Protein AF-A0A0H3G1L2-F1 (afdb_monomer)

Radius of gyration: 34.57 Å; Cα contacts (8 Å, |Δi|>4): 756; chains: 1; bounding box: 59×93×111 Å

Mean predicted aligned error: 12.22 Å

pLDDT: mean 86.16, std 17.95, range [20.73, 98.44]

Nearest PDB structures (foldseek):
  4bwr-assembly1_A  TM=5.268E-01  e=1.904E-18  Escherichia coli CFT073
  6ur7-assembly1_B  TM=8.529E-01  e=8.824E-11  Oxalobacter formigenes
  6onw-assembly1_B  TM=5.140E-01  e=4.353E-14  Oxalobacter formigenes OXCC13
  6ok0-assembly3_C  TM=9.222E-01  e=3.489E-04  Oxalobacter formigenes OXCC13
  7ula-assembly1_B  TM=5.107E-01  e=1.183E-05  Pseudomonas putida

Sequence (477 aa):
MKAAGSWMMKLSMILSAPLVITPLWAEANPPAVMTAPQAFTQAIHNLKSQNKDDQARGFMKMQQAVSGGNPKAEYNLGALYHEGLGTAQDFLQARYWIEKSAEQGYPAAEALLGNIYHFGRKGIPEDLEKAFYWTEKAARLGDPFAEYNMARFYNPQNGNERVDPDTAFYWMEKSANQGFHPAESALGRFYRDGQGTGKDPQKAAFWYNRAAEGGNIQGQIDLAMAYYHGDATEKDSKKAFYWCEKAANQGSEEAEEQLAEMYHQGEGTQKDDDKAAEYYQKAWAKHHFDNPATVMGDLYFEGQKIDRNYPKALAWYQKAAAQNDSRAENAIGNIYYSGLAVPQDFKQALVWYRKATADFYHTQAYDAEMKLGDMYSKGQVVPQDFKQAFSWYERSARHHYKPAEIKLSTLYEKGIGVEKNKEQAVYWHRKAFDKAFAEIDDRLDDHAQGMAMLYQAAEDAKKDAASPKAKEDAVSN

Solvent-accessible surface area (backbone atoms only — not comparable to full-atom values): 23726 Å² total; per-residue (Å²): 131,88,81,87,87,83,90,85,87,87,89,83,91,89,90,90,86,88,81,94,73,86,77,91,78,80,75,83,70,71,82,73,81,74,48,30,72,58,23,37,53,50,12,64,55,28,53,70,46,90,47,64,69,39,15,29,54,9,38,57,21,25,62,49,12,36,76,63,74,38,42,71,36,22,28,50,43,8,49,28,19,58,72,27,51,39,50,74,63,34,56,67,59,12,50,53,28,19,47,59,7,28,76,74,67,38,46,73,21,17,26,49,48,9,51,47,20,59,70,30,52,88,95,39,72,65,36,62,66,60,11,47,54,28,14,50,56,11,31,76,74,63,36,44,68,13,18,34,50,48,13,50,49,14,28,66,92,68,73,45,92,58,59,34,42,50,64,13,32,53,27,19,51,56,10,23,72,77,66,38,30,73,24,17,23,51,41,11,49,29,22,57,72,34,45,48,46,70,66,33,31,63,58,12,42,53,26,10,47,55,4,29,73,68,64,28,51,65,7,15,42,56,38,10,49,23,18,57,72,33,75,34,41,75,66,33,38,48,60,11,42,55,28,17,50,53,18,29,74,73,66,38,48,72,26,20,44,53,44,12,47,28,21,42,72,26,47,52,52,68,64,34,46,68,59,15,47,53,26,44,48,60,37,51,54,76,84,42,94,66,61,66,37,34,54,50,10,49,46,22,55,70,31,81,80,32,76,64,32,40,57,61,12,49,59,24,13,51,61,22,37,75,72,66,36,30,59,20,22,27,49,52,12,51,31,23,58,69,34,68,58,47,79,64,31,60,66,61,13,54,53,28,21,49,58,18,59,63,55,91,81,49,87,71,22,39,64,26,30,37,50,51,14,50,29,21,59,67,35,54,91,43,73,66,32,38,48,62,11,47,54,26,21,53,56,10,31,76,66,70,35,43,77,23,22,50,46,50,13,54,25,20,62,68,36,52,52,44,75,65,32,66,66,59,14,50,49,28,43,33,56,52,70,33,66,73,55,29,64,51,51,52,56,49,49,53,52,51,49,54,51,48,52,55,50,49,53,57,51,49,53,49,50,55,65,66,32,72,63,50,54,51,65,66,69,75,114

Secondary structure (DSSP, 8-state):
----------------------------PPPP---HHHHHHHHHHHTTSS-HHHHHHHHHHHHHHGGG--HHHHHHHHHHHHHTSSS---HHHHHHHHHHHHHTT-HHHHHHHHHHHHH-BTTB---HHHHHHHHHHHHHTT-HHHHHHHHHHH-GGG--S---HHHHHHHHHHHHHTT-HHHHHHHHHHHHHTSSS---HHHHHHHHHHHHHTT-HHHHHHHHHHHHHTSSS---HHHHHHHHHHHHHTT-HHHHHHHHHHHHHTSSS---HHHHHHHHHHHHTTT----HHHHHHHHHHH-SSS---HHHHHHHHHHHHTTT-HHHHHHHHHHHHHTSSS---HHHHHHHHHHHTSSTT-TTTHHHHHHHHHHHHHTSSSPP-HHHHHHHHHHHHTTT-HHHHHHHHHHHHHTSSS---HHHHHHHHHHHH-HHHHHHHHHHHHHHHHHHHHHHHHHHHHHHHHSHHHHHHTT--

Structure (mmCIF, N/CA/C/O backbone):
data_AF-A0A0H3G1L2-F1
#
_entry.id   AF-A0A0H3G1L2-F1
#
loop_
_atom_site.group_PDB
_atom_site.id
_atom_site.type_symbol
_atom_site.label_atom_id
_atom_site.label_alt_id
_atom_site.label_comp_id
_atom_site.label_asym_id
_atom_site.label_entity_id
_atom_site.label_seq_id
_atom_site.pdbx_PDB_ins_code
_atom_site.Cartn_x
_atom_site.Cartn_y
_atom_site.Cartn_z
_atom_site.occupancy
_atom_site.B_iso_or_equiv
_atom_site.auth_seq_id
_atom_site.auth_comp_id
_atom_site.auth_asym_id
_atom_site.auth_atom_id
_atom_site.pdbx_PDB_model_num
ATOM 1 N N . MET A 1 1 ? -15.758 -57.836 -13.168 1.00 28.31 1 MET A N 1
ATOM 2 C CA . MET A 1 1 ? -14.462 -58.513 -13.458 1.00 28.31 1 MET A CA 1
ATOM 3 C C . MET A 1 1 ? -14.081 -58.297 -14.926 1.00 28.31 1 MET A C 1
ATOM 5 O O . MET A 1 1 ? -14.941 -57.864 -15.674 1.00 28.31 1 MET A O 1
ATOM 9 N N . LYS A 1 2 ? -12.816 -58.589 -15.287 1.00 28.17 2 LYS A N 1
ATOM 10 C CA . LYS A 1 2 ? -12.202 -58.760 -16.635 1.00 28.17 2 LYS A CA 1
ATOM 11 C C . LYS A 1 2 ? -13.168 -58.672 -17.847 1.00 28.17 2 LYS A C 1
ATOM 13 O O . LYS A 1 2 ? -14.117 -59.441 -17.886 1.00 28.17 2 LYS A O 1
ATOM 18 N N . ALA A 1 3 ? -13.034 -57.754 -18.814 1.00 25.66 3 ALA A N 1
ATOM 19 C CA . ALA A 1 3 ? -11.895 -57.395 -19.692 1.00 25.66 3 ALA A CA 1
ATOM 20 C C . ALA A 1 3 ? -11.740 -58.275 -20.957 1.00 25.66 3 ALA A C 1
ATOM 22 O O . ALA A 1 3 ? -11.995 -59.471 -20.911 1.00 25.66 3 ALA A O 1
ATOM 23 N N . ALA A 1 4 ? -11.228 -57.648 -22.029 1.00 23.95 4 ALA A N 1
ATOM 24 C CA . ALA A 1 4 ? -10.820 -58.201 -23.333 1.00 23.95 4 ALA A CA 1
ATOM 25 C C . ALA A 1 4 ? -11.914 -58.828 -24.233 1.00 23.95 4 ALA A C 1
ATOM 27 O O . ALA A 1 4 ? -12.467 -59.882 -23.942 1.00 23.95 4 ALA A O 1
ATOM 28 N N . GLY A 1 5 ? -12.137 -58.222 -25.407 1.00 30.16 5 GLY A N 1
ATOM 29 C CA . GLY A 1 5 ? -12.775 -58.880 -26.557 1.00 30.16 5 GLY A CA 1
ATOM 30 C C . GLY A 1 5 ? -11.730 -59.448 -27.526 1.00 30.16 5 GLY A C 1
ATOM 31 O O . GLY A 1 5 ? -10.594 -58.970 -27.540 1.00 30.16 5 GLY A O 1
ATOM 32 N N . SER A 1 6 ? -12.090 -60.448 -28.346 1.00 26.06 6 SER A N 1
ATOM 33 C CA . SER A 1 6 ? -11.177 -60.996 -29.365 1.00 26.06 6 SER A CA 1
ATOM 34 C C . SER A 1 6 ? -11.863 -61.743 -30.531 1.00 26.06 6 SER A C 1
ATOM 36 O O . SER A 1 6 ? -12.435 -62.805 -30.326 1.00 26.06 6 SER A O 1
ATOM 38 N N . TRP A 1 7 ? -11.683 -61.209 -31.751 1.00 20.73 7 TRP A N 1
ATOM 39 C CA . TRP A 1 7 ? -11.384 -61.917 -33.022 1.00 20.73 7 TRP A CA 1
ATOM 40 C C . TRP A 1 7 ? -12.409 -62.818 -33.786 1.00 20.73 7 TRP A C 1
ATOM 42 O O . TRP A 1 7 ? -13.211 -63.551 -33.231 1.00 20.73 7 TRP A O 1
ATOM 52 N N . MET A 1 8 ? -12.207 -62.815 -35.122 1.00 20.88 8 MET A N 1
ATOM 53 C CA . MET A 1 8 ? -12.513 -63.821 -36.180 1.00 20.88 8 MET A CA 1
ATOM 54 C C . MET A 1 8 ? -13.905 -63.998 -36.860 1.00 20.88 8 MET A C 1
ATOM 56 O O . MET A 1 8 ? -14.669 -64.897 -36.545 1.00 20.88 8 MET A O 1
ATOM 60 N N . MET A 1 9 ? -14.119 -63.223 -37.941 1.00 25.69 9 MET A N 1
ATOM 61 C CA . MET A 1 9 ? -14.116 -63.610 -39.388 1.00 25.69 9 MET A CA 1
ATOM 62 C C . MET A 1 9 ? -14.878 -64.840 -39.989 1.00 25.69 9 MET A C 1
ATOM 64 O O . MET A 1 9 ? -14.689 -65.969 -39.553 1.00 25.69 9 MET A O 1
ATOM 68 N N . LYS A 1 10 ? -15.435 -64.605 -41.209 1.00 26.50 10 LYS A N 1
ATOM 69 C CA . LYS A 1 10 ? -15.824 -65.534 -42.330 1.00 26.50 10 LYS A CA 1
ATOM 70 C C . LYS A 1 10 ? -17.168 -66.289 -42.206 1.00 26.50 10 LYS A C 1
ATOM 72 O O . LYS A 1 10 ? -17.631 -66.517 -41.101 1.00 26.50 10 LYS A O 1
ATOM 77 N N . LEU A 1 11 ? -17.842 -66.730 -43.291 1.00 23.03 11 LEU A N 1
ATOM 78 C CA . LEU A 1 11 ? -17.628 -66.659 -44.773 1.00 23.03 11 LEU A CA 1
ATOM 79 C C . LEU A 1 11 ? -18.705 -65.711 -45.423 1.00 23.03 11 LEU A C 1
ATOM 81 O O . LEU A 1 11 ? -19.291 -64.949 -44.664 1.00 23.03 11 LEU A O 1
ATOM 85 N N . SER A 1 12 ? -19.054 -65.578 -46.726 1.00 25.55 12 SER A N 1
ATOM 86 C CA . SER A 1 12 ? -18.711 -66.151 -48.070 1.00 25.55 12 SER A CA 1
ATOM 87 C C . SER A 1 12 ? -18.856 -65.025 -49.155 1.00 25.55 12 SER A C 1
ATOM 89 O O . SER A 1 12 ? -19.311 -63.949 -48.787 1.00 25.55 12 SER A O 1
ATOM 91 N N . MET A 1 13 ? -18.493 -65.050 -50.460 1.00 24.05 13 MET A N 1
ATOM 92 C CA . MET A 1 13 ? -18.168 -66.058 -51.512 1.00 24.05 13 MET A CA 1
ATOM 93 C C . MET A 1 13 ? -19.385 -66.735 -52.216 1.00 24.05 13 MET A C 1
ATOM 95 O O . MET A 1 13 ? -20.288 -67.155 -51.507 1.00 24.05 13 MET A O 1
ATOM 99 N N . ILE A 1 14 ? -19.506 -66.888 -53.565 1.00 26.73 14 ILE A N 1
ATOM 100 C CA . ILE A 1 14 ? -18.617 -66.614 -54.743 1.00 26.73 14 ILE A CA 1
ATOM 101 C C . ILE A 1 14 ? -19.431 -66.266 -56.045 1.00 26.73 14 ILE A C 1
ATOM 103 O O . ILE A 1 14 ? -20.522 -66.802 -56.211 1.00 26.73 14 ILE A O 1
ATOM 107 N N . LEU A 1 15 ? -18.821 -65.501 -56.986 1.00 23.00 15 LEU A N 1
ATOM 108 C CA . LEU A 1 15 ? -18.803 -65.590 -58.491 1.00 23.00 15 LEU A CA 1
ATOM 109 C C . LEU A 1 15 ? -19.300 -64.336 -59.267 1.00 23.00 15 LEU A C 1
ATOM 111 O O . LEU A 1 15 ? -20.276 -63.729 -58.852 1.00 23.00 15 LEU A O 1
ATOM 115 N N . SER A 1 16 ? -18.786 -63.938 -60.453 1.00 27.48 16 SER A N 1
ATOM 116 C CA . SER A 1 16 ? -17.408 -63.921 -61.028 1.00 27.48 16 SER A CA 1
ATOM 117 C C . SER A 1 16 ? -17.380 -63.263 -62.436 1.00 27.48 16 SER A C 1
ATOM 119 O O . SER A 1 16 ? -17.923 -63.856 -63.365 1.00 27.48 16 SER A O 1
ATOM 121 N N . ALA A 1 17 ? -16.698 -62.122 -62.636 1.00 25.27 17 ALA A N 1
ATOM 122 C CA . ALA A 1 17 ? -16.185 -61.629 -63.940 1.00 25.27 17 ALA A CA 1
ATOM 123 C C . ALA A 1 17 ? -15.299 -60.364 -63.747 1.00 25.27 17 ALA A C 1
ATOM 125 O O . ALA A 1 17 ? -15.517 -59.654 -62.764 1.00 25.27 17 ALA A O 1
ATOM 126 N N . PRO A 1 18 ? -14.321 -60.053 -64.631 1.00 45.16 18 PRO A N 1
ATOM 127 C CA . PRO A 1 18 ? -13.384 -58.938 -64.431 1.00 45.16 18 PRO A CA 1
ATOM 128 C C . PRO A 1 18 ? -13.573 -57.748 -65.393 1.00 45.16 18 PRO A C 1
ATOM 130 O O . PRO A 1 18 ? -13.905 -57.932 -66.561 1.00 45.16 18 PRO A O 1
ATOM 133 N N . LEU A 1 19 ? -13.214 -56.540 -64.941 1.00 28.16 19 LEU A N 1
ATOM 134 C CA . LEU A 1 19 ? -12.687 -55.460 -65.791 1.00 28.16 19 LEU A CA 1
ATOM 135 C C . LEU A 1 19 ? -11.943 -54.419 -64.936 1.00 28.16 19 LEU A C 1
ATOM 137 O O . LEU A 1 19 ? -12.274 -54.211 -63.770 1.00 28.16 19 LEU A O 1
ATOM 141 N N . VAL A 1 20 ? -10.907 -53.796 -65.502 1.00 40.19 20 VAL A N 1
ATOM 142 C CA . VAL A 1 20 ? -10.073 -52.805 -64.803 1.00 40.19 20 VAL A CA 1
ATOM 143 C C . VAL A 1 20 ? -10.777 -51.452 -64.787 1.00 40.19 20 VAL A C 1
ATOM 145 O O . VAL A 1 20 ? -11.085 -50.905 -65.843 1.00 40.19 20 VAL A O 1
ATOM 148 N N . ILE A 1 21 ? -10.956 -50.881 -63.596 1.00 33.56 21 ILE A N 1
ATOM 149 C CA . ILE A 1 21 ? -11.300 -49.469 -63.409 1.00 33.56 21 ILE A CA 1
ATOM 150 C C . ILE A 1 21 ? -10.264 -48.868 -62.461 1.00 33.56 21 ILE A C 1
ATOM 152 O O . ILE A 1 21 ? -10.154 -49.274 -61.305 1.00 33.56 21 ILE A O 1
ATOM 156 N N . THR A 1 22 ? -9.492 -47.903 -62.955 1.00 30.27 22 THR A N 1
ATOM 157 C CA . THR A 1 22 ? -8.599 -47.079 -62.134 1.00 30.27 22 THR A CA 1
ATOM 158 C C . THR A 1 22 ? -9.438 -46.187 -61.215 1.00 30.27 22 THR A C 1
ATOM 160 O O . THR A 1 22 ? -10.223 -45.387 -61.732 1.00 30.27 22 THR A O 1
ATOM 163 N N . PRO A 1 23 ? -9.308 -46.271 -59.880 1.00 30.92 23 PRO A N 1
ATOM 164 C CA . PRO A 1 23 ? -10.051 -45.387 -58.996 1.00 30.92 23 PRO A CA 1
ATOM 165 C C . PRO A 1 23 ? -9.473 -43.965 -59.061 1.00 30.92 23 PRO A C 1
ATOM 167 O O . PRO A 1 23 ? -8.259 -43.777 -58.993 1.00 30.92 23 PRO A O 1
ATOM 170 N N . LEU A 1 24 ? -10.346 -42.961 -59.168 1.00 36.31 24 LEU A N 1
ATOM 171 C CA . LEU A 1 24 ? -9.967 -41.547 -59.108 1.00 36.31 24 LEU A CA 1
ATOM 172 C C . LEU A 1 24 ? -9.450 -41.201 -57.699 1.00 36.31 24 LEU A C 1
ATOM 174 O O . LEU A 1 24 ? -10.239 -41.020 -56.776 1.00 36.31 24 LEU A O 1
ATOM 178 N N . TRP A 1 25 ? -8.131 -41.072 -57.552 1.00 34.25 25 TRP A N 1
ATOM 179 C CA . TRP A 1 25 ? -7.470 -40.519 -56.360 1.00 34.25 25 TRP A CA 1
ATOM 180 C C . TRP A 1 25 ? -6.574 -39.339 -56.753 1.00 34.25 25 TRP A C 1
ATOM 182 O O . TRP A 1 25 ? -5.371 -39.327 -56.506 1.00 34.25 25 TRP A O 1
ATOM 192 N N . ALA A 1 26 ? -7.178 -38.345 -57.407 1.00 33.16 26 ALA A N 1
ATOM 193 C CA . ALA A 1 26 ? -6.525 -37.075 -57.691 1.00 33.16 26 ALA A CA 1
ATOM 194 C C . ALA A 1 26 ? -6.585 -36.165 -56.452 1.00 33.16 26 ALA A C 1
ATOM 196 O O . ALA A 1 26 ? -7.629 -35.608 -56.126 1.00 33.16 26 ALA A O 1
ATOM 197 N N . GLU A 1 27 ? -5.442 -36.036 -55.779 1.00 39.47 27 GLU A N 1
ATOM 198 C CA . GLU A 1 27 ? -5.007 -34.805 -55.103 1.00 39.47 27 GLU A CA 1
ATOM 199 C C . GLU A 1 27 ? -6.001 -34.143 -54.129 1.00 39.47 27 GLU A C 1
ATOM 201 O O . GLU A 1 27 ? -6.263 -32.940 -54.178 1.00 39.47 27 GLU A O 1
ATOM 206 N N . ALA A 1 28 ? -6.430 -34.900 -53.114 1.00 35.66 28 ALA A N 1
ATOM 207 C CA . ALA A 1 28 ? -6.753 -34.304 -51.817 1.00 35.66 28 ALA A CA 1
ATOM 208 C C . ALA A 1 28 ? -5.457 -33.769 -51.172 1.00 35.66 28 ALA A C 1
ATOM 210 O O . ALA A 1 28 ? -4.855 -34.415 -50.314 1.00 35.66 28 ALA A O 1
ATOM 211 N N . ASN A 1 29 ? -4.994 -32.610 -51.650 1.00 34.91 29 ASN A N 1
ATOM 212 C CA . ASN A 1 29 ? -3.790 -31.931 -51.176 1.00 34.91 29 ASN A CA 1
ATOM 213 C C . ASN A 1 29 ? -3.906 -31.711 -49.651 1.00 34.91 29 ASN A C 1
ATOM 215 O O . ASN A 1 29 ? -4.867 -31.059 -49.223 1.00 34.91 29 ASN A O 1
ATOM 219 N N . PRO A 1 30 ? -3.014 -32.276 -48.810 1.00 39.47 30 PRO A N 1
ATOM 220 C CA . PRO A 1 30 ? -3.143 -32.157 -47.362 1.00 39.47 30 PRO A CA 1
ATOM 221 C C . PRO A 1 30 ? -3.115 -30.676 -46.954 1.00 39.47 30 PRO A C 1
ATOM 223 O O . PRO A 1 30 ? -2.365 -29.900 -47.553 1.00 39.47 30 PRO A O 1
ATOM 226 N N . PRO A 1 31 ? -3.910 -30.257 -45.948 1.00 44.78 31 PRO A N 1
ATOM 227 C CA . PRO A 1 31 ? -3.981 -28.857 -45.542 1.00 44.78 31 PRO A CA 1
ATOM 228 C C . PRO A 1 31 ? -2.575 -28.361 -45.204 1.00 44.78 31 PRO A C 1
ATOM 230 O O . PRO A 1 31 ? -1.923 -28.911 -44.315 1.00 44.78 31 PRO A O 1
ATOM 233 N N . ALA A 1 32 ? -2.104 -27.372 -45.971 1.00 48.94 32 ALA A N 1
ATOM 234 C CA . ALA A 1 32 ? -0.687 -27.043 -46.072 1.00 48.94 32 ALA A CA 1
ATOM 235 C C . ALA A 1 32 ? -0.043 -26.875 -44.689 1.00 48.94 32 ALA A C 1
ATOM 237 O O . ALA A 1 32 ? -0.494 -26.056 -43.881 1.00 48.94 32 ALA A O 1
ATOM 238 N N . VAL A 1 33 ? 1.007 -27.664 -44.425 1.00 66.12 33 VAL A N 1
ATOM 239 C CA . VAL A 1 33 ? 1.702 -27.673 -43.133 1.00 66.12 33 VAL A CA 1
ATOM 240 C C . VAL A 1 33 ? 2.219 -26.268 -42.854 1.00 66.12 33 VAL A C 1
ATOM 242 O O . VAL A 1 33 ? 3.094 -25.754 -43.549 1.00 66.12 33 VAL A O 1
ATOM 245 N N . MET A 1 34 ? 1.617 -25.633 -41.852 1.00 73.81 34 MET A N 1
ATOM 246 C CA . MET A 1 34 ? 1.820 -24.222 -41.573 1.00 73.81 34 MET A CA 1
ATOM 247 C C . MET A 1 34 ? 3.265 -23.966 -41.157 1.00 73.81 34 MET A C 1
ATOM 249 O O . MET A 1 34 ? 3.738 -24.517 -40.164 1.00 73.81 34 MET A O 1
ATOM 253 N N . THR A 1 35 ? 3.962 -23.118 -41.908 1.00 84.69 35 THR A N 1
ATOM 254 C CA . THR A 1 35 ? 5.368 -22.807 -41.627 1.00 84.69 35 THR A CA 1
ATOM 255 C C . THR A 1 35 ? 5.495 -22.027 -40.315 1.00 84.69 35 THR A C 1
ATOM 257 O O . THR A 1 35 ? 4.585 -21.286 -39.935 1.00 84.69 35 THR A O 1
ATOM 260 N N . ALA A 1 36 ? 6.633 -22.146 -39.625 1.00 82.69 36 ALA A N 1
ATOM 261 C CA . ALA A 1 36 ? 6.859 -21.457 -38.351 1.00 82.69 36 ALA A CA 1
ATOM 262 C C . ALA A 1 36 ? 6.574 -19.929 -38.394 1.00 82.69 36 ALA A C 1
ATOM 264 O O . ALA A 1 36 ? 5.921 -19.438 -37.470 1.00 82.69 36 ALA A O 1
ATOM 265 N N . PRO A 1 37 ? 6.922 -19.168 -39.459 1.00 85.31 37 PRO A N 1
ATOM 266 C CA . PRO A 1 37 ? 6.531 -17.756 -39.583 1.00 85.31 37 PRO A CA 1
ATOM 267 C C . PRO A 1 37 ? 5.016 -17.521 -39.727 1.00 85.31 37 PRO A C 1
ATOM 269 O O . PRO A 1 37 ? 4.479 -16.553 -39.180 1.00 85.31 37 PRO A O 1
ATOM 272 N N . GLN A 1 38 ? 4.301 -18.402 -40.436 1.00 85.81 38 GLN A N 1
ATOM 273 C CA . GLN A 1 38 ? 2.836 -18.338 -40.548 1.00 85.81 38 GLN A CA 1
ATOM 274 C C . GLN A 1 38 ? 2.170 -18.653 -39.202 1.00 85.81 38 GLN A C 1
ATOM 276 O O . GLN A 1 38 ? 1.255 -17.940 -38.788 1.00 85.81 38 GLN A O 1
ATOM 281 N N . ALA A 1 39 ? 2.671 -19.668 -38.490 1.00 85.44 39 ALA A N 1
ATOM 282 C CA . ALA A 1 39 ? 2.214 -20.023 -37.151 1.00 85.44 39 ALA A CA 1
ATOM 283 C C . ALA A 1 39 ? 2.450 -18.875 -36.154 1.00 85.44 39 ALA A C 1
ATOM 285 O O . ALA A 1 39 ? 1.521 -18.494 -35.447 1.00 85.44 39 ALA A O 1
ATOM 286 N N . PHE A 1 40 ? 3.630 -18.242 -36.171 1.00 86.75 40 PHE A N 1
ATOM 287 C CA . PHE A 1 40 ? 3.934 -17.064 -35.349 1.00 86.75 40 PHE A CA 1
ATOM 288 C C . PHE A 1 40 ? 2.965 -15.904 -35.620 1.00 86.75 40 PHE A C 1
ATOM 290 O O . PHE A 1 40 ? 2.424 -15.305 -34.691 1.00 86.75 40 PHE A O 1
ATOM 297 N N . THR A 1 41 ? 2.696 -15.613 -36.896 1.00 88.44 41 THR A N 1
ATOM 298 C CA . THR A 1 41 ? 1.787 -14.527 -37.295 1.00 88.44 41 THR A CA 1
ATOM 299 C C . THR A 1 41 ? 0.356 -14.786 -36.813 1.00 88.44 41 THR A C 1
ATOM 301 O O . THR A 1 41 ? -0.277 -13.888 -36.257 1.00 88.44 41 THR A O 1
ATOM 304 N N . GLN A 1 42 ? -0.143 -16.021 -36.952 1.00 88.81 42 GLN A N 1
ATOM 305 C CA . GLN A 1 42 ? -1.455 -16.406 -36.418 1.00 88.81 42 GLN A CA 1
ATOM 306 C C . GLN A 1 42 ? -1.495 -16.405 -34.887 1.00 88.81 42 GLN A C 1
ATOM 308 O O . GLN A 1 42 ? -2.500 -15.993 -34.315 1.00 88.81 42 GLN A O 1
ATOM 313 N N . ALA A 1 43 ? -0.412 -16.803 -34.215 1.00 88.81 43 ALA A N 1
ATOM 314 C CA . ALA A 1 43 ? -0.323 -16.742 -32.761 1.00 88.81 43 ALA A CA 1
ATOM 315 C C . ALA A 1 43 ? -0.516 -15.302 -32.262 1.00 88.81 43 ALA A C 1
ATOM 317 O O . ALA A 1 43 ? -1.419 -15.040 -31.472 1.00 88.81 43 ALA A O 1
ATOM 318 N N . ILE A 1 44 ? 0.260 -14.353 -32.798 1.00 88.88 44 ILE A N 1
ATOM 319 C CA . ILE A 1 44 ? 0.179 -12.927 -32.441 1.00 88.88 44 ILE A CA 1
ATOM 320 C C . ILE A 1 44 ? -1.169 -12.293 -32.823 1.00 88.88 44 ILE A C 1
ATOM 322 O O . ILE A 1 44 ? -1.598 -11.346 -32.166 1.00 88.88 44 ILE A O 1
ATOM 326 N N . HIS A 1 45 ? -1.856 -12.790 -33.856 1.00 89.38 45 HIS A N 1
ATOM 327 C CA . HIS A 1 45 ? -3.221 -12.358 -34.165 1.00 89.38 45 HIS A CA 1
ATOM 328 C C . HIS A 1 45 ? -4.215 -12.841 -33.098 1.00 89.38 45 HIS A C 1
ATOM 330 O O . HIS A 1 45 ? -4.903 -12.026 -32.487 1.00 89.38 45 HIS A O 1
ATOM 336 N N . ASN A 1 46 ? -4.241 -14.148 -32.826 1.00 87.94 46 ASN A N 1
ATOM 337 C CA . ASN A 1 46 ? -5.205 -14.766 -31.916 1.00 87.94 46 ASN A CA 1
ATOM 338 C C . ASN A 1 46 ? -5.026 -14.290 -30.459 1.00 87.94 46 ASN A C 1
ATOM 340 O O . ASN A 1 46 ? -6.007 -14.041 -29.764 1.00 87.94 46 ASN A O 1
ATOM 344 N N . LEU A 1 47 ? -3.779 -14.094 -30.011 1.00 87.69 47 LEU A N 1
ATOM 345 C CA . LEU A 1 47 ? -3.443 -13.635 -28.654 1.00 87.69 47 LEU A CA 1
ATOM 346 C C . LEU A 1 47 ? -3.902 -12.199 -28.341 1.00 87.69 47 LEU A C 1
ATOM 348 O O . LEU A 1 47 ? -3.923 -11.818 -27.175 1.00 87.69 47 LEU A O 1
ATOM 352 N N . LYS A 1 48 ? -4.287 -11.401 -29.349 1.00 88.75 48 LYS A N 1
ATOM 353 C CA . LYS A 1 48 ? -4.895 -10.070 -29.146 1.00 88.75 48 LYS A CA 1
ATOM 354 C C . LYS A 1 48 ? -6.388 -10.130 -28.811 1.00 88.75 48 LYS A C 1
ATOM 356 O O . LYS A 1 48 ? -6.963 -9.108 -28.444 1.00 88.75 48 LYS A O 1
ATOM 361 N N . SER A 1 49 ? -7.024 -11.289 -28.966 1.00 87.50 49 SER A N 1
ATOM 362 C CA . SER A 1 49 ? -8.420 -11.487 -28.584 1.00 87.50 49 SER A CA 1
ATOM 363 C C . SER A 1 49 ? -8.560 -11.550 -27.062 1.00 87.50 49 SER A C 1
ATOM 365 O O . SER A 1 49 ? -7.717 -12.119 -26.368 1.00 87.50 49 SER A O 1
ATOM 367 N N . GLN A 1 50 ? -9.661 -11.014 -26.535 1.00 85.94 50 GLN A N 1
ATOM 368 C CA . GLN A 1 50 ? -10.056 -11.210 -25.133 1.00 85.94 50 GLN A CA 1
ATOM 369 C C . GLN A 1 50 ? -10.726 -12.579 -24.900 1.00 85.94 50 GLN A C 1
ATOM 371 O O . GLN A 1 50 ? -10.977 -12.959 -23.757 1.00 85.94 50 GLN A O 1
ATOM 376 N N . ASN A 1 51 ? -11.014 -13.338 -25.964 1.00 92.56 51 ASN A N 1
ATOM 377 C CA . ASN A 1 51 ? -11.583 -14.677 -25.866 1.00 92.56 51 ASN A CA 1
ATOM 378 C C . ASN A 1 51 ? -10.503 -15.709 -25.488 1.00 92.56 51 ASN A C 1
ATOM 380 O O . ASN A 1 51 ? -9.498 -15.858 -26.186 1.00 92.56 51 ASN A O 1
ATOM 384 N N . LYS A 1 52 ? -10.747 -16.477 -24.420 1.00 90.31 52 LYS A N 1
ATOM 385 C CA . LYS A 1 52 ? -9.840 -17.534 -23.946 1.00 90.31 52 LYS A CA 1
ATOM 386 C C . LYS A 1 52 ? -9.610 -18.642 -24.981 1.00 90.31 52 LYS A C 1
ATOM 388 O O . LYS A 1 52 ? -8.502 -19.167 -25.050 1.00 90.31 52 LYS A O 1
ATOM 393 N N . ASP A 1 53 ? -10.593 -18.945 -25.831 1.00 91.44 53 ASP A N 1
ATOM 394 C CA . ASP A 1 53 ? -10.439 -19.940 -26.903 1.00 91.44 53 ASP A CA 1
ATOM 395 C C . ASP A 1 53 ? -9.482 -19.458 -28.000 1.00 91.44 53 ASP A C 1
ATOM 397 O O . ASP A 1 53 ? -8.707 -20.243 -28.548 1.00 91.44 53 ASP A O 1
ATOM 401 N N . ASP A 1 54 ? -9.506 -18.160 -28.318 1.00 91.00 54 ASP A N 1
ATOM 402 C CA . ASP A 1 54 ? -8.543 -17.559 -29.243 1.00 91.00 54 ASP A CA 1
ATOM 403 C C . ASP A 1 54 ? -7.151 -17.512 -28.618 1.00 91.00 54 ASP A C 1
ATOM 405 O O . ASP A 1 54 ? -6.180 -17.877 -29.275 1.00 91.00 54 ASP A O 1
ATOM 409 N N . GLN A 1 55 ? -7.041 -17.153 -27.338 1.00 90.69 55 GLN A N 1
ATOM 410 C CA . GLN A 1 55 ? -5.765 -17.176 -26.620 1.00 90.69 55 GLN A CA 1
ATOM 411 C C . GLN A 1 55 ? -5.169 -18.593 -26.589 1.00 90.69 55 GLN A C 1
ATOM 413 O O . GLN A 1 55 ? -3.991 -18.759 -26.899 1.00 90.69 55 GLN A O 1
ATOM 418 N N . ALA A 1 56 ? -5.979 -19.627 -26.335 1.00 92.56 56 ALA A N 1
ATOM 419 C CA . ALA A 1 56 ? -5.556 -21.028 -26.400 1.00 92.56 56 ALA A CA 1
ATOM 420 C C . ALA A 1 56 ? -5.147 -21.457 -27.823 1.00 92.56 56 ALA A C 1
ATOM 422 O O . ALA A 1 56 ? -4.090 -22.065 -28.009 1.00 92.56 56 ALA A O 1
ATOM 423 N N . ARG A 1 57 ? -5.914 -21.076 -28.860 1.00 93.25 57 ARG A N 1
ATOM 424 C CA . ARG A 1 57 ? -5.508 -21.253 -30.271 1.00 93.25 57 ARG A CA 1
ATOM 425 C C . ARG A 1 57 ? -4.187 -20.536 -30.574 1.00 93.25 57 ARG A C 1
ATOM 427 O O . ARG A 1 57 ? -3.364 -21.054 -31.325 1.00 93.25 57 ARG A O 1
ATOM 434 N N . GLY A 1 58 ? -3.981 -19.348 -30.011 1.00 92.50 58 GLY A N 1
ATOM 435 C CA . GLY A 1 58 ? -2.770 -18.544 -30.148 1.00 92.50 58 GLY A CA 1
ATOM 436 C C . GLY A 1 58 ? -1.554 -19.188 -29.487 1.00 92.50 58 GLY A C 1
ATOM 437 O O . GLY A 1 58 ? -0.500 -19.286 -30.112 1.00 92.50 58 GLY A O 1
ATOM 438 N N . PHE A 1 59 ? -1.721 -19.723 -28.279 1.00 93.56 59 PHE A N 1
ATOM 439 C CA . PHE A 1 59 ? -0.708 -20.498 -27.567 1.00 93.56 59 PHE A CA 1
ATOM 440 C C . PHE A 1 59 ? -0.284 -21.753 -28.351 1.00 93.56 59 PHE A C 1
ATOM 442 O O . PHE A 1 59 ? 0.905 -21.926 -28.622 1.00 93.56 59 PHE A O 1
ATOM 449 N N . MET A 1 60 ? -1.235 -22.560 -28.844 1.00 92.38 60 MET A N 1
ATOM 450 C CA . MET A 1 60 ? -0.931 -23.712 -29.716 1.00 92.38 60 MET A CA 1
ATOM 451 C C . MET A 1 60 ? -0.182 -23.295 -30.994 1.00 92.38 60 MET A C 1
ATOM 453 O O . MET A 1 60 ? 0.706 -24.005 -31.469 1.00 92.38 60 MET A O 1
ATOM 457 N N . LYS A 1 61 ? -0.507 -22.125 -31.560 1.00 92.75 61 LYS A N 1
ATOM 458 C CA . LYS A 1 61 ? 0.206 -21.569 -32.720 1.00 92.75 61 LYS A CA 1
ATOM 459 C C . LYS A 1 61 ? 1.615 -21.080 -32.369 1.00 92.75 61 LYS A C 1
ATOM 461 O O . LYS A 1 61 ? 2.514 -21.234 -33.192 1.00 92.75 61 LYS A O 1
ATOM 466 N N . MET A 1 62 ? 1.850 -20.586 -31.153 1.00 94.00 62 MET A N 1
ATOM 467 C CA . MET A 1 62 ? 3.195 -20.249 -30.675 1.00 94.00 62 MET A CA 1
ATOM 468 C C . MET A 1 62 ? 4.044 -21.511 -30.436 1.00 94.00 62 MET A C 1
ATOM 470 O O . MET A 1 62 ? 5.201 -21.552 -30.846 1.00 94.00 62 MET A O 1
ATOM 474 N N . GLN A 1 63 ? 3.453 -22.585 -29.897 1.00 92.56 63 GLN A N 1
ATOM 475 C CA . GLN A 1 63 ? 4.101 -23.904 -29.811 1.00 92.56 63 GLN A CA 1
ATOM 476 C C . GLN A 1 63 ? 4.467 -24.475 -31.196 1.00 92.56 63 GLN A C 1
ATOM 478 O O . GLN A 1 63 ? 5.498 -25.125 -31.347 1.00 92.56 63 GLN A O 1
ATOM 483 N N . GLN A 1 64 ? 3.674 -24.194 -32.237 1.00 89.69 64 GLN A N 1
ATOM 484 C CA . GLN A 1 64 ? 4.044 -24.520 -33.622 1.00 89.69 64 GLN A CA 1
ATOM 485 C C . GLN A 1 64 ? 5.167 -23.608 -34.154 1.00 89.69 64 GLN A C 1
ATOM 487 O O . GLN A 1 64 ? 6.045 -24.081 -34.875 1.00 89.69 64 GLN A O 1
ATOM 492 N N . ALA A 1 65 ? 5.196 -22.328 -33.774 1.00 89.44 65 ALA A N 1
ATOM 493 C CA . ALA A 1 65 ? 6.209 -21.365 -34.214 1.00 89.44 65 ALA A CA 1
ATOM 494 C C . ALA A 1 65 ? 7.629 -21.658 -33.689 1.00 89.44 65 ALA A C 1
ATOM 496 O O . ALA A 1 65 ? 8.598 -21.453 -34.421 1.00 89.44 65 ALA A O 1
ATOM 497 N N . VAL A 1 66 ? 7.774 -22.171 -32.461 1.00 90.75 66 VAL A N 1
ATOM 498 C CA . VAL A 1 66 ? 9.099 -22.504 -31.891 1.00 90.75 66 VAL A CA 1
ATOM 499 C C . VAL A 1 66 ? 9.787 -23.691 -32.574 1.00 90.75 66 VAL A C 1
ATOM 501 O O . VAL A 1 66 ? 11.003 -23.821 -32.479 1.00 90.75 66 VAL A O 1
ATOM 504 N N . SER A 1 67 ? 9.054 -24.514 -33.336 1.00 80.56 67 SER A N 1
ATOM 505 C CA . SER A 1 67 ? 9.634 -25.646 -34.086 1.00 80.56 67 SER A CA 1
ATOM 506 C C . SER A 1 67 ? 10.714 -25.241 -35.101 1.00 80.56 67 SER A C 1
ATOM 508 O O . SER A 1 67 ? 11.539 -26.069 -35.477 1.00 80.56 67 SER A O 1
ATOM 510 N N . GLY A 1 68 ? 10.733 -23.971 -35.524 1.00 72.62 68 GLY A N 1
ATOM 511 C CA . GLY A 1 68 ? 11.745 -23.410 -36.418 1.00 72.62 68 GLY A CA 1
ATOM 512 C C . GLY A 1 68 ? 12.985 -22.827 -35.729 1.00 72.62 68 GLY A C 1
ATOM 513 O O . GLY A 1 68 ? 13.759 -22.173 -36.420 1.00 72.62 68 GLY A O 1
ATOM 514 N N . GLY A 1 69 ? 13.154 -22.982 -34.407 1.00 83.06 69 GLY A N 1
ATOM 515 C CA . GLY A 1 69 ? 14.299 -22.421 -33.671 1.00 83.06 69 GLY A CA 1
ATOM 516 C C . GLY A 1 69 ? 14.378 -20.893 -33.762 1.00 83.06 69 GLY A C 1
ATOM 517 O O . GLY A 1 69 ? 15.439 -20.331 -34.002 1.00 83.06 69 GLY A O 1
ATOM 518 N N . ASN A 1 70 ? 13.230 -20.215 -33.679 1.00 89.12 70 ASN A N 1
ATOM 519 C CA . ASN A 1 70 ? 13.166 -18.757 -33.732 1.00 89.12 70 ASN A CA 1
ATOM 520 C C . ASN A 1 70 ? 13.160 -18.203 -32.296 1.00 89.12 70 ASN A C 1
ATOM 522 O O . ASN A 1 70 ? 12.135 -18.342 -31.619 1.00 89.12 70 ASN A O 1
ATOM 526 N N . PRO A 1 71 ? 14.218 -17.512 -31.836 1.00 92.19 71 PRO A N 1
ATOM 527 C CA . PRO A 1 71 ? 14.323 -17.110 -30.438 1.00 92.19 71 PRO A CA 1
ATOM 528 C C . PRO A 1 71 ? 13.246 -16.093 -30.036 1.00 92.19 71 PRO A C 1
ATOM 530 O O . PRO A 1 71 ? 12.831 -16.068 -28.880 1.00 92.19 71 PRO A O 1
ATOM 533 N N . LYS A 1 72 ? 12.695 -15.309 -30.975 1.00 91.81 72 LYS A N 1
ATOM 534 C CA . LYS A 1 72 ? 11.552 -14.420 -30.697 1.00 91.81 72 LYS A CA 1
ATOM 535 C C . LYS A 1 72 ? 10.242 -15.192 -30.491 1.00 91.81 72 LYS A C 1
ATOM 537 O O . LYS A 1 72 ? 9.383 -14.738 -29.737 1.00 91.81 72 LYS A O 1
ATOM 542 N N . ALA A 1 73 ? 10.080 -16.351 -31.132 1.00 92.88 73 ALA A N 1
ATOM 543 C CA . ALA A 1 73 ? 8.964 -17.254 -30.852 1.00 92.88 73 ALA A CA 1
ATOM 544 C C . ALA A 1 73 ? 9.137 -17.947 -29.492 1.00 92.88 73 ALA A C 1
ATOM 546 O O . ALA A 1 73 ? 8.163 -18.082 -28.759 1.00 92.88 73 ALA A O 1
ATOM 547 N N . GLU A 1 74 ? 10.365 -18.331 -29.134 1.00 96.38 74 GLU A N 1
ATOM 548 C CA . GLU A 1 74 ? 10.669 -18.996 -27.860 1.00 96.38 74 GLU A CA 1
ATOM 549 C C . GLU A 1 74 ? 10.512 -18.042 -26.669 1.00 96.38 74 GLU A C 1
ATOM 551 O O . GLU A 1 74 ? 9.794 -18.367 -25.727 1.00 96.38 74 GLU A O 1
ATOM 556 N N . TYR A 1 75 ? 11.043 -16.818 -26.763 1.00 94.62 75 TYR A N 1
ATOM 557 C CA . TYR A 1 75 ? 10.786 -15.742 -25.797 1.00 94.62 75 TYR A CA 1
ATOM 558 C C . TYR A 1 75 ? 9.282 -15.518 -25.586 1.00 94.62 75 TYR A C 1
ATOM 560 O O . TYR A 1 75 ? 8.800 -15.529 -24.453 1.00 94.62 75 TYR A O 1
ATOM 568 N N . ASN A 1 76 ? 8.524 -15.373 -26.680 1.00 93.88 76 ASN A N 1
ATOM 569 C CA . ASN A 1 76 ? 7.081 -15.173 -26.596 1.00 93.88 76 ASN A CA 1
ATOM 570 C C . ASN A 1 76 ? 6.368 -16.385 -25.975 1.00 93.88 76 ASN A C 1
ATOM 572 O O . ASN A 1 76 ? 5.473 -16.192 -25.161 1.00 93.88 76 ASN A O 1
ATOM 576 N N . LEU A 1 77 ? 6.750 -17.622 -26.316 1.00 95.38 77 LEU A N 1
ATOM 577 C CA . LEU A 1 77 ? 6.171 -18.823 -25.707 1.00 95.38 77 LEU A CA 1
ATOM 578 C C . LEU A 1 77 ? 6.454 -18.878 -24.200 1.00 95.38 77 LEU A C 1
ATOM 580 O O . LEU A 1 77 ? 5.554 -19.188 -23.421 1.00 95.38 77 LEU A O 1
ATOM 584 N N . GLY A 1 78 ? 7.670 -18.520 -23.784 1.00 95.25 78 GLY A N 1
ATOM 585 C CA . GLY A 1 78 ? 8.031 -18.417 -22.375 1.00 95.25 78 GLY A CA 1
ATOM 586 C C . GLY A 1 78 ? 7.212 -17.359 -21.629 1.00 95.25 78 GLY A C 1
ATOM 587 O O . GLY A 1 78 ? 6.720 -17.632 -20.537 1.00 95.25 78 GLY A O 1
ATOM 588 N N . ALA A 1 79 ? 6.961 -16.203 -22.250 1.00 92.31 79 ALA A N 1
ATOM 589 C CA . ALA A 1 79 ? 6.058 -15.188 -21.705 1.00 92.31 79 ALA A CA 1
ATOM 590 C C . ALA A 1 79 ? 4.606 -15.698 -21.569 1.00 92.31 79 ALA A C 1
ATOM 592 O O . ALA A 1 79 ? 3.975 -15.457 -20.544 1.00 92.31 79 ALA A O 1
ATOM 593 N N . LEU A 1 80 ? 4.082 -16.475 -22.528 1.00 94.19 80 LEU A N 1
ATOM 594 C CA . LEU A 1 80 ? 2.742 -17.079 -22.402 1.00 94.19 80 LEU A CA 1
ATOM 595 C C . LEU A 1 80 ? 2.641 -18.045 -21.212 1.00 94.19 80 LEU A C 1
ATOM 597 O O . LEU A 1 80 ? 1.619 -18.059 -20.526 1.00 94.19 80 LEU A O 1
ATOM 601 N N . TYR A 1 81 ? 3.698 -18.815 -20.939 1.00 95.31 81 TYR A N 1
ATOM 602 C CA . TYR A 1 81 ? 3.786 -19.660 -19.745 1.00 95.31 81 TYR A CA 1
ATOM 603 C C . TYR A 1 81 ? 3.956 -18.853 -18.444 1.00 95.31 81 TYR A C 1
ATOM 605 O O . TYR A 1 81 ? 3.453 -19.287 -17.409 1.00 95.31 81 TYR A O 1
ATOM 613 N N . HIS A 1 82 ? 4.614 -17.687 -18.476 1.00 90.88 82 HIS A N 1
ATOM 614 C CA . HIS A 1 82 ? 4.728 -16.792 -17.314 1.00 90.88 82 HIS A CA 1
ATOM 615 C C . HIS A 1 82 ? 3.376 -16.156 -16.951 1.00 90.88 82 HIS A C 1
ATOM 617 O O . HIS A 1 82 ? 2.993 -16.156 -15.784 1.00 90.88 82 HIS A O 1
ATOM 623 N N . GLU A 1 83 ? 2.616 -15.687 -17.944 1.00 89.50 83 GLU A N 1
ATOM 624 C CA . GLU A 1 83 ? 1.310 -15.040 -17.731 1.00 89.50 83 GLU A CA 1
ATOM 625 C C . GLU A 1 83 ? 0.139 -16.029 -17.577 1.00 89.50 83 GLU A C 1
ATOM 627 O O . GLU A 1 83 ? -0.933 -15.651 -17.113 1.00 89.50 83 GLU A O 1
ATOM 632 N N . GLY A 1 84 ? 0.295 -17.290 -18.001 1.00 91.56 84 GLY A N 1
ATOM 633 C CA . GLY A 1 84 ? -0.841 -18.212 -18.148 1.00 91.56 84 GLY A CA 1
ATOM 634 C C . GLY A 1 84 ? -1.794 -17.800 -19.282 1.00 91.56 84 GLY A C 1
ATOM 635 O O . GLY A 1 84 ? -3.005 -18.018 -19.214 1.00 91.56 84 GLY A O 1
ATOM 636 N N . LEU A 1 85 ? -1.273 -17.165 -20.337 1.00 90.88 85 LEU A N 1
ATOM 637 C CA . LEU A 1 85 ? -2.090 -16.642 -21.433 1.00 90.88 85 LEU A CA 1
ATOM 638 C C . LEU A 1 85 ? -2.348 -17.736 -22.481 1.00 90.88 85 LEU A C 1
ATOM 640 O O . LEU A 1 85 ? -1.475 -18.087 -23.274 1.00 90.88 85 LEU A O 1
ATOM 644 N N . GLY A 1 86 ? -3.564 -18.290 -22.472 1.00 89.19 86 GLY A N 1
ATOM 645 C CA . GLY A 1 86 ? -3.952 -19.424 -23.325 1.00 89.19 86 GLY A CA 1
ATOM 646 C C . GLY A 1 86 ? -3.459 -20.795 -22.835 1.00 89.19 86 GLY A C 1
ATOM 647 O O . GLY A 1 86 ? -3.612 -21.786 -23.545 1.00 89.19 86 GLY A O 1
ATOM 648 N N . THR A 1 87 ? -2.882 -20.858 -21.633 1.00 93.50 87 THR A N 1
ATOM 649 C CA . THR A 1 87 ? -2.328 -22.060 -20.986 1.00 93.50 87 THR A CA 1
ATOM 650 C C . THR A 1 87 ? -2.440 -21.928 -19.460 1.00 93.50 87 THR A C 1
ATOM 652 O O . THR A 1 87 ? -2.771 -20.860 -18.956 1.00 93.50 87 THR A O 1
ATOM 655 N N . ALA A 1 88 ? -2.150 -22.981 -18.696 1.00 93.69 88 ALA A N 1
ATOM 656 C CA . ALA A 1 88 ? -1.866 -22.812 -17.270 1.00 93.69 88 ALA A CA 1
ATOM 657 C C . ALA A 1 88 ? -0.509 -22.104 -17.082 1.00 93.69 88 ALA A C 1
ATOM 659 O O . ALA A 1 88 ? 0.419 -22.333 -17.861 1.00 93.69 88 ALA A O 1
ATOM 660 N N . GLN A 1 89 ? -0.390 -21.266 -16.047 1.00 93.69 89 GLN A N 1
ATOM 661 C CA . GLN A 1 89 ? 0.881 -20.641 -15.668 1.00 93.69 89 GLN A CA 1
ATOM 662 C C . GLN A 1 89 ? 1.893 -21.711 -15.227 1.00 93.69 89 GLN A C 1
ATOM 664 O O . GLN A 1 89 ? 1.593 -22.539 -14.365 1.00 93.69 89 GLN A O 1
ATOM 669 N N . ASP A 1 90 ? 3.099 -21.664 -15.788 1.00 94.94 90 ASP A N 1
ATOM 670 C CA . ASP A 1 90 ? 4.201 -22.575 -15.474 1.00 94.94 90 ASP A CA 1
ATOM 671 C C . ASP A 1 90 ? 5.539 -21.825 -15.569 1.00 94.94 90 ASP A C 1
ATOM 673 O O . ASP A 1 90 ? 6.083 -21.597 -16.651 1.00 94.94 90 ASP A O 1
ATOM 677 N N . PHE A 1 91 ? 6.093 -21.446 -14.415 1.00 92.81 91 PHE A N 1
ATOM 678 C CA . PHE A 1 91 ? 7.369 -20.731 -14.355 1.00 92.81 91 PHE A CA 1
ATOM 679 C C . PHE A 1 91 ? 8.555 -21.563 -14.872 1.00 92.81 91 PHE A C 1
ATOM 681 O O . PHE A 1 91 ? 9.504 -20.988 -15.404 1.00 92.81 91 PHE A O 1
ATOM 688 N N . LEU A 1 92 ? 8.517 -22.897 -14.767 1.00 95.62 92 LEU A N 1
ATOM 689 C CA . LEU A 1 92 ? 9.603 -23.767 -15.228 1.00 95.62 92 LEU A CA 1
ATOM 690 C C . LEU A 1 92 ? 9.634 -23.848 -16.757 1.00 95.62 92 LEU A C 1
ATOM 692 O O . LEU A 1 92 ? 10.712 -23.740 -17.347 1.00 95.62 92 LEU A O 1
ATOM 696 N N . GLN A 1 93 ? 8.466 -23.964 -17.397 1.00 95.50 93 GLN A N 1
ATOM 697 C CA . GLN A 1 93 ? 8.339 -23.845 -18.853 1.00 95.50 93 GLN A CA 1
ATOM 698 C C . GLN A 1 93 ? 8.669 -22.428 -19.330 1.00 95.50 93 GLN A C 1
ATOM 700 O O . GLN A 1 93 ? 9.394 -22.283 -20.314 1.00 95.50 93 GLN A O 1
ATOM 705 N N . ALA A 1 94 ? 8.218 -21.391 -18.614 1.00 95.69 94 ALA A N 1
ATOM 706 C CA . ALA A 1 94 ? 8.568 -20.005 -18.922 1.00 95.69 94 ALA A CA 1
ATOM 707 C C . ALA A 1 94 ? 10.090 -19.815 -18.978 1.00 95.69 94 ALA A C 1
ATOM 709 O O . ALA A 1 94 ? 10.635 -19.432 -20.014 1.00 95.69 94 ALA A O 1
ATOM 710 N N . ARG A 1 95 ? 10.785 -20.187 -17.893 1.00 96.31 95 ARG A N 1
ATOM 711 C CA . ARG A 1 95 ? 12.248 -20.142 -17.786 1.00 96.31 95 ARG A CA 1
ATOM 712 C C . ARG A 1 95 ? 12.925 -20.962 -18.884 1.00 96.31 95 ARG A C 1
ATOM 714 O O . ARG A 1 95 ? 13.855 -20.458 -19.490 1.00 96.31 95 ARG A O 1
ATOM 721 N N . TYR A 1 96 ? 12.460 -22.178 -19.180 1.00 95.81 96 TYR A N 1
ATOM 722 C CA . TYR A 1 96 ? 13.042 -23.037 -20.224 1.00 95.81 96 TYR A CA 1
ATOM 723 C C . TYR A 1 96 ? 13.008 -22.403 -21.627 1.00 95.81 96 TYR A C 1
ATOM 725 O O . TYR A 1 96 ? 14.011 -22.429 -22.341 1.00 95.81 96 TYR A O 1
ATOM 733 N N . TRP A 1 97 ? 11.880 -21.809 -22.025 1.00 96.69 97 TRP A N 1
ATOM 734 C CA . TRP A 1 97 ? 11.753 -21.182 -23.346 1.00 96.69 97 TRP A CA 1
ATOM 735 C C . TRP A 1 97 ? 12.445 -19.812 -23.431 1.00 96.69 97 TRP A C 1
ATOM 737 O O . TRP A 1 97 ? 12.993 -19.468 -24.479 1.00 96.69 97 TRP A O 1
ATOM 747 N N . ILE A 1 98 ? 12.499 -19.064 -22.325 1.00 96.50 98 ILE A N 1
ATOM 748 C CA . ILE A 1 98 ? 13.298 -17.833 -22.222 1.00 96.50 98 ILE A CA 1
ATOM 749 C C . ILE A 1 98 ? 14.801 -18.165 -22.269 1.00 96.50 98 ILE A C 1
ATOM 751 O O . ILE A 1 98 ? 15.541 -17.504 -22.988 1.00 96.50 98 ILE A O 1
ATOM 755 N N . GLU A 1 99 ? 15.250 -19.220 -21.585 1.00 96.25 99 GLU A N 1
ATOM 756 C CA . GLU A 1 99 ? 16.651 -19.665 -21.552 1.00 96.25 99 GLU A CA 1
ATOM 757 C C . GLU A 1 99 ? 17.164 -20.065 -22.937 1.00 96.25 99 GLU A C 1
ATOM 759 O O . GLU A 1 99 ? 18.173 -19.522 -23.376 1.00 96.25 99 GLU A O 1
ATOM 764 N N . LYS A 1 100 ? 16.404 -20.858 -23.703 1.00 96.06 100 LYS A N 1
ATOM 765 C CA . LYS A 1 100 ? 16.720 -21.141 -25.117 1.00 96.06 100 LYS A CA 1
ATOM 766 C C . LYS A 1 100 ? 16.876 -19.888 -25.980 1.00 96.06 100 LYS A C 1
ATOM 768 O O . LYS A 1 100 ? 17.769 -19.815 -26.826 1.00 96.06 100 LYS A O 1
ATOM 773 N N . SER A 1 101 ? 16.002 -18.904 -25.784 1.00 95.81 101 SER A N 1
ATOM 774 C CA . SER A 1 101 ? 16.038 -17.638 -26.521 1.00 95.81 101 SER A CA 1
ATOM 775 C C . SER A 1 101 ? 17.252 -16.777 -26.130 1.00 95.81 101 SER A C 1
ATOM 777 O O . SER A 1 101 ? 17.896 -16.166 -26.987 1.00 95.81 101 SER A O 1
ATOM 779 N N . ALA A 1 102 ? 17.619 -16.791 -24.846 1.00 94.88 102 ALA A N 1
ATOM 780 C CA . ALA A 1 102 ? 18.781 -16.101 -24.293 1.00 94.88 102 ALA A CA 1
ATOM 781 C C . ALA A 1 102 ? 20.116 -16.755 -24.714 1.00 94.88 102 ALA A C 1
ATOM 783 O O . ALA A 1 102 ? 21.079 -16.060 -25.049 1.00 94.88 102 ALA A O 1
ATOM 784 N N . GLU A 1 103 ? 20.180 -18.089 -24.785 1.00 94.56 103 GLU A N 1
ATOM 785 C CA . GLU A 1 103 ? 21.319 -18.837 -25.341 1.00 94.56 103 GLU A CA 1
ATOM 786 C C . GLU A 1 103 ? 21.620 -18.421 -26.793 1.00 94.56 103 GLU A C 1
ATOM 788 O O . GLU A 1 103 ? 22.784 -18.280 -27.168 1.00 94.56 103 GLU A O 1
ATOM 793 N N . GLN A 1 104 ? 20.578 -18.125 -27.578 1.00 93.12 104 GLN A N 1
ATOM 794 C CA . GLN A 1 104 ? 20.668 -17.640 -28.962 1.00 93.12 104 GLN A CA 1
ATOM 795 C C . GLN A 1 104 ? 20.952 -16.132 -29.105 1.00 93.12 104 GLN A C 1
ATOM 797 O O . GLN A 1 104 ? 21.029 -15.639 -30.231 1.00 93.12 104 GLN A O 1
ATOM 802 N N . GLY A 1 105 ? 21.129 -15.386 -28.009 1.00 90.44 105 GLY A N 1
ATOM 803 C CA . GLY A 1 105 ? 21.516 -13.971 -28.070 1.00 90.44 105 GLY A CA 1
ATOM 804 C C . GLY A 1 105 ? 20.366 -12.978 -28.257 1.00 90.44 105 GLY A C 1
ATOM 805 O O . GLY A 1 105 ? 20.593 -11.888 -28.779 1.00 90.44 105 GLY A O 1
ATOM 806 N N . TYR A 1 106 ? 19.124 -13.334 -27.903 1.00 90.69 106 TYR A N 1
ATOM 807 C CA . TYR A 1 106 ? 17.979 -12.421 -28.008 1.00 90.69 106 TYR A CA 1
ATOM 808 C C . TYR A 1 106 ? 17.884 -11.510 -26.760 1.00 90.69 106 TYR A C 1
ATOM 810 O O . TYR A 1 106 ? 17.528 -12.010 -25.689 1.00 90.69 106 TYR A O 1
ATOM 818 N N . PRO A 1 107 ? 18.145 -10.185 -26.854 1.00 86.56 107 PRO A N 1
ATOM 819 C CA . PRO A 1 107 ? 18.423 -9.356 -25.670 1.00 86.56 107 PRO A CA 1
ATOM 820 C C . PRO A 1 107 ? 17.286 -9.305 -24.645 1.00 86.56 107 PRO A C 1
ATOM 822 O O . PRO A 1 107 ? 17.528 -9.398 -23.446 1.00 86.56 107 PRO A O 1
ATOM 825 N N . ALA A 1 108 ? 16.031 -9.251 -25.103 1.00 87.00 108 ALA A N 1
ATOM 826 C CA . ALA A 1 108 ? 14.873 -9.232 -24.209 1.00 87.00 108 ALA A CA 1
ATOM 827 C C . ALA A 1 108 ? 14.680 -10.557 -23.441 1.00 87.00 108 ALA A C 1
ATOM 829 O O . ALA A 1 108 ? 14.122 -10.549 -22.346 1.00 87.00 108 ALA A O 1
ATOM 830 N N . ALA A 1 109 ? 15.156 -11.690 -23.975 1.00 93.19 109 ALA A N 1
ATOM 831 C CA . ALA A 1 109 ? 15.170 -12.952 -23.237 1.00 93.19 109 ALA A CA 1
ATOM 832 C C . ALA A 1 109 ? 16.309 -12.996 -22.218 1.00 93.19 109 ALA A C 1
ATOM 834 O O . ALA A 1 109 ? 16.084 -13.423 -21.092 1.00 93.19 109 ALA A O 1
ATOM 835 N N . GLU A 1 110 ? 17.498 -12.512 -22.578 1.00 94.19 110 GLU A N 1
ATOM 836 C CA . GLU A 1 110 ? 18.630 -12.387 -21.653 1.00 94.19 110 GLU A CA 1
ATOM 837 C C . GLU A 1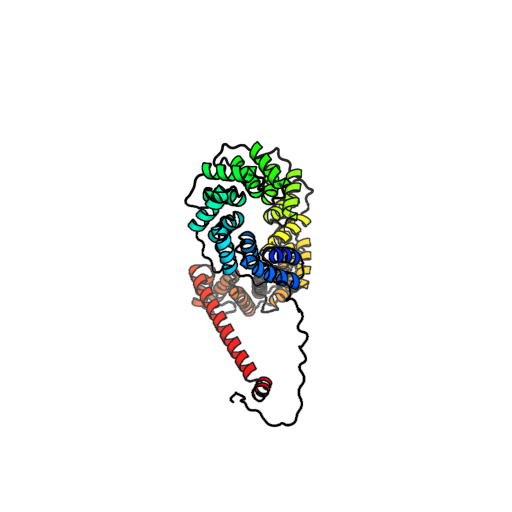 110 ? 18.280 -11.476 -20.462 1.00 94.19 110 GLU A C 1
ATOM 839 O O . GLU A 1 110 ? 18.411 -11.883 -19.307 1.00 94.19 110 GLU A O 1
ATOM 844 N N . ALA A 1 111 ? 17.724 -10.290 -20.724 1.00 90.81 111 ALA A N 1
ATOM 845 C CA . ALA A 1 111 ? 17.308 -9.342 -19.692 1.00 90.81 111 ALA A CA 1
ATOM 846 C C . ALA A 1 111 ? 16.194 -9.902 -18.783 1.00 90.81 111 ALA A C 1
ATOM 848 O O . ALA A 1 111 ? 16.237 -9.743 -17.560 1.00 90.81 111 ALA A O 1
ATOM 849 N N . LEU A 1 112 ? 15.206 -10.600 -19.360 1.00 91.06 112 LEU A N 1
ATOM 850 C CA . LEU A 1 112 ? 14.131 -11.243 -18.599 1.00 91.06 112 LEU A CA 1
ATOM 851 C C . LEU A 1 112 ? 14.637 -12.444 -17.783 1.00 91.06 112 LEU A C 1
ATOM 853 O O . LEU A 1 112 ? 14.193 -12.645 -16.655 1.00 91.06 112 LEU A O 1
ATOM 857 N N . LEU A 1 113 ? 15.592 -13.216 -18.304 1.00 94.00 113 LEU A N 1
ATOM 858 C CA . LEU A 1 113 ? 16.208 -14.332 -17.585 1.00 94.00 113 LEU A CA 1
ATOM 859 C C . LEU A 1 113 ? 17.046 -13.849 -16.398 1.00 94.00 113 LEU A C 1
ATOM 861 O O . LEU A 1 113 ? 16.967 -14.435 -15.318 1.00 94.00 113 LEU A O 1
ATOM 865 N N . GLY A 1 114 ? 17.771 -12.739 -16.574 1.00 92.75 114 GLY A N 1
ATOM 866 C CA . GLY A 1 114 ? 18.437 -12.030 -15.484 1.00 92.75 114 GLY A CA 1
ATOM 867 C C . GLY A 1 114 ? 17.456 -11.653 -14.369 1.00 92.75 114 GLY A C 1
ATOM 868 O O . GLY A 1 114 ? 17.697 -11.939 -13.198 1.00 92.75 114 GLY A O 1
ATOM 869 N N . ASN A 1 115 ? 16.290 -11.110 -14.736 1.00 90.00 115 ASN A N 1
ATOM 870 C CA . ASN A 1 115 ? 15.228 -10.755 -13.791 1.00 90.00 115 ASN A CA 1
ATOM 871 C C . ASN A 1 115 ? 14.604 -11.975 -13.076 1.00 90.00 115 ASN A C 1
ATOM 873 O O . ASN A 1 115 ? 14.370 -11.926 -11.868 1.00 90.00 115 ASN A O 1
ATOM 877 N N . ILE A 1 116 ? 14.384 -13.084 -13.794 1.00 91.81 116 ILE A N 1
ATOM 878 C CA . ILE A 1 116 ? 13.857 -14.342 -13.231 1.00 91.81 116 ILE A CA 1
ATOM 879 C C . ILE A 1 116 ? 14.803 -14.910 -12.166 1.00 91.81 116 ILE A C 1
ATOM 881 O O . ILE A 1 116 ? 14.337 -15.312 -11.099 1.00 91.81 116 ILE A O 1
ATOM 885 N N . TYR A 1 117 ? 16.114 -14.915 -12.423 1.00 93.44 117 TYR A N 1
ATOM 886 C CA . TYR A 1 117 ? 17.106 -15.368 -11.443 1.00 93.44 117 TYR A CA 1
ATOM 887 C C . TYR A 1 117 ? 17.332 -14.358 -10.299 1.00 93.44 117 TYR A C 1
ATOM 889 O O . TYR A 1 117 ? 17.648 -14.784 -9.193 1.00 93.44 117 TYR A O 1
ATOM 897 N N . HIS A 1 118 ? 17.125 -13.051 -10.517 1.00 90.00 118 HIS A N 1
ATOM 898 C CA . HIS A 1 118 ? 17.289 -12.014 -9.481 1.00 90.00 118 HIS A CA 1
ATOM 899 C C . HIS A 1 118 ? 16.248 -12.094 -8.357 1.00 90.00 118 HIS A C 1
ATOM 901 O O . HIS A 1 118 ? 16.572 -11.781 -7.219 1.00 90.00 118 HIS A O 1
ATOM 907 N N . PHE A 1 119 ? 15.005 -12.473 -8.671 1.00 87.50 119 PHE A N 1
ATOM 908 C CA . PHE A 1 119 ? 13.910 -12.525 -7.692 1.00 87.50 119 PHE A CA 1
ATOM 909 C C . PHE A 1 119 ? 13.481 -13.947 -7.300 1.00 87.50 119 PHE A C 1
ATOM 911 O O . PHE A 1 119 ? 12.703 -14.114 -6.361 1.00 87.50 119 PHE A O 1
ATOM 918 N N . GLY A 1 120 ? 13.882 -14.962 -8.072 1.00 89.19 120 GLY A N 1
ATOM 919 C CA . GLY A 1 120 ? 13.318 -16.308 -7.983 1.00 89.19 120 GLY A CA 1
ATOM 920 C C . GLY A 1 120 ? 11.816 -16.372 -8.316 1.00 89.19 120 GLY A C 1
ATOM 921 O O . GLY A 1 120 ? 11.116 -15.366 -8.474 1.00 89.19 120 GLY A O 1
ATOM 922 N N . ARG A 1 121 ? 11.285 -17.591 -8.442 1.00 87.75 121 ARG A N 1
ATOM 923 C CA . ARG A 1 121 ? 9.847 -17.897 -8.603 1.00 87.75 121 ARG A CA 1
ATOM 924 C C . ARG A 1 121 ? 9.540 -19.267 -7.992 1.00 87.75 121 ARG A C 1
ATOM 926 O O . ARG A 1 121 ? 10.435 -20.008 -7.594 1.00 87.75 121 ARG A O 1
ATOM 933 N N . LYS A 1 122 ? 8.266 -19.666 -7.946 1.00 86.00 122 LYS A N 1
ATOM 934 C CA . LYS A 1 122 ? 7.872 -21.013 -7.497 1.00 86.00 122 LYS A CA 1
ATOM 935 C C . LYS A 1 122 ? 8.550 -22.090 -8.365 1.00 86.00 122 LYS A C 1
ATOM 937 O O . LYS A 1 122 ? 8.197 -22.255 -9.528 1.00 86.00 122 LYS A O 1
ATOM 942 N N . GLY A 1 123 ? 9.508 -22.815 -7.782 1.00 89.00 123 GLY A N 1
ATOM 943 C CA . GLY A 1 123 ? 10.327 -23.830 -8.463 1.00 89.00 123 GLY A CA 1
ATOM 944 C C . GLY A 1 123 ? 11.655 -23.325 -9.049 1.00 89.00 123 GLY A C 1
ATOM 945 O O . GLY A 1 123 ? 12.421 -24.134 -9.563 1.00 89.00 123 GLY A O 1
ATOM 946 N N . ILE A 1 124 ? 11.952 -22.026 -8.957 1.00 92.81 124 ILE A N 1
ATOM 947 C CA . ILE A 1 124 ? 13.190 -21.404 -9.447 1.00 92.81 124 ILE A CA 1
ATOM 948 C C . ILE A 1 124 ? 13.818 -20.637 -8.275 1.00 92.81 124 ILE A C 1
ATOM 950 O O . ILE A 1 124 ? 13.282 -19.591 -7.906 1.00 92.81 124 ILE A O 1
ATOM 954 N N . PRO A 1 125 ? 14.906 -21.133 -7.659 1.00 93.00 125 PRO A N 1
ATOM 955 C CA . PRO A 1 125 ? 15.588 -20.387 -6.610 1.00 93.00 125 PRO A CA 1
ATOM 956 C C . PRO A 1 125 ? 16.198 -19.095 -7.168 1.00 93.00 125 PRO A C 1
ATOM 958 O O . PRO A 1 125 ? 16.477 -18.989 -8.364 1.00 93.00 125 PRO A O 1
ATOM 961 N N . GLU A 1 126 ? 16.415 -18.132 -6.278 1.00 92.44 126 GLU A N 1
ATOM 962 C CA . GLU A 1 126 ? 17.254 -16.969 -6.552 1.00 92.44 126 GLU A CA 1
ATOM 963 C C . GLU A 1 126 ? 18.688 -17.414 -6.885 1.00 92.44 126 GLU A C 1
ATOM 965 O O . GLU A 1 126 ? 19.213 -18.363 -6.296 1.00 92.44 126 GLU A O 1
ATOM 970 N N . ASP A 1 127 ? 19.311 -16.745 -7.852 1.00 92.75 127 ASP A N 1
ATOM 971 C CA . ASP A 1 127 ? 20.681 -17.004 -8.290 1.00 92.75 127 ASP A CA 1
ATOM 972 C C . ASP A 1 127 ? 21.297 -15.693 -8.796 1.00 92.75 127 ASP A C 1
ATOM 974 O O . ASP A 1 127 ? 21.239 -15.369 -9.985 1.00 92.75 127 ASP A O 1
ATOM 978 N N . LEU A 1 128 ? 21.844 -14.896 -7.873 1.00 89.25 128 LEU A N 1
ATOM 979 C CA . LEU A 1 128 ? 22.342 -13.550 -8.177 1.00 89.25 128 LEU A CA 1
ATOM 980 C C . LEU A 1 128 ? 23.513 -13.540 -9.175 1.00 89.25 128 LEU A C 1
ATOM 982 O O . LEU A 1 128 ? 23.663 -12.569 -9.914 1.00 89.25 128 LEU A O 1
ATOM 986 N N . GLU A 1 129 ? 24.294 -14.621 -9.271 1.00 91.19 129 GLU A N 1
ATOM 987 C CA . GLU A 1 129 ? 25.385 -14.735 -10.248 1.00 91.19 129 GLU A CA 1
ATOM 988 C C . GLU A 1 129 ? 24.862 -15.019 -11.662 1.00 91.19 129 GLU A C 1
ATOM 990 O O . GLU A 1 129 ? 25.283 -14.353 -12.612 1.00 91.19 129 GLU A O 1
ATOM 995 N N . LYS A 1 130 ? 23.883 -15.925 -11.832 1.00 93.12 130 LYS A N 1
ATOM 996 C CA . LYS A 1 130 ? 23.177 -16.061 -13.122 1.00 93.12 130 LYS A CA 1
ATOM 997 C C . LYS A 1 130 ? 22.411 -14.789 -13.471 1.00 93.12 130 LYS A C 1
ATOM 999 O O . LYS A 1 130 ? 22.386 -14.399 -14.638 1.00 93.12 130 LYS A O 1
ATOM 1004 N N . ALA A 1 131 ? 21.800 -14.144 -12.480 1.00 93.50 131 ALA A N 1
ATOM 1005 C CA . ALA A 1 131 ? 21.081 -12.895 -12.668 1.00 93.50 131 ALA A CA 1
ATOM 1006 C C . ALA A 1 131 ? 22.009 -11.797 -13.207 1.00 93.50 131 ALA A C 1
ATOM 1008 O O . ALA A 1 131 ? 21.691 -11.175 -14.223 1.00 93.50 131 ALA A O 1
ATOM 1009 N N . PHE A 1 132 ? 23.180 -11.618 -12.586 1.00 93.25 132 PHE A N 1
ATOM 1010 C CA . PHE A 1 132 ? 24.219 -10.698 -13.046 1.00 93.25 132 PHE A CA 1
ATOM 1011 C C . PHE A 1 132 ? 24.704 -11.067 -14.453 1.00 93.25 132 PHE A C 1
ATOM 1013 O O . PHE A 1 132 ? 24.671 -10.216 -15.335 1.00 93.25 132 PHE A O 1
ATOM 1020 N N . TYR A 1 133 ? 25.075 -12.330 -14.699 1.00 94.62 133 TYR A N 1
ATOM 1021 C CA . TYR A 1 133 ? 25.580 -12.801 -15.997 1.00 94.62 133 TYR A CA 1
ATOM 1022 C C . TYR A 1 133 ? 24.629 -12.484 -17.164 1.00 94.62 133 TYR A C 1
ATOM 1024 O O . TYR A 1 133 ? 25.041 -11.902 -18.170 1.00 94.62 133 TYR A O 1
ATOM 1032 N N . TRP A 1 134 ? 23.347 -12.837 -17.031 1.00 95.56 134 TRP A N 1
ATOM 1033 C CA . TRP A 1 134 ? 22.364 -12.619 -18.095 1.00 95.56 134 TRP A CA 1
ATOM 1034 C C . TRP A 1 134 ? 22.000 -11.138 -18.266 1.00 95.56 134 TRP A C 1
ATOM 1036 O O . TRP A 1 134 ? 21.829 -10.678 -19.396 1.00 95.56 134 TRP A O 1
ATOM 1046 N N . THR A 1 135 ? 21.962 -10.372 -17.171 1.00 94.88 135 THR A N 1
ATOM 1047 C CA . THR A 1 135 ? 21.741 -8.917 -17.223 1.00 94.88 135 THR A CA 1
ATOM 1048 C C . THR A 1 135 ? 22.929 -8.198 -17.873 1.00 94.88 135 THR A C 1
ATOM 1050 O O . THR A 1 135 ? 22.731 -7.327 -18.718 1.00 94.88 135 THR A O 1
ATOM 1053 N N . GLU A 1 136 ? 24.167 -8.592 -17.560 1.00 94.88 136 GLU A N 1
ATOM 1054 C CA . GLU A 1 136 ? 25.378 -8.007 -18.143 1.00 94.88 136 GLU A CA 1
ATOM 1055 C C . GLU A 1 136 ? 25.441 -8.261 -19.653 1.00 94.88 136 GLU A C 1
ATOM 1057 O O . GLU A 1 136 ? 25.739 -7.346 -20.426 1.00 94.88 136 GLU A O 1
ATOM 1062 N N . LYS A 1 137 ? 25.116 -9.486 -20.087 1.00 94.69 137 LYS A N 1
ATOM 1063 C CA . LYS A 1 137 ? 25.079 -9.874 -21.504 1.00 94.69 137 LYS A CA 1
ATOM 1064 C C . LYS A 1 137 ? 24.118 -8.974 -22.298 1.00 94.69 137 LYS A C 1
ATOM 1066 O O . LYS A 1 137 ? 24.542 -8.348 -23.271 1.00 94.69 137 LYS A O 1
ATOM 1071 N N . ALA A 1 138 ? 22.894 -8.789 -21.802 1.00 94.25 138 ALA A N 1
ATOM 1072 C CA . ALA A 1 138 ? 21.893 -7.919 -22.418 1.00 94.25 138 ALA A CA 1
ATOM 1073 C C . ALA A 1 138 ? 22.273 -6.421 -22.381 1.00 94.25 138 ALA A C 1
ATOM 1075 O O . ALA A 1 138 ? 22.123 -5.713 -23.379 1.00 94.25 138 ALA A O 1
ATOM 1076 N N . ALA A 1 139 ? 22.827 -5.928 -21.267 1.00 94.44 139 ALA A N 1
ATOM 1077 C CA . ALA A 1 139 ? 23.239 -4.527 -21.121 1.00 94.44 139 ALA A CA 1
ATOM 1078 C C . ALA A 1 139 ? 24.445 -4.166 -22.012 1.00 94.44 139 ALA A C 1
ATOM 1080 O O . ALA A 1 139 ? 24.562 -3.040 -22.509 1.00 94.44 139 ALA A O 1
ATOM 1081 N N . ARG A 1 140 ? 25.332 -5.134 -22.284 1.00 92.31 140 ARG A N 1
ATOM 1082 C CA . ARG A 1 140 ? 26.411 -5.008 -23.279 1.00 92.31 140 ARG A CA 1
ATOM 1083 C C . ARG A 1 140 ? 25.883 -4.945 -24.717 1.00 92.31 140 ARG A C 1
ATOM 1085 O O . ARG A 1 140 ? 26.523 -4.301 -25.545 1.00 92.31 140 ARG A O 1
ATOM 1092 N N . LEU A 1 141 ? 24.722 -5.542 -25.000 1.00 90.19 141 LEU A N 1
ATOM 1093 C CA . LEU A 1 141 ? 24.005 -5.412 -26.278 1.00 90.19 141 LEU A CA 1
ATOM 1094 C C . LEU A 1 141 ? 23.152 -4.132 -26.378 1.00 90.19 141 LEU A C 1
ATOM 1096 O O . LEU A 1 141 ? 22.617 -3.846 -27.447 1.00 90.19 141 LEU A O 1
ATOM 1100 N N . GLY A 1 142 ? 23.065 -3.341 -25.304 1.00 91.00 142 GLY A N 1
ATOM 1101 C CA . GLY A 1 142 ? 22.351 -2.065 -25.279 1.00 91.00 142 GLY A CA 1
ATOM 1102 C C . GLY A 1 142 ? 20.877 -2.152 -24.880 1.00 91.00 142 GLY A C 1
ATOM 1103 O O . GLY A 1 142 ? 20.149 -1.192 -25.113 1.00 91.00 142 GLY A O 1
ATOM 1104 N N . ASP A 1 143 ? 20.407 -3.266 -24.307 1.00 92.62 143 ASP A N 1
ATOM 1105 C CA . ASP A 1 143 ? 19.029 -3.348 -23.807 1.00 92.62 143 ASP A CA 1
ATOM 1106 C C . ASP A 1 143 ? 18.842 -2.425 -22.582 1.00 92.62 143 ASP A C 1
ATOM 1108 O O . ASP A 1 143 ? 19.499 -2.634 -21.557 1.00 92.62 143 ASP A O 1
ATOM 1112 N N . PRO A 1 144 ? 17.962 -1.406 -22.633 1.00 94.31 144 PRO A N 1
ATOM 1113 C CA . PRO A 1 144 ? 17.896 -0.399 -21.578 1.00 94.31 144 PRO A CA 1
ATOM 1114 C C . PRO A 1 144 ? 17.289 -0.928 -20.271 1.00 94.31 144 PRO A C 1
ATOM 1116 O O . PRO A 1 144 ? 17.593 -0.392 -19.204 1.00 94.31 144 PRO A O 1
ATOM 1119 N N . PHE A 1 145 ? 16.471 -1.987 -20.307 1.00 91.81 145 PHE A N 1
ATOM 1120 C CA . PHE A 1 145 ? 15.963 -2.629 -19.091 1.00 91.81 145 PHE A CA 1
ATOM 1121 C C . PHE A 1 145 ? 17.069 -3.440 -18.404 1.00 91.81 145 PHE A C 1
ATOM 1123 O O . PHE A 1 145 ? 17.182 -3.422 -17.176 1.00 91.81 145 PHE A O 1
ATOM 1130 N N . ALA A 1 146 ? 17.935 -4.094 -19.178 1.00 94.44 146 ALA A N 1
ATOM 1131 C CA . ALA A 1 146 ? 19.144 -4.709 -18.652 1.00 94.44 146 ALA A CA 1
ATOM 1132 C C . ALA A 1 146 ? 20.115 -3.668 -18.076 1.00 94.44 146 ALA A C 1
ATOM 1134 O O . ALA A 1 146 ? 20.598 -3.852 -16.966 1.00 94.44 146 ALA A O 1
ATOM 1135 N N . GLU A 1 147 ? 20.348 -2.545 -18.761 1.00 96.44 147 GLU A N 1
ATOM 1136 C CA . GLU A 1 147 ? 21.188 -1.444 -18.256 1.00 96.44 147 GLU A CA 1
ATOM 1137 C C . GLU A 1 147 ? 20.664 -0.881 -16.923 1.00 96.44 147 GLU A C 1
ATOM 1139 O O . GLU A 1 147 ? 21.426 -0.742 -15.966 1.00 96.44 147 GLU A O 1
ATOM 1144 N N . TYR A 1 148 ? 19.351 -0.662 -16.807 1.00 95.12 148 TYR A N 1
ATOM 1145 C CA . TYR A 1 148 ? 18.704 -0.279 -15.547 1.00 95.12 148 TYR A CA 1
ATOM 1146 C C . TYR A 1 148 ? 18.939 -1.309 -14.427 1.00 95.12 148 TYR A C 1
ATOM 1148 O O . TYR A 1 148 ? 19.224 -0.947 -13.283 1.00 95.12 148 TYR A O 1
ATOM 1156 N N . ASN A 1 149 ? 18.859 -2.605 -14.739 1.00 92.31 149 ASN A N 1
ATOM 1157 C CA . ASN A 1 149 ? 19.118 -3.657 -13.758 1.00 92.31 149 ASN A CA 1
ATOM 1158 C C . ASN A 1 149 ? 20.617 -3.799 -13.421 1.00 92.31 149 ASN A C 1
ATOM 1160 O O . ASN A 1 149 ? 20.933 -4.043 -12.258 1.00 92.31 149 ASN A O 1
ATOM 1164 N N . MET A 1 150 ? 21.544 -3.547 -14.357 1.00 94.25 150 MET A N 1
ATOM 1165 C CA . MET A 1 150 ? 22.980 -3.431 -14.051 1.00 94.25 150 MET A CA 1
ATOM 1166 C C . MET A 1 150 ? 23.235 -2.305 -13.053 1.00 94.25 150 MET A C 1
ATOM 1168 O O . MET A 1 150 ? 23.907 -2.524 -12.048 1.00 94.25 150 MET A O 1
ATOM 1172 N N . ALA A 1 151 ? 22.634 -1.130 -13.257 1.00 94.19 151 ALA A N 1
ATOM 1173 C CA . ALA A 1 151 ? 22.735 -0.029 -12.303 1.00 94.19 151 ALA A CA 1
ATOM 1174 C C . ALA A 1 151 ?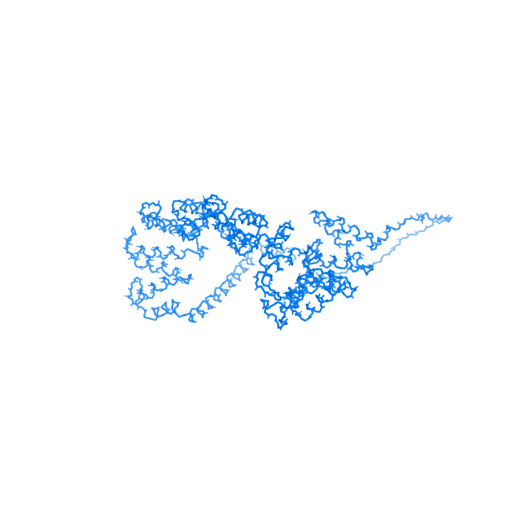 22.237 -0.418 -10.897 1.00 94.19 151 ALA A C 1
ATOM 1176 O O . ALA A 1 151 ? 22.817 -0.009 -9.890 1.00 94.19 151 ALA A O 1
ATOM 1177 N N . ARG A 1 152 ? 21.196 -1.261 -10.811 1.00 90.69 152 ARG A N 1
ATOM 1178 C CA . ARG A 1 152 ? 20.699 -1.807 -9.537 1.00 90.69 152 ARG A CA 1
ATOM 1179 C C . ARG A 1 152 ? 21.651 -2.823 -8.895 1.00 90.69 152 ARG A C 1
ATOM 1181 O O . ARG A 1 152 ? 21.739 -2.821 -7.669 1.00 90.69 152 ARG A O 1
ATOM 1188 N N . PHE A 1 153 ? 22.396 -3.628 -9.658 1.00 90.81 153 PHE A N 1
ATOM 1189 C CA . PHE A 1 153 ? 23.426 -4.513 -9.088 1.00 90.81 153 PHE A CA 1
ATOM 1190 C C . PHE A 1 153 ? 24.514 -3.734 -8.338 1.00 90.81 153 PHE A C 1
ATOM 1192 O O . PHE A 1 153 ? 24.921 -4.167 -7.262 1.00 90.81 153 PHE A O 1
ATOM 1199 N N . TYR A 1 154 ? 24.925 -2.576 -8.864 1.00 90.38 154 TYR A N 1
ATOM 1200 C CA . TYR A 1 154 ? 25.995 -1.759 -8.282 1.00 90.38 154 TYR A CA 1
ATOM 1201 C C . TYR A 1 154 ? 25.533 -0.730 -7.227 1.00 90.38 154 TYR A C 1
ATOM 1203 O O . TYR A 1 154 ? 26.363 -0.170 -6.510 1.00 90.38 154 TYR A O 1
ATOM 1211 N N . ASN A 1 155 ? 24.227 -0.458 -7.098 1.00 81.31 155 ASN A N 1
ATOM 1212 C CA . ASN A 1 155 ? 23.729 0.561 -6.165 1.00 81.31 155 ASN A CA 1
ATOM 1213 C C . ASN A 1 155 ? 23.762 0.075 -4.687 1.00 81.31 155 ASN A C 1
ATOM 1215 O O . ASN A 1 155 ? 23.178 -0.972 -4.385 1.00 81.31 155 ASN A O 1
ATOM 1219 N N . PRO A 1 156 ? 24.353 0.849 -3.746 1.00 70.50 156 PRO A N 1
ATOM 1220 C CA . PRO A 1 156 ? 24.468 0.478 -2.326 1.00 70.50 156 PRO A CA 1
ATOM 1221 C C . PRO A 1 156 ? 23.134 0.229 -1.606 1.00 70.50 156 PRO A C 1
ATOM 1223 O O . PRO A 1 156 ? 23.089 -0.551 -0.658 1.00 70.50 156 PRO A O 1
ATOM 1226 N N . GLN A 1 157 ? 22.044 0.873 -2.031 1.00 71.31 157 GLN A N 1
ATOM 1227 C CA . GLN A 1 157 ? 20.732 0.777 -1.379 1.00 71.31 157 GLN A CA 1
ATOM 1228 C C . GLN A 1 157 ? 20.072 -0.601 -1.555 1.00 71.31 157 GLN A C 1
ATOM 1230 O O . GLN A 1 157 ? 19.160 -0.932 -0.804 1.00 71.31 157 GLN A O 1
ATOM 1235 N N . ASN A 1 158 ? 20.535 -1.417 -2.511 1.00 69.19 158 ASN A N 1
ATOM 1236 C CA . ASN A 1 158 ? 19.973 -2.745 -2.788 1.00 69.19 158 ASN A CA 1
ATOM 1237 C C . ASN A 1 158 ? 20.618 -3.883 -1.968 1.00 69.19 158 ASN A C 1
ATOM 1239 O O . ASN A 1 158 ? 20.231 -5.033 -2.143 1.00 69.19 158 ASN A O 1
ATOM 1243 N N . GLY A 1 159 ? 21.604 -3.600 -1.105 1.00 62.28 159 GLY A N 1
ATOM 1244 C CA . GLY A 1 159 ? 22.231 -4.607 -0.230 1.00 62.28 159 GLY A CA 1
ATOM 1245 C C . GLY A 1 159 ? 23.165 -5.616 -0.920 1.00 62.28 159 GLY A C 1
ATOM 1246 O O . GLY A 1 159 ? 23.631 -6.548 -0.271 1.00 62.28 159 GLY A O 1
ATOM 1247 N N . ASN A 1 160 ? 23.455 -5.436 -2.212 1.00 67.44 160 ASN A N 1
ATOM 1248 C CA . ASN A 1 160 ? 24.355 -6.301 -2.981 1.00 67.44 160 ASN A CA 1
ATOM 1249 C C . ASN A 1 160 ? 25.826 -6.117 -2.568 1.00 67.44 160 ASN A C 1
ATOM 1251 O O . ASN A 1 160 ? 26.253 -5.006 -2.265 1.00 67.44 160 ASN A O 1
ATOM 1255 N N . GLU A 1 161 ? 26.645 -7.167 -2.683 1.00 69.56 161 GLU A N 1
ATOM 1256 C CA . GLU A 1 161 ? 28.095 -7.094 -2.404 1.00 69.56 161 GLU A CA 1
ATOM 1257 C C . GLU A 1 161 ? 28.875 -6.211 -3.401 1.00 69.56 161 GLU A C 1
ATOM 1259 O O . GLU A 1 161 ? 29.963 -5.724 -3.100 1.00 69.56 161 GLU A O 1
ATOM 1264 N N . ARG A 1 162 ? 28.326 -5.991 -4.602 1.00 80.69 162 ARG A N 1
ATOM 1265 C CA . ARG A 1 162 ? 28.999 -5.343 -5.743 1.00 80.69 162 ARG A CA 1
ATOM 1266 C C . ARG A 1 162 ? 28.872 -3.812 -5.730 1.00 80.69 162 ARG A C 1
ATOM 1268 O O . ARG A 1 162 ? 28.628 -3.222 -6.772 1.00 80.69 162 ARG A O 1
ATOM 1275 N N . VAL A 1 163 ? 28.991 -3.163 -4.573 1.00 85.75 163 VAL A N 1
ATOM 1276 C CA . VAL A 1 163 ? 28.742 -1.713 -4.435 1.00 85.75 163 VAL A CA 1
ATOM 1277 C C . VAL A 1 163 ? 29.761 -0.865 -5.210 1.00 85.75 163 VAL A C 1
ATOM 1279 O O . VAL A 1 163 ? 30.938 -0.831 -4.861 1.00 85.75 163 VAL A O 1
ATOM 1282 N N . ASP A 1 164 ? 29.283 -0.113 -6.204 1.00 92.31 164 ASP A N 1
ATOM 1283 C CA . ASP A 1 164 ? 30.040 0.904 -6.947 1.00 92.31 164 ASP A CA 1
ATOM 1284 C C . ASP A 1 164 ? 29.078 2.013 -7.431 1.00 92.31 164 ASP A C 1
ATOM 1286 O O . ASP A 1 164 ? 28.371 1.830 -8.427 1.00 92.31 164 ASP A O 1
ATOM 1290 N N . PRO A 1 165 ? 29.011 3.169 -6.742 1.00 90.81 165 PRO A N 1
ATOM 1291 C CA . PRO A 1 165 ? 28.123 4.261 -7.130 1.00 90.81 165 PRO A CA 1
ATOM 1292 C C . PRO A 1 165 ? 28.408 4.842 -8.521 1.00 90.81 165 PRO A C 1
ATOM 1294 O O . PRO A 1 165 ? 27.458 5.225 -9.201 1.00 90.81 165 PRO A O 1
ATOM 1297 N N . ASP A 1 166 ? 29.670 4.886 -8.959 1.00 94.06 166 ASP A N 1
ATOM 1298 C CA . ASP A 1 166 ? 30.065 5.483 -10.242 1.00 94.06 166 ASP A CA 1
ATOM 1299 C C . ASP A 1 166 ? 29.654 4.563 -11.404 1.00 94.06 166 ASP A C 1
ATOM 1301 O O . ASP A 1 166 ? 29.039 5.007 -12.378 1.00 94.06 166 ASP A O 1
ATOM 1305 N N . THR A 1 167 ? 29.889 3.251 -11.269 1.00 95.19 167 THR A N 1
ATOM 1306 C CA . THR A 1 167 ? 29.390 2.253 -12.233 1.00 95.19 167 THR A CA 1
ATOM 1307 C C . THR A 1 167 ? 27.859 2.162 -12.207 1.00 95.19 167 THR A C 1
ATOM 1309 O O . THR A 1 167 ? 27.235 2.021 -13.263 1.00 95.19 167 THR A O 1
ATOM 1312 N N . ALA A 1 168 ? 27.222 2.299 -11.037 1.00 94.94 168 ALA A N 1
ATOM 1313 C CA . ALA A 1 168 ? 25.765 2.377 -10.938 1.00 94.94 168 ALA A CA 1
ATOM 1314 C C . ALA A 1 168 ? 25.210 3.601 -11.689 1.00 94.94 168 ALA A C 1
ATOM 1316 O O . ALA A 1 168 ? 24.250 3.467 -12.450 1.00 94.94 168 ALA A O 1
ATOM 1317 N N . PHE A 1 169 ? 25.832 4.774 -11.523 1.00 96.38 169 PHE A N 1
ATOM 1318 C CA . PHE A 1 169 ? 25.448 5.999 -12.223 1.00 96.38 169 PHE A CA 1
ATOM 1319 C C . PHE A 1 169 ? 25.619 5.847 -13.739 1.00 96.38 169 PHE A C 1
ATOM 1321 O O . PHE A 1 169 ? 24.683 6.136 -14.482 1.00 96.38 169 PHE A O 1
ATOM 1328 N N . TYR A 1 170 ? 26.758 5.316 -14.198 1.00 96.81 170 TYR A N 1
ATOM 1329 C CA . TYR A 1 170 ? 27.036 5.081 -15.619 1.00 96.81 170 TYR A CA 1
ATOM 1330 C C . TYR A 1 170 ? 25.940 4.253 -16.309 1.00 96.81 170 TYR A C 1
ATOM 1332 O O . TYR A 1 170 ? 25.408 4.659 -17.345 1.00 96.81 170 TYR A O 1
ATOM 1340 N N . TRP A 1 171 ? 25.565 3.104 -15.734 1.00 97.25 171 TRP A N 1
ATOM 1341 C CA . TRP A 1 171 ? 24.526 2.250 -16.318 1.00 97.25 171 TRP A CA 1
ATOM 1342 C C . TRP A 1 171 ? 23.129 2.884 -16.240 1.00 97.25 171 TRP A C 1
ATOM 1344 O O . TRP A 1 171 ? 22.331 2.716 -17.165 1.00 97.25 171 TRP A O 1
ATOM 1354 N N . MET A 1 172 ? 22.846 3.657 -15.183 1.00 97.12 172 MET A N 1
ATOM 1355 C CA . MET A 1 172 ? 21.578 4.376 -15.036 1.00 97.12 172 MET A CA 1
ATOM 1356 C C . MET A 1 172 ? 21.445 5.497 -16.074 1.00 97.12 172 MET A C 1
ATOM 1358 O O . MET A 1 172 ? 20.413 5.607 -16.736 1.00 97.12 172 MET A O 1
ATOM 1362 N N . GLU A 1 173 ? 22.502 6.291 -16.267 1.00 98.00 173 GLU A N 1
ATOM 1363 C CA . GLU A 1 173 ? 22.553 7.360 -17.265 1.00 98.00 173 GLU A CA 1
ATOM 1364 C C . GLU A 1 173 ? 22.465 6.808 -18.691 1.00 98.00 173 GLU A C 1
ATOM 1366 O O . GLU A 1 173 ? 21.743 7.368 -19.520 1.00 98.00 173 GLU A O 1
ATOM 1371 N N . LYS A 1 174 ? 23.113 5.671 -18.974 1.00 98.00 174 LYS A N 1
ATOM 1372 C CA . LYS A 1 174 ? 22.998 4.984 -20.268 1.00 98.00 174 LYS A CA 1
ATOM 1373 C C . LYS A 1 174 ? 21.542 4.590 -20.566 1.00 98.00 174 LYS A C 1
ATOM 1375 O O . LYS A 1 174 ? 21.009 5.006 -21.593 1.00 98.00 174 LYS A O 1
ATOM 1380 N N . SER A 1 175 ? 20.879 3.910 -19.626 1.00 97.75 175 SER A N 1
ATOM 1381 C CA . SER A 1 175 ? 19.479 3.471 -19.751 1.00 97.75 175 SER A CA 1
ATOM 1382 C C . SER A 1 175 ? 18.491 4.640 -19.886 1.00 97.75 175 SER A C 1
ATOM 1384 O O . SER A 1 175 ? 17.649 4.659 -20.789 1.00 97.75 175 SER A O 1
ATOM 1386 N N . ALA A 1 176 ? 18.620 5.659 -19.030 1.00 97.94 176 ALA A N 1
ATOM 1387 C CA . ALA A 1 176 ? 17.754 6.835 -19.034 1.00 97.94 176 ALA A CA 1
ATOM 1388 C C . ALA A 1 176 ? 17.850 7.618 -20.351 1.00 97.94 176 ALA A C 1
ATOM 1390 O O . ALA A 1 176 ? 16.831 8.032 -20.907 1.00 97.94 176 ALA A O 1
ATOM 1391 N N . ASN A 1 177 ? 19.057 7.772 -20.910 1.00 97.94 177 ASN A N 1
ATOM 1392 C CA . ASN A 1 177 ? 19.237 8.447 -22.195 1.00 97.94 177 ASN A CA 1
ATOM 1393 C C . ASN A 1 177 ? 18.470 7.760 -23.337 1.00 97.94 177 ASN A C 1
ATOM 1395 O O . ASN A 1 177 ? 17.931 8.470 -24.190 1.00 97.94 177 ASN A O 1
ATOM 1399 N N . GLN A 1 178 ? 18.322 6.428 -23.311 1.00 96.75 178 GLN A N 1
ATOM 1400 C CA . GLN A 1 178 ? 17.545 5.667 -24.303 1.00 96.75 178 GLN A CA 1
ATOM 1401 C C . GLN A 1 178 ? 16.018 5.879 -24.232 1.00 96.75 178 GLN A C 1
ATOM 1403 O O . GLN A 1 178 ? 15.304 5.379 -25.099 1.00 96.75 178 GLN A O 1
ATOM 1408 N N . GLY A 1 179 ? 15.494 6.609 -23.238 1.00 95.69 179 GLY A N 1
ATOM 1409 C CA . GLY A 1 179 ? 14.048 6.819 -23.076 1.00 95.69 179 GLY A CA 1
ATOM 1410 C C . GLY A 1 179 ? 13.374 5.857 -22.096 1.00 95.69 179 GLY A C 1
ATOM 1411 O O . GLY A 1 179 ? 12.149 5.762 -22.077 1.00 95.69 179 GLY A O 1
ATOM 1412 N N . PHE A 1 180 ? 14.138 5.095 -21.306 1.00 96.31 180 PHE A N 1
ATOM 1413 C CA . PHE A 1 180 ? 13.563 4.136 -20.367 1.00 96.31 180 PHE A CA 1
ATOM 1414 C C . PHE A 1 180 ? 13.127 4.835 -19.072 1.00 96.31 180 PHE A C 1
ATOM 1416 O O . PHE A 1 180 ? 13.895 4.966 -18.122 1.00 96.31 180 PHE A O 1
ATOM 1423 N N . HIS A 1 181 ? 11.869 5.278 -19.029 1.00 96.94 181 HIS A N 1
ATOM 1424 C CA . HIS A 1 181 ? 11.317 6.118 -17.957 1.00 96.94 181 HIS A CA 1
ATOM 1425 C C . HIS A 1 181 ? 11.564 5.647 -16.497 1.00 96.94 181 HIS A C 1
ATOM 1427 O O . HIS A 1 181 ? 11.759 6.511 -15.639 1.00 96.94 181 HIS A O 1
ATOM 1433 N N . PRO A 1 182 ? 11.625 4.337 -16.156 1.00 95.31 182 PRO A N 1
ATOM 1434 C CA . PRO A 1 182 ? 12.043 3.901 -14.816 1.00 95.31 182 PRO A CA 1
ATOM 1435 C C . PRO A 1 182 ? 13.496 4.270 -14.466 1.00 95.31 182 PRO A C 1
ATOM 1437 O O . PRO A 1 182 ? 13.779 4.619 -13.320 1.00 95.31 182 PRO A O 1
ATOM 1440 N N . ALA A 1 183 ? 14.408 4.238 -15.445 1.00 97.12 183 ALA A N 1
ATOM 1441 C CA . ALA A 1 183 ? 15.778 4.717 -15.275 1.00 97.12 183 ALA A CA 1
ATOM 1442 C C . ALA A 1 183 ? 15.855 6.244 -15.250 1.00 97.12 183 ALA A C 1
ATOM 1444 O O . ALA A 1 183 ? 16.671 6.784 -14.518 1.00 97.12 183 ALA A O 1
ATOM 1445 N N . GLU A 1 184 ? 14.991 6.952 -15.981 1.00 98.38 184 GLU A N 1
ATOM 1446 C CA . GLU A 1 184 ? 14.911 8.420 -15.914 1.00 98.38 184 GLU A CA 1
ATOM 1447 C C . GLU A 1 184 ? 14.505 8.886 -14.501 1.00 98.38 184 GLU A C 1
ATOM 1449 O O . GLU A 1 184 ? 15.210 9.686 -13.890 1.00 98.38 184 GLU A O 1
ATOM 1454 N N . SER A 1 185 ? 13.450 8.302 -13.919 1.00 96.50 185 SER A N 1
ATOM 1455 C CA . SER A 1 185 ? 13.064 8.530 -12.514 1.00 96.50 185 SER A CA 1
ATOM 1456 C C . SER A 1 185 ? 14.221 8.224 -11.548 1.00 96.50 185 SER A C 1
ATOM 1458 O O . SER A 1 185 ? 14.585 9.050 -10.709 1.00 96.50 185 SER A O 1
ATOM 1460 N N . ALA A 1 186 ? 14.861 7.060 -11.692 1.00 95.69 186 ALA A N 1
ATOM 1461 C CA . ALA A 1 186 ? 15.956 6.671 -10.812 1.00 95.69 186 ALA A CA 1
ATOM 1462 C C . ALA A 1 186 ? 17.208 7.559 -10.970 1.00 95.69 186 ALA A C 1
ATOM 1464 O O . ALA A 1 186 ? 17.809 7.929 -9.964 1.00 95.69 186 ALA A O 1
ATOM 1465 N N . LEU A 1 187 ? 17.565 7.976 -12.188 1.00 96.75 187 LEU A N 1
ATOM 1466 C CA . LEU A 1 187 ? 18.658 8.917 -12.454 1.00 96.75 187 LEU A CA 1
ATOM 1467 C C . LEU A 1 187 ? 18.399 10.284 -11.810 1.00 96.75 187 LEU A C 1
ATOM 1469 O O . LEU A 1 187 ? 19.327 10.903 -11.287 1.00 96.75 187 LEU A O 1
ATOM 1473 N N . GLY A 1 188 ? 17.139 10.726 -11.774 1.00 95.94 188 GLY A N 1
ATOM 1474 C CA . GLY A 1 188 ? 16.748 11.913 -11.020 1.00 95.94 188 GLY A CA 1
ATOM 1475 C C . GLY A 1 188 ? 17.107 11.798 -9.532 1.00 95.94 188 GLY A C 1
ATOM 1476 O O . GLY A 1 188 ? 17.701 12.721 -8.970 1.00 95.94 188 GLY A O 1
ATOM 1477 N N . ARG A 1 189 ? 16.874 10.628 -8.913 1.00 93.50 189 ARG A N 1
ATOM 1478 C CA . ARG A 1 189 ? 17.276 10.361 -7.517 1.00 93.50 189 ARG A CA 1
ATOM 1479 C C . ARG A 1 189 ? 18.797 10.306 -7.344 1.00 93.50 189 ARG A C 1
ATOM 1481 O O . ARG A 1 189 ? 19.299 10.859 -6.369 1.00 93.50 189 ARG A O 1
ATOM 1488 N N . PHE A 1 190 ? 19.544 9.738 -8.297 1.00 94.75 190 PHE A N 1
ATOM 1489 C CA . PHE A 1 190 ? 21.018 9.777 -8.280 1.00 94.75 190 PHE A CA 1
ATOM 1490 C C . PHE A 1 190 ? 21.545 11.226 -8.274 1.00 94.75 190 PHE A C 1
ATOM 1492 O O . PHE A 1 190 ? 22.420 11.546 -7.468 1.00 94.75 190 PHE A O 1
ATOM 1499 N N . TYR A 1 191 ? 20.971 12.118 -9.093 1.00 96.00 191 TYR A N 1
ATOM 1500 C CA . TYR A 1 191 ? 21.329 13.544 -9.121 1.00 96.00 191 TYR A CA 1
ATOM 1501 C C . TYR A 1 191 ? 20.855 14.334 -7.882 1.00 96.00 191 TYR A C 1
ATOM 1503 O O . TYR A 1 191 ? 21.567 15.235 -7.439 1.00 96.00 191 TYR A O 1
ATOM 1511 N N . ARG A 1 192 ? 19.710 13.996 -7.268 1.00 92.81 192 ARG A N 1
ATOM 1512 C CA . ARG A 1 192 ? 19.261 14.581 -5.981 1.00 92.81 192 ARG A CA 1
ATOM 1513 C C . ARG A 1 192 ? 20.188 14.188 -4.820 1.00 92.81 192 ARG A C 1
ATOM 1515 O O . ARG A 1 192 ? 20.560 15.015 -3.977 1.00 92.81 192 ARG A O 1
ATOM 1522 N N . ASP A 1 193 ? 20.567 12.914 -4.774 1.00 90.56 193 ASP A N 1
ATOM 1523 C CA . ASP A 1 193 ? 21.289 12.322 -3.645 1.00 90.56 193 ASP A CA 1
ATOM 1524 C C . ASP A 1 193 ? 22.814 12.418 -3.784 1.00 90.56 193 ASP A C 1
ATOM 1526 O O . ASP A 1 193 ? 23.509 12.364 -2.770 1.00 90.56 193 ASP A O 1
ATOM 1530 N N . GLY A 1 194 ? 23.336 12.646 -4.994 1.00 92.56 194 GLY A N 1
ATOM 1531 C CA . GLY A 1 194 ? 24.774 12.705 -5.271 1.00 92.56 194 GLY A CA 1
ATOM 1532 C C . GLY A 1 194 ? 25.424 11.319 -5.277 1.00 92.56 194 GLY A C 1
ATOM 1533 O O . GLY A 1 194 ? 26.507 11.134 -4.729 1.00 92.56 194 GLY A O 1
ATOM 1534 N N . GLN A 1 195 ? 24.729 10.322 -5.833 1.00 89.75 195 GLN A N 1
ATOM 1535 C CA . GLN A 1 195 ? 25.224 8.946 -5.942 1.00 89.75 195 GLN A CA 1
ATOM 1536 C C . GLN A 1 195 ? 25.943 8.780 -7.285 1.00 89.75 195 GLN A C 1
ATOM 1538 O O . GLN A 1 195 ? 25.319 8.945 -8.327 1.00 89.75 195 GLN A O 1
ATOM 1543 N N . GLY A 1 196 ? 27.251 8.509 -7.268 1.00 89.94 196 GLY A N 1
ATOM 1544 C CA . GLY A 1 196 ? 28.073 8.398 -8.485 1.00 89.94 196 GLY A CA 1
ATOM 1545 C C . GLY A 1 196 ? 28.192 9.685 -9.314 1.00 89.94 196 GLY A C 1
ATOM 1546 O O . GLY A 1 196 ? 28.589 9.659 -10.475 1.00 89.94 196 GLY A O 1
ATOM 1547 N N . THR A 1 197 ? 27.772 10.819 -8.748 1.00 93.44 197 THR A N 1
ATOM 1548 C CA . THR A 1 197 ? 27.712 12.122 -9.413 1.00 93.44 197 THR A CA 1
ATOM 1549 C C . THR A 1 197 ? 27.645 13.244 -8.376 1.00 93.44 197 THR A C 1
ATOM 1551 O O . THR A 1 197 ? 27.348 13.011 -7.203 1.00 93.44 197 THR A O 1
ATOM 1554 N N . GLY A 1 198 ? 27.904 14.483 -8.791 1.00 93.69 198 GLY A N 1
ATOM 1555 C CA . GLY A 1 198 ? 27.654 15.651 -7.944 1.00 93.69 198 GLY A CA 1
ATOM 1556 C C . GLY A 1 198 ? 26.153 15.906 -7.777 1.00 93.69 198 GLY A C 1
ATOM 1557 O O . GLY A 1 198 ? 25.382 15.682 -8.709 1.00 93.69 198 GLY A O 1
ATOM 1558 N N . LYS A 1 199 ? 25.731 16.414 -6.610 1.00 95.00 199 LYS A N 1
ATOM 1559 C CA . LYS A 1 199 ? 24.335 16.831 -6.408 1.00 95.00 199 LYS A CA 1
ATOM 1560 C C . LYS A 1 199 ? 23.948 17.928 -7.401 1.00 95.00 199 LYS A C 1
ATOM 1562 O O . LYS A 1 199 ? 24.571 18.987 -7.423 1.00 95.00 199 LYS A O 1
ATOM 1567 N N . ASP A 1 200 ? 22.897 17.680 -8.173 1.00 95.62 200 ASP A N 1
ATOM 1568 C CA . ASP A 1 200 ? 22.390 18.572 -9.216 1.00 95.62 200 ASP A CA 1
ATOM 1569 C C . ASP A 1 200 ? 20.849 18.541 -9.211 1.00 95.62 200 ASP A C 1
ATOM 1571 O O . ASP A 1 200 ? 20.227 17.734 -9.912 1.00 95.62 200 ASP A O 1
ATOM 1575 N N . PRO A 1 201 ? 20.199 19.390 -8.393 1.00 92.44 201 PRO A N 1
ATOM 1576 C CA . PRO A 1 201 ? 18.746 19.356 -8.252 1.00 92.44 201 PRO A CA 1
ATOM 1577 C C . PRO A 1 201 ? 18.010 19.766 -9.539 1.00 92.44 201 PRO A C 1
ATOM 1579 O O . PRO A 1 201 ? 16.908 19.290 -9.795 1.00 92.44 201 PRO A O 1
ATOM 1582 N N . GLN A 1 202 ? 18.639 20.575 -10.402 1.00 92.19 202 GLN A N 1
ATOM 1583 C CA . GLN A 1 202 ? 18.058 20.964 -11.692 1.00 92.19 202 GLN A CA 1
ATOM 1584 C C . GLN A 1 202 ? 18.004 19.777 -12.662 1.00 92.19 202 GLN A C 1
ATOM 1586 O O . GLN A 1 202 ? 16.978 19.561 -13.312 1.00 92.19 202 GLN A O 1
ATOM 1591 N N . LYS A 1 203 ? 19.060 18.951 -12.718 1.00 96.12 203 LYS A N 1
ATOM 1592 C CA . LYS A 1 203 ? 19.008 17.676 -13.452 1.00 96.12 203 LYS A CA 1
ATOM 1593 C C . LYS A 1 203 ? 18.050 16.678 -12.817 1.00 96.12 203 LYS A C 1
ATOM 1595 O O . LYS A 1 203 ? 17.378 15.968 -13.560 1.00 96.12 203 LYS A O 1
ATOM 1600 N N . ALA A 1 204 ? 17.950 16.634 -11.486 1.00 96.69 204 ALA A N 1
ATOM 1601 C CA . ALA A 1 204 ? 16.974 15.781 -10.812 1.00 96.69 204 ALA A CA 1
ATOM 1602 C C . ALA A 1 204 ? 15.546 16.088 -11.301 1.00 96.69 204 ALA A C 1
ATOM 1604 O O . ALA A 1 204 ? 14.875 15.202 -11.828 1.00 96.69 204 ALA A O 1
ATOM 1605 N N . ALA A 1 205 ? 15.135 17.360 -11.252 1.00 95.69 205 ALA A N 1
ATOM 1606 C CA . ALA A 1 205 ? 13.838 17.809 -11.757 1.00 95.69 205 ALA A CA 1
ATOM 1607 C C . ALA A 1 205 ? 13.639 17.549 -13.262 1.00 95.69 205 ALA A C 1
ATOM 1609 O O . ALA A 1 205 ? 12.560 17.114 -13.663 1.00 95.69 205 ALA A O 1
ATOM 1610 N N . PHE A 1 206 ? 14.663 17.768 -14.097 1.00 96.94 206 PHE A N 1
ATOM 1611 C CA . PHE A 1 206 ? 14.606 17.465 -15.534 1.00 96.94 206 PHE A CA 1
ATOM 1612 C C . PHE A 1 206 ? 14.293 15.984 -15.802 1.00 96.94 206 PHE A C 1
ATOM 1614 O O . PHE A 1 206 ? 13.398 15.669 -16.592 1.00 96.94 206 PHE A O 1
ATOM 1621 N N . TRP A 1 207 ? 14.998 15.073 -15.126 1.00 98.12 207 TRP A N 1
ATOM 1622 C CA . TRP A 1 207 ? 14.817 13.634 -15.312 1.00 98.12 207 TRP A CA 1
ATOM 1623 C C . TRP A 1 207 ? 13.501 13.121 -14.713 1.00 98.12 207 TRP A C 1
ATOM 1625 O O . TRP A 1 207 ? 12.826 12.318 -15.360 1.00 98.12 207 TRP A O 1
ATOM 1635 N N . TYR A 1 208 ? 13.070 13.646 -13.559 1.00 97.69 208 TYR A N 1
ATOM 1636 C CA . TYR A 1 208 ? 11.732 13.373 -13.019 1.00 97.69 208 TYR A CA 1
ATOM 1637 C C . TYR A 1 208 ? 10.624 13.837 -13.978 1.00 97.69 208 TYR A C 1
ATOM 1639 O O . TYR A 1 208 ? 9.693 13.078 -14.237 1.00 97.69 208 TYR A O 1
ATOM 1647 N N . ASN A 1 209 ? 10.735 15.038 -14.565 1.00 97.31 209 ASN A N 1
ATOM 1648 C CA . ASN A 1 209 ? 9.754 15.556 -15.525 1.00 97.31 209 ASN A CA 1
ATOM 1649 C C . ASN A 1 209 ? 9.642 14.668 -16.768 1.00 97.31 209 ASN A C 1
ATOM 1651 O O . ASN A 1 209 ? 8.538 14.289 -17.156 1.00 97.31 209 ASN A O 1
ATOM 1655 N N . ARG A 1 210 ? 10.781 14.271 -17.346 1.00 97.81 210 ARG A N 1
ATOM 1656 C CA . ARG A 1 210 ? 10.825 13.387 -18.520 1.00 97.81 210 ARG A CA 1
ATOM 1657 C C . ARG A 1 210 ? 10.198 12.012 -18.230 1.00 97.81 210 ARG A C 1
ATOM 1659 O O . ARG A 1 210 ? 9.374 11.544 -19.015 1.00 97.81 210 ARG A O 1
ATOM 1666 N N . ALA A 1 211 ? 10.478 11.433 -17.059 1.00 98.00 211 ALA A N 1
ATOM 1667 C CA . ALA A 1 211 ? 9.850 10.190 -16.609 1.00 98.00 211 ALA A CA 1
ATOM 1668 C C . ALA A 1 211 ? 8.330 10.339 -16.385 1.00 98.00 211 ALA A C 1
ATOM 1670 O O . ALA A 1 211 ? 7.549 9.465 -16.772 1.00 98.00 211 ALA A O 1
ATOM 1671 N N . ALA A 1 212 ? 7.903 11.448 -15.772 1.00 97.81 212 ALA A N 1
ATOM 1672 C CA . ALA A 1 212 ? 6.509 11.723 -15.433 1.00 97.81 212 ALA A CA 1
ATOM 1673 C C . ALA A 1 212 ? 5.625 11.962 -16.670 1.00 97.81 212 ALA A C 1
ATOM 1675 O O . ALA A 1 212 ? 4.495 11.461 -16.738 1.00 97.81 212 ALA A O 1
ATOM 1676 N N . GLU A 1 213 ? 6.153 12.691 -17.660 1.00 97.56 213 GLU A N 1
ATOM 1677 C CA . GLU A 1 213 ? 5.556 12.886 -18.987 1.00 97.56 213 GLU A CA 1
ATOM 1678 C C . GLU A 1 213 ? 5.503 11.577 -19.785 1.00 97.56 213 GLU A C 1
ATOM 1680 O O . GLU A 1 213 ? 4.485 11.295 -20.415 1.00 97.56 213 GLU A O 1
ATOM 1685 N N . GLY A 1 214 ? 6.530 10.728 -19.657 1.00 95.19 214 GLY A N 1
ATOM 1686 C CA . GLY A 1 214 ? 6.543 9.336 -20.128 1.00 95.19 214 GLY A CA 1
ATOM 1687 C C . GLY A 1 214 ? 5.564 8.392 -19.410 1.00 95.19 214 GLY A C 1
ATOM 1688 O O . GLY A 1 214 ? 5.553 7.189 -19.668 1.00 95.19 214 GLY A O 1
ATOM 1689 N N . GLY A 1 215 ? 4.743 8.908 -18.490 1.00 94.81 215 GLY A N 1
ATOM 1690 C CA . GLY A 1 215 ? 3.715 8.151 -17.776 1.00 94.81 215 GLY A CA 1
ATOM 1691 C C . GLY A 1 215 ? 4.228 7.316 -16.601 1.00 94.81 215 GLY A C 1
ATOM 1692 O O . GLY A 1 215 ? 3.426 6.656 -15.942 1.00 94.81 215 GLY A O 1
ATOM 1693 N N . ASN A 1 216 ? 5.531 7.331 -16.298 1.00 97.12 216 ASN A N 1
ATOM 1694 C CA . ASN A 1 216 ? 6.088 6.502 -15.234 1.00 97.12 216 ASN A CA 1
ATOM 1695 C C . ASN A 1 216 ? 5.598 6.957 -13.854 1.00 97.12 216 ASN A C 1
ATOM 1697 O O . ASN A 1 216 ? 5.852 8.082 -13.432 1.00 97.12 216 ASN A O 1
ATOM 1701 N N . ILE A 1 217 ? 4.938 6.041 -13.143 1.00 97.56 217 ILE A N 1
ATOM 1702 C CA . ILE A 1 217 ? 4.341 6.272 -11.822 1.00 97.56 217 ILE A CA 1
ATOM 1703 C C . ILE A 1 217 ? 5.364 6.825 -10.819 1.00 97.56 217 ILE A C 1
ATOM 1705 O O . ILE A 1 217 ? 5.079 7.822 -10.164 1.00 97.56 217 ILE A O 1
ATOM 1709 N N . GLN A 1 218 ? 6.565 6.238 -10.735 1.00 96.69 218 GLN A N 1
ATOM 1710 C CA . GLN A 1 218 ? 7.590 6.719 -9.805 1.00 96.69 218 GLN A CA 1
ATOM 1711 C C . GLN A 1 218 ? 8.098 8.108 -10.196 1.00 96.69 218 GLN A C 1
ATOM 1713 O O . GLN A 1 218 ? 8.231 8.960 -9.332 1.00 96.69 218 GLN A O 1
ATOM 1718 N N . GLY A 1 219 ? 8.302 8.381 -11.488 1.00 97.31 219 GLY A N 1
ATOM 1719 C CA . GLY A 1 219 ? 8.653 9.718 -11.975 1.00 97.31 219 GLY A CA 1
ATOM 1720 C C . GLY A 1 219 ? 7.597 10.774 -11.638 1.00 97.31 219 GLY A C 1
ATOM 1721 O O . GLY A 1 219 ? 7.948 11.886 -11.258 1.00 97.31 219 GLY A O 1
ATOM 1722 N N . GLN A 1 220 ? 6.308 10.422 -11.711 1.00 98.44 220 GLN A N 1
ATOM 1723 C CA . GLN A 1 220 ? 5.205 11.299 -11.299 1.00 98.44 220 GLN A CA 1
ATOM 1724 C C . GLN A 1 220 ? 5.226 11.573 -9.787 1.00 98.44 220 GLN A C 1
ATOM 1726 O O . GLN A 1 220 ? 5.010 12.712 -9.384 1.00 98.44 220 GLN A O 1
ATOM 1731 N N . ILE A 1 221 ? 5.539 10.569 -8.962 1.00 97.38 221 ILE A N 1
ATOM 1732 C CA . ILE A 1 221 ? 5.677 10.717 -7.504 1.00 97.38 221 ILE A CA 1
ATOM 1733 C C . ILE A 1 221 ? 6.924 11.534 -7.150 1.00 97.38 221 ILE A C 1
ATOM 1735 O O . ILE A 1 221 ? 6.813 12.528 -6.440 1.00 97.38 221 ILE A O 1
ATOM 1739 N N . ASP A 1 222 ? 8.094 11.185 -7.692 1.00 96.44 222 ASP A N 1
ATOM 1740 C CA . ASP A 1 222 ? 9.352 11.904 -7.463 1.00 96.44 222 ASP A CA 1
ATOM 1741 C C . ASP A 1 222 ? 9.208 13.397 -7.825 1.00 96.44 222 ASP A C 1
ATOM 1743 O O . ASP A 1 222 ? 9.648 14.273 -7.079 1.00 96.44 222 ASP A O 1
ATOM 1747 N N . LEU A 1 223 ? 8.540 13.696 -8.948 1.00 96.94 223 LEU A N 1
ATOM 1748 C CA . LEU A 1 223 ? 8.247 15.060 -9.393 1.00 96.94 223 LEU A CA 1
ATOM 1749 C C . LEU A 1 223 ? 7.202 15.761 -8.517 1.00 96.94 223 LEU A C 1
ATOM 1751 O O . LEU A 1 223 ? 7.314 16.964 -8.277 1.00 96.94 223 LEU A O 1
ATOM 1755 N N . ALA A 1 224 ? 6.194 15.033 -8.030 1.00 96.94 224 ALA A N 1
ATOM 1756 C CA . ALA A 1 224 ? 5.225 15.576 -7.089 1.00 96.94 224 ALA A CA 1
ATOM 1757 C C . ALA A 1 224 ? 5.915 15.994 -5.784 1.00 96.94 224 ALA A C 1
ATOM 1759 O O . ALA A 1 224 ? 5.743 17.129 -5.341 1.00 96.94 224 ALA A O 1
ATOM 1760 N N . MET A 1 225 ? 6.766 15.127 -5.226 1.00 94.88 225 MET A N 1
ATOM 1761 C CA . MET A 1 225 ? 7.532 15.417 -4.012 1.00 94.88 225 MET A CA 1
ATOM 1762 C C . MET A 1 225 ? 8.554 16.543 -4.225 1.00 94.88 225 MET A C 1
ATOM 1764 O O . MET A 1 225 ? 8.701 17.393 -3.345 1.00 94.88 225 MET A O 1
ATOM 1768 N N . ALA A 1 226 ? 9.178 16.624 -5.407 1.00 94.62 226 ALA A N 1
ATOM 1769 C CA . ALA A 1 226 ? 10.048 17.740 -5.784 1.00 94.62 226 ALA A CA 1
ATOM 1770 C C . ALA A 1 226 ? 9.318 19.092 -5.727 1.00 94.62 226 ALA A C 1
ATOM 1772 O O . ALA A 1 226 ? 9.798 20.037 -5.095 1.00 94.62 226 ALA A O 1
ATOM 1773 N N . TYR A 1 227 ? 8.113 19.170 -6.306 1.00 96.06 227 TYR A N 1
ATOM 1774 C CA . TYR A 1 227 ? 7.265 20.360 -6.208 1.00 96.06 227 TYR A CA 1
ATOM 1775 C C . TYR A 1 227 ? 6.676 20.581 -4.806 1.00 96.06 227 TYR A C 1
ATOM 1777 O O . TYR A 1 227 ? 6.369 21.720 -4.462 1.00 96.06 227 TYR A O 1
ATOM 1785 N N . TYR A 1 228 ? 6.510 19.537 -3.991 1.00 94.25 228 TYR A N 1
ATOM 1786 C CA . TYR A 1 228 ? 5.940 19.632 -2.643 1.00 94.25 228 TYR A CA 1
ATOM 1787 C C . TYR A 1 228 ? 6.934 20.181 -1.611 1.00 94.25 228 TYR A C 1
ATOM 1789 O O . TYR A 1 228 ? 6.564 21.008 -0.771 1.00 94.25 228 TYR A O 1
ATOM 1797 N N . HIS A 1 229 ? 8.193 19.738 -1.679 1.00 91.38 229 HIS A N 1
ATOM 1798 C CA . HIS A 1 229 ? 9.266 20.168 -0.781 1.00 91.38 229 HIS A CA 1
ATOM 1799 C C . HIS A 1 229 ? 10.050 21.374 -1.310 1.00 91.38 229 HIS A C 1
ATOM 1801 O O . HIS A 1 229 ? 10.507 22.190 -0.511 1.00 91.38 229 HIS A O 1
ATOM 1807 N N . GLY A 1 230 ? 10.192 21.506 -2.632 1.00 89.38 230 GLY A N 1
ATOM 1808 C CA . GLY A 1 230 ? 11.045 22.518 -3.253 1.00 89.38 230 GLY A CA 1
ATOM 1809 C C . GLY A 1 230 ? 12.545 22.205 -3.149 1.00 89.38 230 GLY A C 1
ATOM 1810 O O . GLY A 1 230 ? 13.352 23.119 -2.995 1.00 89.38 230 GLY A O 1
ATOM 1811 N N . ASP A 1 231 ? 12.926 20.922 -3.168 1.00 78.19 231 ASP A N 1
ATOM 1812 C CA . ASP A 1 231 ? 14.327 20.474 -3.104 1.00 78.19 231 ASP A CA 1
ATOM 1813 C C . ASP A 1 231 ? 14.999 20.438 -4.491 1.00 78.19 231 ASP A C 1
ATOM 1815 O O . ASP A 1 231 ? 16.175 20.781 -4.614 1.00 78.19 231 ASP A O 1
ATOM 1819 N N . ALA A 1 232 ? 14.245 20.062 -5.531 1.00 79.44 232 ALA A N 1
ATOM 1820 C CA . ALA A 1 232 ? 14.684 20.022 -6.930 1.00 79.44 232 ALA A CA 1
ATOM 1821 C C . ALA A 1 232 ? 14.047 21.105 -7.826 1.00 79.44 232 ALA A C 1
ATOM 1823 O O . ALA A 1 232 ? 14.568 21.410 -8.900 1.00 79.44 232 ALA A O 1
ATOM 1824 N N . THR A 1 233 ? 12.955 21.732 -7.383 1.00 83.69 233 THR A N 1
ATOM 1825 C CA . THR A 1 233 ? 12.270 22.841 -8.072 1.00 83.69 233 THR A CA 1
ATOM 1826 C C . THR A 1 233 ? 11.923 23.957 -7.085 1.00 83.69 233 THR A C 1
ATOM 1828 O O . THR A 1 233 ? 12.104 23.807 -5.883 1.00 83.69 233 THR A O 1
ATOM 1831 N N . GLU A 1 234 ? 11.348 25.068 -7.549 1.00 90.25 234 GLU A N 1
ATOM 1832 C CA . GLU A 1 234 ? 10.573 25.936 -6.649 1.00 90.25 234 GLU A CA 1
ATOM 1833 C C . GLU A 1 234 ? 9.362 25.156 -6.087 1.00 90.25 234 GLU A C 1
ATOM 1835 O O . GLU A 1 234 ? 8.797 24.314 -6.797 1.00 90.25 234 GLU A O 1
ATOM 1840 N N . LYS A 1 235 ? 8.956 25.412 -4.829 1.00 94.81 235 LYS A N 1
ATOM 1841 C CA . LYS A 1 235 ? 7.766 24.768 -4.235 1.00 94.81 235 LYS A CA 1
ATOM 1842 C C . LYS A 1 235 ? 6.499 25.242 -4.955 1.00 94.81 235 LYS A C 1
ATOM 1844 O O . LYS A 1 235 ? 6.204 26.435 -4.996 1.00 94.81 235 LYS A O 1
ATOM 1849 N N . ASP A 1 236 ? 5.718 24.292 -5.459 1.00 96.88 236 ASP A N 1
ATOM 1850 C CA . ASP A 1 236 ? 4.426 24.509 -6.104 1.00 96.88 236 ASP A CA 1
ATOM 1851 C C . ASP A 1 236 ? 3.475 23.357 -5.753 1.00 96.88 236 ASP A C 1
ATOM 1853 O O . ASP A 1 236 ? 3.363 22.361 -6.474 1.00 96.88 236 ASP A O 1
ATOM 1857 N N . SER A 1 237 ? 2.744 23.503 -4.646 1.00 96.31 237 SER A N 1
ATOM 1858 C CA . SER A 1 237 ? 1.814 22.469 -4.184 1.00 96.31 237 SER A CA 1
ATOM 1859 C C . SER A 1 237 ? 0.720 22.134 -5.210 1.00 96.31 237 SER A C 1
ATOM 1861 O O . SER A 1 237 ? 0.166 21.043 -5.152 1.00 96.31 237 SER A O 1
ATOM 1863 N N . LYS A 1 238 ? 0.412 23.011 -6.185 1.00 97.69 238 LYS A N 1
ATOM 1864 C CA . LYS A 1 238 ? -0.567 22.705 -7.247 1.00 97.69 238 LYS A CA 1
ATOM 1865 C C . LYS A 1 238 ? 0.007 21.749 -8.288 1.00 97.69 238 LYS A C 1
ATOM 1867 O O . LYS A 1 238 ? -0.693 20.835 -8.720 1.00 97.69 238 LYS A O 1
ATOM 1872 N N . LYS A 1 239 ? 1.275 21.927 -8.677 1.00 97.00 239 LYS A N 1
ATOM 1873 C CA . LYS A 1 239 ? 1.975 20.955 -9.534 1.00 97.00 239 LYS A CA 1
ATOM 1874 C C . LYS A 1 239 ? 2.227 19.641 -8.798 1.00 97.00 239 LYS A C 1
ATOM 1876 O O . LYS A 1 239 ? 2.057 18.589 -9.407 1.00 97.00 239 LYS A O 1
ATOM 1881 N N . ALA A 1 240 ? 2.555 19.698 -7.504 1.00 97.62 240 ALA A N 1
ATOM 1882 C CA . ALA A 1 240 ? 2.655 18.508 -6.663 1.00 97.62 240 ALA A CA 1
ATOM 1883 C C . ALA A 1 240 ? 1.340 17.714 -6.664 1.00 97.62 240 ALA A C 1
ATOM 1885 O O . ALA A 1 240 ? 1.333 16.542 -7.036 1.00 97.62 240 ALA A O 1
ATOM 1886 N N . PHE A 1 241 ? 0.219 18.385 -6.374 1.00 98.12 241 PHE A N 1
ATOM 1887 C CA . PHE A 1 241 ? -1.114 17.785 -6.384 1.00 98.12 241 PHE A CA 1
ATOM 1888 C C . PHE A 1 241 ? -1.440 17.137 -7.739 1.00 98.12 241 PHE A C 1
ATOM 1890 O O . PHE A 1 241 ? -1.823 15.975 -7.785 1.00 98.12 241 PHE A O 1
ATOM 1897 N N . TYR A 1 242 ? -1.227 17.851 -8.850 1.00 98.19 242 TYR A N 1
ATOM 1898 C CA . TYR A 1 242 ? -1.494 17.356 -10.208 1.00 98.19 242 TYR A CA 1
ATOM 1899 C C . TYR A 1 242 ? -0.703 16.089 -10.575 1.00 98.19 242 TYR A C 1
ATOM 1901 O O . TYR A 1 242 ? -1.248 15.165 -11.186 1.00 98.19 242 TYR A O 1
ATOM 1909 N N . TRP A 1 243 ? 0.584 16.026 -10.224 1.00 98.12 243 TRP A N 1
ATOM 1910 C CA . TRP A 1 243 ? 1.406 14.850 -10.519 1.00 98.12 243 TRP A CA 1
ATOM 1911 C C . TRP A 1 243 ? 1.111 13.680 -9.569 1.00 98.12 243 TRP A C 1
ATOM 1913 O O . TRP A 1 243 ? 1.062 12.535 -10.021 1.00 98.12 243 TRP A O 1
ATOM 1923 N N . CYS A 1 244 ? 0.795 13.963 -8.302 1.00 97.94 244 CYS A N 1
ATOM 1924 C CA . CYS A 1 244 ? 0.323 12.964 -7.343 1.00 97.94 244 CYS A CA 1
ATOM 1925 C C . CYS A 1 244 ? -1.031 12.368 -7.771 1.00 97.94 244 CYS A C 1
ATOM 1927 O O . CYS A 1 244 ? -1.192 11.150 -7.817 1.00 97.94 244 CYS A O 1
ATOM 1929 N N . GLU A 1 245 ? -1.981 13.210 -8.192 1.00 97.56 245 GLU A N 1
ATOM 1930 C CA . GLU A 1 245 ? -3.288 12.804 -8.720 1.00 97.56 245 GLU A CA 1
ATOM 1931 C C . GLU A 1 245 ? -3.146 11.909 -9.959 1.00 97.56 245 GLU A C 1
ATOM 1933 O O . GLU A 1 245 ? -3.846 10.901 -10.076 1.00 97.56 245 GLU A O 1
ATOM 1938 N N . LYS A 1 246 ? -2.201 12.199 -10.863 1.00 97.81 246 LYS A N 1
ATOM 1939 C CA . LYS A 1 246 ? -1.888 11.301 -11.987 1.00 97.81 246 LYS A CA 1
ATOM 1940 C C . LYS A 1 246 ? -1.401 9.925 -11.525 1.00 97.81 246 LYS A C 1
ATOM 1942 O O . LYS A 1 246 ? -1.917 8.920 -12.013 1.00 97.81 246 LYS A O 1
ATOM 1947 N N . ALA A 1 247 ? -0.468 9.860 -10.577 1.00 97.69 247 ALA A N 1
ATOM 1948 C CA . ALA A 1 247 ? 0.052 8.588 -10.072 1.00 97.69 247 ALA A CA 1
ATOM 1949 C C . ALA A 1 247 ? -1.010 7.782 -9.288 1.00 97.69 247 ALA A C 1
ATOM 1951 O O . ALA A 1 247 ? -1.098 6.561 -9.442 1.00 97.69 247 ALA A O 1
ATOM 1952 N N . ALA A 1 248 ? -1.875 8.456 -8.523 1.00 95.94 248 ALA A N 1
ATOM 1953 C CA . ALA A 1 248 ? -2.997 7.848 -7.802 1.00 95.94 248 ALA A CA 1
ATOM 1954 C C . ALA A 1 248 ? -4.088 7.310 -8.750 1.00 95.94 248 ALA A C 1
ATOM 1956 O O . ALA A 1 248 ? -4.677 6.251 -8.510 1.00 95.94 248 ALA A O 1
ATOM 1957 N N . ASN A 1 249 ? -4.334 7.993 -9.873 1.00 95.12 249 ASN A N 1
ATOM 1958 C CA . ASN A 1 249 ? -5.228 7.508 -10.931 1.00 95.12 249 ASN A CA 1
ATOM 1959 C C . ASN A 1 249 ? -4.646 6.316 -11.714 1.00 95.12 249 ASN A C 1
ATOM 1961 O O . ASN A 1 249 ? -5.410 5.519 -12.253 1.00 95.12 249 ASN A O 1
ATOM 1965 N N . GLN A 1 250 ? -3.320 6.136 -11.721 1.00 94.25 250 GLN A N 1
ATOM 1966 C CA . GLN A 1 250 ? -2.667 4.906 -12.194 1.00 94.25 250 GLN A CA 1
ATOM 1967 C C . GLN A 1 250 ? -2.644 3.778 -11.138 1.00 94.25 250 GLN A C 1
ATOM 1969 O O . GLN A 1 250 ? -2.114 2.701 -11.404 1.00 94.25 250 GLN A O 1
ATOM 1974 N N . GLY A 1 251 ? -3.239 3.990 -9.957 1.00 90.94 251 GLY A N 1
ATOM 1975 C CA . GLY A 1 251 ? -3.378 2.975 -8.909 1.00 90.94 251 GLY A CA 1
ATOM 1976 C C . GLY A 1 251 ? -2.186 2.850 -7.958 1.00 90.94 251 GLY A C 1
ATOM 1977 O O . GLY A 1 251 ? -2.106 1.857 -7.231 1.00 90.94 251 GLY A O 1
ATOM 1978 N N . SER A 1 252 ? -1.266 3.822 -7.933 1.00 94.81 252 SER A N 1
ATOM 1979 C CA . SER A 1 252 ? -0.182 3.832 -6.943 1.00 94.81 252 SER A CA 1
ATOM 1980 C C . SER A 1 252 ? -0.712 4.094 -5.536 1.00 94.81 252 SER A C 1
ATOM 1982 O O . SER A 1 252 ? -1.435 5.054 -5.305 1.00 94.81 252 SER A O 1
ATOM 1984 N N . GLU A 1 253 ? -0.339 3.238 -4.591 1.00 94.19 253 GLU A N 1
ATOM 1985 C CA . GLU A 1 253 ? -0.694 3.358 -3.174 1.00 94.19 253 GLU A CA 1
ATOM 1986 C C . GLU A 1 253 ? 0.008 4.534 -2.492 1.00 94.19 253 GLU A C 1
ATOM 1988 O O . GLU A 1 253 ? -0.659 5.347 -1.861 1.00 94.19 253 GLU A O 1
ATOM 1993 N N . GLU A 1 254 ? 1.315 4.691 -2.718 1.00 94.81 254 GLU A N 1
ATOM 1994 C CA . GLU A 1 254 ? 2.099 5.834 -2.230 1.00 94.81 254 GLU A CA 1
ATOM 1995 C C . GLU A 1 254 ? 1.472 7.162 -2.679 1.00 94.81 254 GLU A C 1
ATOM 1997 O O . GLU A 1 254 ? 1.289 8.074 -1.877 1.00 94.81 254 GLU A O 1
ATOM 2002 N N . ALA A 1 255 ? 1.055 7.255 -3.945 1.00 96.31 255 ALA A N 1
ATOM 2003 C CA . ALA A 1 255 ? 0.406 8.458 -4.458 1.00 96.31 255 ALA A CA 1
ATOM 2004 C C . ALA A 1 255 ? -1.022 8.657 -3.926 1.00 96.31 255 ALA A C 1
ATOM 2006 O O . ALA A 1 255 ? -1.472 9.793 -3.829 1.00 96.31 255 ALA A O 1
ATOM 2007 N N . GLU A 1 256 ? -1.751 7.588 -3.600 1.00 96.62 256 GLU A N 1
ATOM 2008 C CA . GLU A 1 256 ? -3.077 7.689 -2.981 1.00 96.62 256 GLU A CA 1
ATOM 2009 C C . GLU A 1 256 ? -2.977 8.188 -1.533 1.00 96.62 256 GLU A C 1
ATOM 2011 O O . GLU A 1 256 ? -3.736 9.079 -1.162 1.00 96.62 256 GLU A O 1
ATOM 2016 N N . GLU A 1 257 ? -2.011 7.704 -0.742 1.00 95.12 257 GLU A N 1
ATOM 2017 C CA . GLU A 1 257 ? -1.774 8.221 0.614 1.00 95.12 257 GLU A CA 1
ATOM 2018 C C . GLU A 1 257 ? -1.282 9.676 0.610 1.00 95.12 257 GLU A C 1
ATOM 2020 O O . GLU A 1 257 ? -1.807 10.497 1.360 1.00 95.12 257 GLU A O 1
ATOM 2025 N N . GLN A 1 258 ? -0.335 10.035 -0.266 1.00 96.25 258 GLN A N 1
ATOM 2026 C CA . GLN A 1 258 ? 0.130 11.425 -0.382 1.00 96.25 258 GLN A CA 1
ATOM 2027 C C . GLN A 1 258 ? -0.996 12.361 -0.857 1.00 96.25 258 GLN A C 1
ATOM 2029 O O . GLN A 1 258 ? -1.159 13.457 -0.323 1.00 96.25 258 GLN A O 1
ATOM 2034 N N . LEU A 1 259 ? -1.832 11.933 -1.810 1.00 96.75 259 LEU A N 1
ATOM 2035 C CA . LEU A 1 259 ? -2.971 12.730 -2.274 1.00 96.75 259 LEU A CA 1
ATOM 2036 C C . LEU A 1 259 ? -4.034 12.908 -1.178 1.00 96.75 259 LEU A C 1
ATOM 2038 O O . LEU A 1 259 ? -4.643 13.976 -1.088 1.00 96.75 259 LEU A O 1
ATOM 2042 N N . ALA A 1 260 ? -4.236 11.897 -0.328 1.00 97.06 260 ALA A N 1
ATOM 2043 C CA . ALA A 1 260 ? -5.112 11.989 0.834 1.00 97.06 260 ALA A CA 1
ATOM 2044 C C . ALA A 1 260 ? -4.606 13.024 1.854 1.00 97.06 260 ALA A C 1
ATOM 2046 O O . ALA A 1 260 ? -5.383 13.872 2.294 1.00 97.06 260 ALA A O 1
ATOM 2047 N N . GLU A 1 261 ? -3.305 13.025 2.163 1.00 96.25 261 GLU A N 1
ATOM 2048 C CA . GLU A 1 261 ? -2.673 14.038 3.021 1.00 96.25 261 GLU A CA 1
ATOM 2049 C C . GLU A 1 261 ? -2.820 15.448 2.421 1.00 96.25 261 GLU A C 1
ATOM 2051 O O . GLU A 1 261 ? -3.239 16.382 3.105 1.00 96.25 261 GLU A O 1
ATOM 2056 N N . MET A 1 262 ? -2.587 15.608 1.112 1.00 97.19 262 MET A N 1
ATOM 2057 C CA . MET A 1 262 ? -2.776 16.895 0.427 1.00 97.19 262 MET A CA 1
ATOM 2058 C C . MET A 1 262 ? -4.233 17.387 0.475 1.00 97.19 262 MET A C 1
ATOM 2060 O O . MET A 1 262 ? -4.460 18.591 0.626 1.00 97.19 262 MET A O 1
ATOM 2064 N N . TYR A 1 263 ? -5.222 16.485 0.417 1.00 98.00 263 TYR A N 1
ATOM 2065 C CA . TYR A 1 263 ? -6.632 16.817 0.652 1.00 98.00 263 TYR A CA 1
ATOM 2066 C C . TYR A 1 263 ? -6.938 17.154 2.121 1.00 98.00 263 TYR A C 1
ATOM 2068 O O . TYR A 1 263 ? -7.717 18.073 2.366 1.00 98.00 263 TYR A O 1
ATOM 2076 N N . HIS A 1 264 ? -6.323 16.485 3.100 1.00 97.12 264 HIS A N 1
ATOM 2077 C CA . HIS A 1 264 ? -6.509 16.797 4.523 1.00 97.12 264 HIS A CA 1
ATOM 2078 C C . HIS A 1 264 ? -5.892 18.153 4.916 1.00 97.12 264 HIS A C 1
ATOM 2080 O O . HIS A 1 264 ? -6.511 18.918 5.657 1.00 97.12 264 HIS A O 1
ATOM 2086 N N . GLN A 1 265 ? -4.715 18.499 4.387 1.00 95.88 265 GLN A N 1
ATOM 2087 C CA . GLN A 1 265 ? -4.067 19.791 4.655 1.00 95.88 265 GLN A CA 1
ATOM 2088 C C . GLN A 1 265 ? -4.596 20.934 3.771 1.00 95.88 265 GLN A C 1
ATOM 2090 O O . GLN A 1 265 ? -4.466 22.106 4.125 1.00 95.88 265 GLN A O 1
ATOM 2095 N N . GLY A 1 266 ? -5.188 20.623 2.612 1.00 96.50 266 GLY A N 1
ATOM 2096 C CA . GLY A 1 266 ? -5.507 21.623 1.588 1.00 96.50 266 GLY A CA 1
ATOM 2097 C C . GLY A 1 266 ? -4.261 22.167 0.875 1.00 96.50 266 GLY A C 1
ATOM 2098 O O . GLY A 1 266 ? -4.236 23.324 0.455 1.00 96.50 266 GLY A O 1
ATOM 2099 N N . GLU A 1 267 ? -3.207 21.357 0.741 1.00 96.12 267 GLU A N 1
ATOM 2100 C CA . GLU A 1 267 ? -2.018 21.714 -0.041 1.00 96.12 267 GLU A CA 1
ATOM 2101 C C . GLU A 1 267 ? -2.313 21.509 -1.537 1.00 96.12 267 GLU A C 1
ATOM 2103 O O . GLU A 1 267 ? -2.689 20.427 -1.975 1.00 96.12 267 GLU A O 1
ATOM 2108 N N . GLY A 1 268 ? -2.187 22.565 -2.349 1.00 95.44 268 GLY A N 1
ATOM 2109 C CA . GLY A 1 268 ? -2.444 22.522 -3.801 1.00 95.44 268 GLY A CA 1
ATOM 2110 C C . GLY A 1 268 ? -3.921 22.471 -4.219 1.00 95.44 268 GLY A C 1
ATOM 2111 O O . GLY A 1 268 ? -4.267 22.933 -5.308 1.00 95.44 268 GLY A O 1
ATOM 2112 N N . THR A 1 269 ? -4.788 21.983 -3.336 1.00 97.19 269 THR A N 1
ATOM 2113 C CA . THR A 1 269 ? -6.239 21.824 -3.503 1.00 97.19 269 THR A CA 1
ATOM 2114 C C . THR A 1 269 ? -7.007 22.609 -2.423 1.00 97.19 269 THR A C 1
ATOM 2116 O O . THR A 1 269 ? -6.426 23.418 -1.704 1.00 97.19 269 THR A O 1
ATOM 2119 N N . GLN A 1 270 ? -8.322 22.423 -2.309 1.00 97.38 270 GLN A N 1
ATOM 2120 C CA . GLN A 1 270 ? -9.091 22.849 -1.133 1.00 97.38 270 GLN A CA 1
ATOM 2121 C C . GLN A 1 270 ? -9.102 21.713 -0.097 1.00 97.38 270 GLN A C 1
ATOM 2123 O O . GLN A 1 270 ? -9.229 20.555 -0.491 1.00 97.38 270 GLN A O 1
ATOM 2128 N N . LYS A 1 271 ? -9.020 22.033 1.208 1.00 97.25 271 LYS A N 1
ATOM 2129 C CA . LYS A 1 271 ? -9.175 21.028 2.276 1.00 97.25 271 LYS A CA 1
ATOM 2130 C C . LYS A 1 271 ? -10.513 20.287 2.139 1.00 97.25 271 LYS A C 1
ATOM 2132 O O . LYS A 1 271 ? -11.566 20.924 2.057 1.00 97.25 271 LYS A O 1
ATOM 2137 N N . ASP A 1 272 ? -10.442 18.960 2.123 1.00 97.69 272 ASP A N 1
ATOM 2138 C CA . ASP A 1 272 ? -11.548 18.035 1.872 1.00 97.69 272 ASP A CA 1
ATOM 2139 C C . ASP A 1 272 ? -11.264 16.696 2.588 1.00 97.69 272 ASP A C 1
ATOM 2141 O O . ASP A 1 272 ? -10.747 15.745 1.998 1.00 97.69 272 ASP A O 1
ATOM 2145 N N . ASP A 1 273 ? -11.570 16.626 3.892 1.00 96.12 273 ASP A N 1
ATOM 2146 C CA . ASP A 1 273 ? -11.376 15.409 4.702 1.00 96.12 273 ASP A CA 1
ATOM 2147 C C . ASP A 1 273 ? -12.182 14.205 4.181 1.00 96.12 273 ASP A C 1
ATOM 2149 O O . ASP A 1 273 ? -11.831 13.061 4.470 1.00 96.12 273 ASP A O 1
ATOM 2153 N N . ASP A 1 274 ? -13.238 14.441 3.395 1.00 95.88 274 ASP A N 1
ATOM 2154 C CA . ASP A 1 274 ? -14.093 13.374 2.874 1.00 95.88 274 ASP A CA 1
ATOM 2155 C C . ASP A 1 274 ? -13.396 12.646 1.722 1.00 95.88 274 ASP A C 1
ATOM 2157 O O . ASP A 1 274 ? -13.365 11.413 1.706 1.00 95.88 274 ASP A O 1
ATOM 2161 N N . LYS A 1 275 ? -12.723 13.387 0.833 1.00 96.56 275 LYS A N 1
ATOM 2162 C CA . LYS A 1 275 ? -11.816 12.796 -0.164 1.00 96.56 275 LYS A CA 1
ATOM 2163 C C . LYS A 1 275 ? -10.550 12.220 0.447 1.00 96.56 275 LYS A C 1
ATOM 2165 O O . LYS A 1 275 ? -10.084 11.184 -0.020 1.00 96.56 275 LYS A O 1
ATOM 2170 N N . ALA A 1 276 ? -9.992 12.854 1.480 1.00 97.44 276 ALA A N 1
ATOM 2171 C CA . ALA A 1 276 ? -8.856 12.281 2.197 1.00 97.44 276 ALA A CA 1
ATOM 2172 C C . ALA A 1 276 ? -9.217 10.892 2.758 1.00 97.44 276 ALA A C 1
ATOM 2174 O O . ALA A 1 276 ? -8.479 9.929 2.550 1.00 97.44 276 ALA A O 1
ATOM 2175 N N . ALA A 1 277 ? -10.401 10.753 3.366 1.00 96.75 277 ALA A N 1
ATOM 2176 C CA . ALA A 1 277 ? -10.914 9.467 3.829 1.00 96.75 277 ALA A CA 1
ATOM 2177 C C . ALA A 1 277 ? -11.067 8.441 2.687 1.00 96.75 277 ALA A C 1
ATOM 2179 O O . ALA A 1 277 ? -10.612 7.306 2.830 1.00 96.75 277 ALA A O 1
ATOM 2180 N N . GLU A 1 278 ? -11.649 8.833 1.544 1.00 95.81 278 GLU A N 1
ATOM 2181 C CA . GLU A 1 278 ? -11.793 7.958 0.367 1.00 95.81 278 GLU A CA 1
ATOM 2182 C C . GLU A 1 278 ? -10.439 7.445 -0.157 1.00 95.81 278 GLU A C 1
ATOM 2184 O O . GLU A 1 278 ? -10.295 6.249 -0.422 1.00 95.81 278 GLU A O 1
ATOM 2189 N N . TYR A 1 279 ? -9.424 8.309 -0.266 1.00 96.62 279 TYR A N 1
ATOM 2190 C CA . TYR A 1 279 ? -8.100 7.910 -0.752 1.00 96.62 279 TYR A CA 1
ATOM 2191 C C . TYR A 1 279 ? -7.319 7.050 0.257 1.00 96.62 279 TYR A C 1
ATOM 2193 O O . TYR A 1 279 ? -6.743 6.037 -0.147 1.00 96.62 279 TYR A O 1
ATOM 2201 N N . TYR A 1 280 ? -7.369 7.349 1.562 1.00 95.75 280 TYR A N 1
ATOM 2202 C CA . TYR A 1 280 ? -6.784 6.466 2.583 1.00 95.75 280 TYR A CA 1
ATOM 2203 C C . TYR A 1 280 ? -7.467 5.090 2.631 1.00 95.75 280 TYR A C 1
ATOM 2205 O O . TYR A 1 280 ? -6.790 4.072 2.782 1.00 95.75 280 TYR A O 1
ATOM 2213 N N . GLN A 1 281 ? -8.792 5.030 2.460 1.00 94.69 281 GLN A N 1
ATOM 2214 C CA . GLN A 1 281 ? -9.528 3.765 2.383 1.00 94.69 281 GLN A CA 1
ATOM 2215 C C . GLN A 1 281 ? -9.134 2.962 1.132 1.00 94.69 281 GLN A C 1
ATOM 2217 O O . GLN A 1 281 ? -8.938 1.747 1.227 1.00 94.69 281 GLN A O 1
ATOM 2222 N N . LYS A 1 282 ? -8.971 3.629 -0.020 1.00 92.75 282 LYS A N 1
ATOM 2223 C CA . LYS A 1 282 ? -8.529 3.017 -1.285 1.00 92.75 282 LYS A CA 1
ATOM 2224 C C . LYS A 1 282 ? -7.125 2.407 -1.179 1.00 92.75 282 LYS A C 1
ATOM 2226 O O . LYS A 1 282 ? -6.927 1.294 -1.665 1.00 92.75 282 LYS A O 1
ATOM 2231 N N . ALA A 1 283 ? -6.194 3.091 -0.510 1.00 91.88 283 ALA A N 1
ATOM 2232 C CA . ALA A 1 283 ? -4.863 2.563 -0.217 1.00 91.88 283 ALA A CA 1
ATOM 2233 C C . ALA A 1 283 ? -4.944 1.333 0.710 1.00 91.88 283 ALA A C 1
ATOM 2235 O O . ALA A 1 283 ? -4.493 0.248 0.342 1.00 91.88 283 ALA A O 1
ATOM 2236 N N . TRP A 1 284 ? -5.622 1.463 1.860 1.00 89.00 284 TRP A N 1
ATOM 2237 C CA . TRP A 1 284 ? -5.785 0.391 2.856 1.00 89.00 284 TRP A CA 1
ATOM 2238 C C . TRP A 1 284 ? -6.330 -0.918 2.262 1.00 89.00 284 TRP A C 1
ATOM 2240 O O . TRP A 1 284 ? -5.834 -2.004 2.575 1.00 89.00 284 TRP A O 1
ATOM 2250 N N . ALA A 1 285 ? -7.315 -0.821 1.364 1.00 90.56 285 ALA A N 1
ATOM 2251 C CA . ALA A 1 285 ? -7.989 -1.961 0.741 1.00 90.56 285 ALA A CA 1
ATOM 2252 C C . ALA A 1 285 ? -7.115 -2.805 -0.212 1.00 90.56 285 ALA A C 1
ATOM 2254 O O . ALA A 1 285 ? -7.580 -3.833 -0.704 1.00 90.56 285 ALA A O 1
ATOM 2255 N N . LYS A 1 286 ? -5.864 -2.407 -0.486 1.00 87.62 286 LYS A N 1
ATOM 2256 C CA . LYS A 1 286 ? -4.922 -3.201 -1.299 1.00 87.62 286 LYS A CA 1
ATOM 2257 C C . LYS A 1 286 ? -4.329 -4.383 -0.532 1.00 87.62 286 LYS A C 1
ATOM 2259 O O . LYS A 1 286 ? -4.068 -5.419 -1.138 1.00 87.62 286 LYS A O 1
ATOM 2264 N N . HIS A 1 287 ? -4.179 -4.244 0.788 1.00 87.94 287 HIS A N 1
ATOM 2265 C CA . HIS A 1 287 ? -3.589 -5.267 1.668 1.00 87.94 287 HIS A CA 1
ATOM 2266 C C . HIS A 1 287 ? -4.585 -5.860 2.672 1.00 87.94 287 HIS A C 1
ATOM 2268 O O . HIS A 1 287 ? -4.300 -6.894 3.274 1.00 87.94 287 HIS A O 1
ATOM 2274 N N . HIS A 1 288 ? -5.755 -5.235 2.843 1.00 87.88 288 HIS A N 1
ATOM 2275 C CA . HIS A 1 288 ? -6.726 -5.593 3.877 1.00 87.88 288 HIS A CA 1
ATOM 2276 C C . HIS A 1 288 ? -8.119 -5.854 3.295 1.00 87.88 288 HIS A C 1
ATOM 2278 O O . HIS A 1 288 ? -8.661 -5.047 2.542 1.00 87.88 288 HIS A O 1
ATOM 2284 N N . PHE A 1 289 ? -8.741 -6.956 3.718 1.00 84.88 289 PHE A N 1
ATOM 2285 C CA . PHE A 1 289 ? -10.090 -7.373 3.307 1.00 84.88 289 PHE A CA 1
ATOM 2286 C C . PHE A 1 289 ? -11.185 -6.862 4.262 1.00 84.88 289 PHE A C 1
ATOM 2288 O O . PHE A 1 289 ? -12.192 -7.530 4.497 1.00 84.88 289 PHE A O 1
ATOM 2295 N N . ASP A 1 290 ? -10.963 -5.690 4.856 1.00 87.62 290 ASP A N 1
ATOM 2296 C CA . ASP A 1 290 ? -11.873 -5.075 5.821 1.00 87.62 290 ASP A CA 1
ATOM 2297 C C . ASP A 1 290 ? -13.129 -4.501 5.161 1.00 87.62 290 ASP A C 1
ATOM 2299 O O . ASP A 1 290 ? -13.113 -4.113 3.993 1.00 87.62 290 ASP A O 1
ATOM 2303 N N . ASN A 1 291 ? -14.220 -4.381 5.926 1.00 91.25 291 ASN A N 1
ATOM 2304 C CA . ASN A 1 291 ? -15.413 -3.691 5.445 1.00 91.25 291 ASN A CA 1
ATOM 2305 C C . ASN A 1 291 ? -15.082 -2.201 5.210 1.00 91.25 291 ASN A C 1
ATOM 2307 O O . ASN A 1 291 ? -14.759 -1.505 6.180 1.00 91.25 291 ASN A O 1
ATOM 2311 N N . PRO A 1 292 ? -15.203 -1.667 3.975 1.00 94.56 292 PRO A N 1
ATOM 2312 C CA . PRO A 1 292 ? -14.861 -0.274 3.686 1.00 94.56 292 PRO A CA 1
ATOM 2313 C C . PRO A 1 292 ? -15.626 0.732 4.552 1.00 94.56 292 PRO A C 1
ATOM 2315 O O . PRO A 1 292 ? -15.090 1.779 4.901 1.00 94.56 292 PRO A O 1
ATOM 2318 N N . ALA A 1 293 ? -16.863 0.413 4.950 1.00 96.44 293 ALA A N 1
ATOM 2319 C CA . ALA A 1 293 ? -17.654 1.282 5.815 1.00 96.44 293 ALA A CA 1
ATOM 2320 C C . ALA A 1 293 ? -17.177 1.281 7.282 1.00 96.44 293 ALA A C 1
ATOM 2322 O O . ALA A 1 293 ? -17.396 2.275 7.972 1.00 96.44 293 ALA A O 1
ATOM 2323 N N . THR A 1 294 ? -16.497 0.228 7.749 1.00 95.12 294 THR A N 1
ATOM 2324 C CA . THR A 1 294 ? -15.828 0.220 9.062 1.00 95.12 294 THR A CA 1
ATOM 2325 C C . THR A 1 294 ? -14.558 1.065 9.005 1.00 95.12 294 THR A C 1
ATOM 2327 O O . THR A 1 294 ? -14.429 1.986 9.802 1.00 95.12 294 THR A O 1
ATOM 2330 N N . VAL A 1 295 ? -13.712 0.867 7.983 1.00 95.31 295 VAL A N 1
ATOM 2331 C CA . VAL A 1 295 ? -12.474 1.651 7.767 1.00 95.31 295 VAL A CA 1
ATOM 2332 C C . VAL A 1 295 ? -12.766 3.153 7.650 1.00 95.31 295 VAL A C 1
ATOM 2334 O O . VAL A 1 295 ? -12.105 3.967 8.292 1.00 95.31 295 VAL A O 1
ATOM 2337 N N . MET A 1 296 ? -13.804 3.540 6.895 1.00 96.88 296 MET A N 1
ATOM 2338 C CA . MET A 1 296 ? -14.259 4.938 6.847 1.00 96.88 296 MET A CA 1
ATOM 2339 C C . MET A 1 296 ? -14.713 5.441 8.223 1.00 96.88 296 MET A C 1
ATOM 2341 O O . MET A 1 296 ? -14.447 6.589 8.565 1.00 96.88 296 MET A O 1
ATOM 2345 N N . GLY A 1 297 ? -15.379 4.603 9.024 1.00 96.69 297 GLY A N 1
ATOM 2346 C CA . GLY A 1 297 ? -15.761 4.934 10.397 1.00 96.69 297 GLY A CA 1
ATOM 2347 C C . GLY A 1 297 ? -14.551 5.209 11.291 1.00 96.69 297 GLY A C 1
ATOM 2348 O O . GLY A 1 297 ? -14.513 6.247 11.954 1.00 96.69 297 GLY A O 1
ATOM 2349 N N . ASP A 1 298 ? -13.550 4.328 11.245 1.00 95.25 298 ASP A N 1
ATOM 2350 C CA . ASP A 1 298 ? -12.322 4.408 12.042 1.00 95.25 298 ASP A CA 1
ATOM 2351 C C . ASP A 1 298 ? -11.512 5.673 11.723 1.00 95.25 298 ASP A C 1
ATOM 2353 O O . ASP A 1 298 ? -11.123 6.397 12.643 1.00 95.25 298 ASP A O 1
ATOM 2357 N N . LEU A 1 299 ? -11.367 6.026 10.438 1.00 96.25 299 LEU A N 1
ATOM 2358 C CA . LEU A 1 299 ? -10.684 7.253 10.003 1.00 96.25 299 LEU A CA 1
ATOM 2359 C C . LEU A 1 299 ? -11.276 8.518 10.665 1.00 96.25 299 LEU A C 1
ATOM 2361 O O . LEU A 1 299 ? -10.531 9.314 11.245 1.00 96.25 299 LEU A O 1
ATOM 2365 N N . TYR A 1 300 ? -12.608 8.683 10.661 1.00 97.38 300 TYR A N 1
ATOM 2366 C CA . TYR A 1 300 ? -13.261 9.817 11.341 1.00 97.38 300 TYR A CA 1
ATOM 2367 C C . TYR A 1 300 ? -13.311 9.672 12.871 1.00 97.38 300 TYR A C 1
ATOM 2369 O O . TYR A 1 300 ? -13.466 10.683 13.562 1.00 97.38 300 TYR A O 1
ATOM 2377 N N . PHE A 1 301 ? -13.246 8.455 13.420 1.00 96.12 301 PHE A N 1
ATOM 2378 C CA . PHE A 1 301 ? -13.305 8.221 14.866 1.00 96.12 301 PHE A CA 1
ATOM 2379 C C . PHE A 1 301 ? -11.972 8.536 15.549 1.00 96.12 301 PHE A C 1
ATOM 2381 O O . PHE A 1 301 ? -11.943 9.223 16.573 1.00 96.12 301 PHE A O 1
ATOM 2388 N N . GLU A 1 302 ? -10.867 8.060 14.976 1.00 92.94 302 GLU A N 1
ATOM 2389 C CA . GLU A 1 302 ? -9.525 8.314 15.490 1.00 92.94 302 GLU A CA 1
ATOM 2390 C C . GLU A 1 302 ? -9.097 9.760 15.252 1.00 92.94 302 GLU A C 1
ATOM 2392 O O . GLU A 1 302 ? -8.564 10.406 16.158 1.00 92.94 302 GLU A O 1
ATOM 2397 N N . GLY A 1 303 ? -9.350 10.287 14.051 1.00 87.81 303 GLY A N 1
ATOM 2398 C CA . GLY A 1 303 ? -8.901 11.616 13.642 1.00 87.81 303 GLY A CA 1
ATOM 2399 C C . GLY A 1 303 ? -7.380 11.793 13.710 1.00 87.81 303 GLY A C 1
ATOM 2400 O O . GLY A 1 303 ? -6.907 12.793 14.245 1.00 87.81 303 GLY A O 1
ATOM 2401 N N . GLN A 1 304 ? -6.629 10.775 13.269 1.00 79.75 304 GLN A N 1
ATOM 2402 C CA . GLN A 1 304 ? -5.163 10.819 13.143 1.00 79.75 304 GLN A CA 1
ATOM 2403 C C . GLN A 1 304 ? -4.710 11.211 11.730 1.00 79.75 304 GLN A C 1
ATOM 2405 O O . GLN A 1 304 ? -3.736 11.940 11.590 1.00 79.75 304 GLN A O 1
ATOM 2410 N N . LYS A 1 305 ? -5.418 10.722 10.700 1.00 87.50 305 LYS A N 1
ATOM 2411 C CA . LYS A 1 305 ? -5.150 10.999 9.276 1.00 87.50 305 LYS A CA 1
ATOM 2412 C C . LYS A 1 305 ? -6.062 12.082 8.665 1.00 87.50 305 LYS A C 1
ATOM 2414 O O . LYS A 1 305 ? -5.781 12.563 7.574 1.00 87.50 305 LYS A O 1
ATOM 2419 N N . ILE A 1 306 ? -7.172 12.412 9.333 1.00 95.38 306 ILE A N 1
ATOM 2420 C CA . ILE A 1 306 ? -8.187 13.401 8.922 1.00 95.38 306 ILE A CA 1
ATOM 2421 C C . ILE A 1 306 ? -8.775 14.106 10.157 1.00 95.38 306 ILE A C 1
ATOM 2423 O O . ILE A 1 306 ? -8.592 13.618 11.275 1.00 95.38 306 ILE A O 1
ATOM 2427 N N . ASP A 1 307 ? -9.520 15.208 9.998 1.00 95.31 307 ASP A N 1
ATOM 2428 C CA . ASP A 1 307 ? -10.185 15.865 11.139 1.00 95.31 307 ASP A CA 1
ATOM 2429 C C . ASP A 1 307 ? -11.231 14.938 11.800 1.00 95.31 307 ASP A C 1
ATOM 2431 O O . ASP A 1 307 ? -12.120 14.378 11.149 1.00 95.31 307 ASP A O 1
ATOM 2435 N N . ARG A 1 308 ? -11.162 14.796 13.133 1.00 95.81 308 ARG A N 1
ATOM 2436 C CA . ARG A 1 308 ? -12.042 13.887 13.887 1.00 95.81 308 ARG A CA 1
ATOM 2437 C C . ARG A 1 308 ? -13.513 14.300 13.800 1.00 95.81 308 ARG A C 1
ATOM 2439 O O . ARG A 1 308 ? -13.881 15.418 14.161 1.00 95.81 308 ARG A O 1
ATOM 2446 N N . ASN A 1 309 ? -14.384 13.362 13.432 1.00 97.19 309 ASN A N 1
ATOM 2447 C CA . ASN A 1 309 ? -15.813 13.608 13.255 1.00 97.19 309 ASN A CA 1
ATOM 2448 C C . ASN A 1 309 ? -16.661 12.418 13.741 1.00 97.19 309 ASN A C 1
ATOM 2450 O O . ASN A 1 309 ? -17.130 11.596 12.953 1.00 97.19 309 ASN A O 1
ATOM 2454 N N . TYR A 1 310 ? -16.893 12.333 15.056 1.00 96.56 310 TYR A N 1
ATOM 2455 C CA . TYR A 1 310 ? -17.677 11.245 15.658 1.00 96.56 310 TYR A CA 1
ATOM 2456 C C . TYR A 1 310 ? -19.090 11.052 15.049 1.00 96.56 310 TYR A C 1
ATOM 2458 O O . TYR A 1 310 ? -19.498 9.899 14.902 1.00 96.56 310 TYR A O 1
ATOM 2466 N N . PRO A 1 311 ? -19.845 12.100 14.645 1.00 97.31 311 PRO A N 1
ATOM 2467 C CA . PRO A 1 311 ? -21.105 11.921 13.917 1.00 97.31 311 PRO A CA 1
ATOM 2468 C C . PRO A 1 311 ? -20.951 11.247 12.542 1.00 97.31 311 PRO A C 1
ATOM 2470 O O . PRO A 1 311 ? -21.742 10.358 12.220 1.00 97.31 311 PRO A O 1
ATOM 2473 N N . LYS A 1 312 ? -19.931 11.608 11.744 1.00 97.00 312 LYS A N 1
ATOM 2474 C CA . LYS A 1 312 ? -19.622 10.905 10.482 1.00 97.00 312 LYS A CA 1
ATOM 2475 C C . LYS A 1 312 ? -19.161 9.472 10.738 1.00 97.00 312 LYS A C 1
ATOM 2477 O O . LYS A 1 312 ? -19.636 8.571 10.051 1.00 97.00 312 LYS A O 1
ATOM 2482 N N . ALA A 1 313 ? -18.319 9.250 11.750 1.00 97.81 313 ALA A N 1
ATOM 2483 C CA . ALA A 1 313 ? -17.895 7.914 12.163 1.00 97.81 313 ALA A CA 1
ATOM 2484 C C . ALA A 1 313 ? -19.101 7.019 12.495 1.00 97.81 313 ALA A C 1
ATOM 2486 O O . ALA A 1 313 ? -19.255 5.947 11.918 1.00 97.81 313 ALA A O 1
ATOM 2487 N N . LEU A 1 314 ? -20.021 7.503 13.341 1.00 98.12 314 LEU A N 1
ATOM 2488 C CA . LEU A 1 314 ? -21.258 6.800 13.693 1.00 98.12 314 LEU A CA 1
ATOM 2489 C C . LEU A 1 314 ? -22.103 6.454 12.455 1.00 98.12 314 LEU A C 1
ATOM 2491 O O . LEU A 1 314 ? -22.582 5.328 12.342 1.00 98.12 314 LEU A O 1
ATOM 2495 N N . ALA A 1 315 ? -22.258 7.388 11.513 1.00 98.12 315 ALA A N 1
ATOM 2496 C CA . ALA A 1 315 ? -23.005 7.154 10.277 1.00 98.12 315 ALA A CA 1
ATOM 2497 C C . ALA A 1 315 ? -22.329 6.130 9.341 1.00 98.12 315 ALA A C 1
ATOM 2499 O O . ALA A 1 315 ? -23.020 5.422 8.607 1.00 98.12 315 ALA A O 1
ATOM 2500 N N . TRP A 1 316 ? -20.997 6.025 9.359 1.00 98.31 316 TRP A N 1
ATOM 2501 C CA . TRP A 1 316 ? -20.253 4.998 8.626 1.00 98.31 316 TRP A CA 1
ATOM 2502 C C . TRP A 1 316 ? -20.341 3.627 9.302 1.00 98.31 316 TRP A C 1
ATOM 2504 O O . TRP A 1 316 ? -20.756 2.666 8.650 1.00 98.31 316 TRP A O 1
ATOM 2514 N N . TYR A 1 317 ? -20.117 3.549 10.617 1.00 97.69 317 TYR A N 1
ATOM 2515 C CA . TYR A 1 317 ? -20.312 2.313 11.376 1.00 97.69 317 TYR A CA 1
ATOM 2516 C C . TYR A 1 317 ? -21.747 1.780 11.261 1.00 97.69 317 TYR A C 1
ATOM 2518 O O . TYR A 1 317 ? -21.937 0.578 11.125 1.00 97.69 317 TYR A O 1
ATOM 2526 N N . GLN A 1 318 ? -22.772 2.638 11.223 1.00 98.12 318 GLN A N 1
ATOM 2527 C CA . GLN A 1 318 ? -24.159 2.202 11.004 1.00 98.12 318 GLN A CA 1
ATOM 2528 C C . GLN A 1 318 ? -24.368 1.502 9.646 1.00 98.12 318 GLN A C 1
ATOM 2530 O O . GLN A 1 318 ? -25.143 0.549 9.573 1.00 98.12 318 GLN A O 1
ATOM 2535 N N . LYS A 1 319 ? -23.651 1.903 8.582 1.00 97.94 319 LYS A N 1
ATOM 2536 C CA . LYS A 1 319 ? -23.689 1.214 7.274 1.00 97.94 319 LYS A CA 1
ATOM 2537 C C . LYS A 1 319 ? -23.003 -0.157 7.319 1.00 97.94 319 LYS A C 1
ATOM 2539 O O . LYS A 1 319 ? -23.443 -1.069 6.623 1.00 97.94 319 LYS A O 1
ATOM 2544 N N . ALA A 1 320 ? -21.939 -0.304 8.109 1.00 95.94 320 ALA A N 1
ATOM 2545 C CA . ALA A 1 320 ? -21.225 -1.568 8.302 1.00 95.94 320 ALA A CA 1
ATOM 2546 C C . ALA A 1 320 ? -21.987 -2.531 9.237 1.00 95.94 320 ALA A C 1
ATOM 2548 O O . ALA A 1 320 ? -22.172 -3.702 8.917 1.00 95.94 320 ALA A O 1
ATOM 2549 N N . ALA A 1 321 ? -22.552 -2.031 10.336 1.00 94.69 321 ALA A N 1
ATOM 2550 C CA . ALA A 1 321 ? -23.400 -2.789 11.258 1.00 94.69 321 ALA A CA 1
ATOM 2551 C C . ALA A 1 321 ? -24.723 -3.270 10.620 1.00 94.69 321 ALA A C 1
ATOM 2553 O O . ALA A 1 321 ? -25.283 -4.290 11.024 1.00 94.69 321 ALA A O 1
ATOM 2554 N N . ALA A 1 322 ? -25.209 -2.587 9.575 1.00 95.62 322 ALA A N 1
ATOM 2555 C CA . ALA A 1 322 ? -26.308 -3.074 8.733 1.00 95.62 322 ALA A CA 1
ATOM 2556 C C . ALA A 1 322 ? -25.932 -4.311 7.883 1.00 95.62 322 ALA A C 1
ATOM 2558 O O . ALA A 1 322 ? -26.817 -5.002 7.385 1.00 95.62 322 ALA A O 1
ATOM 2559 N N . GLN A 1 323 ? -24.634 -4.601 7.742 1.00 92.56 323 GLN A N 1
ATOM 2560 C CA . GLN A 1 323 ? -24.074 -5.806 7.114 1.00 92.56 323 GLN A CA 1
ATOM 2561 C C . GLN A 1 323 ? -23.596 -6.834 8.164 1.00 92.56 323 GLN A C 1
ATOM 2563 O O . GLN A 1 323 ? -23.014 -7.851 7.801 1.00 92.56 323 GLN A O 1
ATOM 2568 N N . ASN A 1 324 ? -23.862 -6.583 9.454 1.00 90.56 324 ASN A N 1
ATOM 2569 C CA . ASN A 1 324 ? -23.384 -7.351 10.610 1.00 90.56 324 ASN A CA 1
ATOM 2570 C C . ASN A 1 324 ? -21.848 -7.361 10.787 1.00 90.56 324 ASN A C 1
ATOM 2572 O O . ASN A 1 324 ? -21.262 -8.367 11.183 1.00 90.56 324 ASN A O 1
ATOM 2576 N N . ASP A 1 325 ? -21.175 -6.240 10.499 1.00 90.94 325 ASP A N 1
ATOM 2577 C CA . ASP A 1 325 ? -19.764 -6.061 10.861 1.00 90.94 325 ASP A CA 1
ATOM 2578 C C . ASP A 1 325 ? -19.615 -5.831 12.379 1.00 90.94 325 ASP A C 1
ATOM 2580 O O . ASP A 1 325 ? -19.989 -4.788 12.923 1.00 90.94 325 ASP A O 1
ATOM 2584 N N . SER A 1 326 ? -19.058 -6.821 13.079 1.00 91.25 326 SER A N 1
ATOM 2585 C CA . SER A 1 326 ? -18.936 -6.822 14.545 1.00 91.25 326 SER A CA 1
ATOM 2586 C C . SER A 1 326 ? -17.995 -5.749 15.104 1.00 91.25 326 SER A C 1
ATOM 2588 O O . SER A 1 326 ? -18.210 -5.288 16.229 1.00 91.25 326 SER A O 1
ATOM 2590 N N . ARG A 1 327 ? -16.997 -5.284 14.336 1.00 91.44 327 ARG A N 1
ATOM 2591 C CA . ARG A 1 327 ? -16.157 -4.139 14.736 1.00 91.44 327 ARG A CA 1
ATOM 2592 C C . ARG A 1 327 ? -16.966 -2.853 14.740 1.00 91.44 327 ARG A C 1
ATOM 2594 O O . ARG A 1 327 ? -16.941 -2.136 15.737 1.00 91.44 327 ARG A O 1
ATOM 2601 N N . ALA A 1 328 ? -17.724 -2.588 13.676 1.00 94.94 328 ALA A N 1
ATOM 2602 C CA . ALA A 1 328 ? -18.605 -1.430 13.606 1.00 94.94 328 ALA A CA 1
ATOM 2603 C C . ALA A 1 328 ? -19.666 -1.449 14.717 1.00 94.94 328 ALA A C 1
ATOM 2605 O O . ALA A 1 328 ? -19.950 -0.419 15.324 1.00 94.94 328 ALA A O 1
ATOM 2606 N N . GLU A 1 329 ? -20.209 -2.618 15.055 1.00 95.50 329 GLU A N 1
ATOM 2607 C CA . GLU A 1 329 ? -21.154 -2.765 16.169 1.00 95.50 329 GLU A CA 1
ATOM 2608 C C . GLU A 1 329 ? -20.510 -2.498 17.532 1.00 95.50 329 GLU A C 1
ATOM 2610 O O . GLU A 1 329 ? -21.084 -1.777 18.353 1.00 95.50 329 GLU A O 1
ATOM 2615 N N . ASN A 1 330 ? -19.286 -2.986 17.756 1.00 94.50 330 ASN A N 1
ATOM 2616 C CA . ASN A 1 330 ? -18.502 -2.620 18.932 1.00 94.50 330 ASN A CA 1
ATOM 2617 C C . ASN A 1 330 ? -18.192 -1.111 18.971 1.00 94.50 330 ASN A C 1
ATOM 2619 O O . ASN A 1 330 ? -18.284 -0.489 20.029 1.00 94.50 330 ASN A O 1
ATOM 2623 N N . ALA A 1 331 ? -17.865 -0.496 17.833 1.00 95.69 331 ALA A N 1
ATOM 2624 C CA . ALA A 1 331 ? -17.582 0.933 17.739 1.00 95.69 331 ALA A CA 1
ATOM 2625 C C . ALA A 1 331 ? -18.822 1.789 18.055 1.00 95.69 331 ALA A C 1
ATOM 2627 O O . ALA A 1 331 ? -18.729 2.737 18.837 1.00 95.69 331 ALA A O 1
ATOM 2628 N N . ILE A 1 332 ? -20.009 1.408 17.564 1.00 97.31 332 ILE A N 1
ATOM 2629 C CA . ILE A 1 332 ? -21.285 2.034 17.954 1.00 97.31 332 ILE A CA 1
ATOM 2630 C C . ILE A 1 332 ? -21.526 1.860 19.465 1.00 97.31 332 ILE A C 1
ATOM 2632 O O . ILE A 1 332 ? -21.893 2.822 20.146 1.00 97.31 332 ILE A O 1
ATOM 2636 N N . GLY A 1 333 ? -21.262 0.670 20.016 1.00 96.44 333 GLY A N 1
ATOM 2637 C CA . GLY A 1 333 ? -21.322 0.414 21.458 1.00 96.44 333 GLY A CA 1
ATOM 2638 C C . GLY A 1 333 ? -20.402 1.337 22.266 1.00 96.44 333 GLY A C 1
ATOM 2639 O O . GLY A 1 333 ? -20.852 1.975 23.222 1.00 96.44 333 GLY A O 1
ATOM 2640 N N . ASN A 1 334 ? -19.147 1.489 21.834 1.00 95.50 334 ASN A N 1
ATOM 2641 C CA . ASN A 1 334 ? -18.157 2.389 22.428 1.00 95.50 334 ASN A CA 1
ATOM 2642 C C . ASN A 1 334 ? -18.567 3.869 22.317 1.00 95.50 334 ASN A C 1
ATOM 2644 O O . ASN A 1 334 ? -18.372 4.624 23.275 1.00 95.50 334 ASN A O 1
ATOM 2648 N N . ILE A 1 335 ? -19.190 4.284 21.208 1.00 97.12 335 ILE A N 1
ATOM 2649 C CA . ILE A 1 335 ? -19.740 5.636 21.014 1.00 97.12 335 ILE A CA 1
ATOM 2650 C C . ILE A 1 335 ? -20.861 5.926 22.024 1.00 97.12 335 ILE A C 1
ATOM 2652 O O . ILE A 1 335 ? -20.805 6.959 22.696 1.00 97.12 335 ILE A O 1
ATOM 2656 N N . TYR A 1 336 ? -21.832 5.019 22.191 1.00 97.88 336 TYR A N 1
ATOM 2657 C CA . TYR A 1 336 ? -22.908 5.167 23.184 1.00 97.88 336 TYR A CA 1
ATOM 2658 C C . TYR A 1 336 ? -22.408 5.072 24.631 1.00 97.88 336 TYR A C 1
ATOM 2660 O O . TYR A 1 336 ? -22.908 5.783 25.502 1.00 97.88 336 TYR A O 1
ATOM 2668 N N . TYR A 1 337 ? -21.412 4.224 24.903 1.00 96.00 337 TYR A N 1
ATOM 2669 C CA . TYR A 1 337 ? -20.803 4.090 26.229 1.00 96.00 337 TYR A CA 1
ATOM 2670 C C . TYR A 1 337 ? -20.024 5.350 26.630 1.00 96.00 337 TYR A C 1
ATOM 2672 O O . TYR A 1 337 ? -20.031 5.740 27.796 1.00 96.00 337 TYR A O 1
ATOM 2680 N N . SER A 1 338 ? -19.361 5.996 25.670 1.00 94.81 338 SER A N 1
ATOM 2681 C CA . SER A 1 338 ? -18.457 7.126 25.924 1.00 94.81 338 SER A CA 1
ATOM 2682 C C . SER A 1 338 ? -19.115 8.497 25.725 1.00 94.81 338 SER A C 1
ATOM 2684 O O . SER A 1 338 ? -18.602 9.488 26.233 1.00 94.81 338 SER A O 1
ATOM 2686 N N . GLY A 1 339 ? -20.246 8.567 25.014 1.00 95.88 339 GLY A N 1
ATOM 2687 C CA . GLY A 1 339 ? -20.980 9.810 24.751 1.00 95.88 339 GLY A CA 1
ATOM 2688 C C . GLY A 1 339 ? -20.362 10.701 23.662 1.00 95.88 339 GLY A C 1
ATOM 2689 O O . GLY A 1 339 ? -20.489 11.920 23.728 1.00 95.88 339 GLY A O 1
ATOM 2690 N N . LEU A 1 340 ? -19.640 10.117 22.694 1.00 89.19 340 LEU A N 1
ATOM 2691 C CA . LEU A 1 340 ? -18.747 10.867 21.789 1.00 89.19 340 LEU A CA 1
ATOM 2692 C C . LEU A 1 340 ? -19.438 11.476 20.553 1.00 89.19 340 LEU A C 1
ATOM 2694 O O . LEU A 1 340 ? -19.040 12.544 20.099 1.00 89.19 340 LEU A O 1
ATOM 2698 N N . ALA A 1 341 ? -20.475 10.825 20.014 1.00 92.69 341 ALA A N 1
ATOM 2699 C CA . ALA A 1 341 ? -21.284 11.338 18.891 1.00 92.69 341 ALA A CA 1
ATOM 2700 C C . ALA A 1 341 ? -22.721 11.719 19.298 1.00 92.69 341 ALA A C 1
ATOM 2702 O O . ALA A 1 341 ? -23.433 12.395 18.560 1.00 92.69 341 ALA A O 1
ATOM 2703 N N . VAL A 1 342 ? -23.160 11.209 20.447 1.00 96.00 342 VAL A N 1
ATOM 2704 C CA . VAL A 1 342 ? -24.537 11.183 20.955 1.00 96.00 342 VAL A CA 1
ATOM 2705 C C . VAL A 1 342 ? -24.478 11.213 22.486 1.00 96.00 342 VAL A C 1
ATOM 2707 O O . VAL A 1 342 ? -23.441 10.842 23.039 1.00 96.00 342 VAL A O 1
ATOM 2710 N N . PRO A 1 343 ? -25.550 11.602 23.201 1.00 97.44 343 PRO A N 1
ATOM 2711 C CA . PRO A 1 343 ? -25.595 11.480 24.656 1.00 97.44 343 PRO A CA 1
ATOM 2712 C C . PRO A 1 343 ? -25.272 10.053 25.123 1.00 97.44 343 PRO A C 1
ATOM 2714 O O . PRO A 1 343 ? -25.687 9.079 24.494 1.00 97.44 343 PRO A O 1
ATOM 2717 N N . GLN A 1 344 ? -24.542 9.938 26.234 1.00 97.38 344 GLN A N 1
ATOM 2718 C CA . GLN A 1 344 ? -24.152 8.653 26.812 1.00 97.38 344 GLN A CA 1
ATOM 2719 C C . GLN A 1 344 ? -25.388 7.815 27.180 1.00 97.38 344 GLN A C 1
ATOM 2721 O O . GLN A 1 344 ? -26.203 8.231 28.004 1.00 97.38 344 GLN A O 1
ATOM 2726 N N . ASP A 1 345 ? -25.497 6.614 26.609 1.00 97.88 345 ASP A N 1
ATOM 2727 C CA . ASP A 1 345 ? -26.570 5.663 26.903 1.00 97.88 345 ASP A CA 1
ATOM 2728 C C . ASP A 1 345 ? -26.011 4.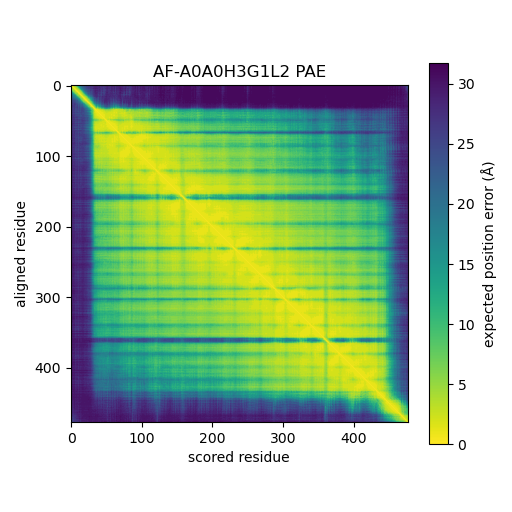239 27.037 1.00 97.88 345 ASP A C 1
ATOM 2730 O O . ASP A 1 345 ? -25.794 3.508 26.067 1.00 97.88 345 ASP A O 1
ATOM 2734 N N . PHE A 1 346 ? -25.825 3.815 28.286 1.00 96.88 346 PHE A N 1
ATOM 2735 C CA . PHE A 1 346 ? -25.361 2.470 28.612 1.00 96.88 346 PHE A CA 1
ATOM 2736 C C . PHE A 1 346 ? -26.351 1.358 28.219 1.00 96.88 346 PHE A C 1
ATOM 2738 O O . PHE A 1 346 ? -25.932 0.209 28.095 1.00 96.88 346 PHE A O 1
ATOM 2745 N N . LYS A 1 347 ? -27.642 1.658 27.997 1.00 97.50 347 LYS A N 1
ATOM 2746 C CA . LYS A 1 347 ? -28.626 0.680 27.499 1.00 97.50 347 LYS A CA 1
ATOM 2747 C C . LYS A 1 347 ? -28.409 0.419 26.014 1.00 97.50 347 LYS A C 1
ATOM 2749 O O . LYS A 1 347 ? -28.392 -0.739 25.610 1.00 97.50 347 LYS A O 1
ATOM 2754 N N . GLN A 1 348 ? -28.196 1.471 25.222 1.00 97.62 348 GLN A N 1
ATOM 2755 C CA . GLN A 1 348 ? -27.843 1.324 23.806 1.00 97.62 348 GLN A CA 1
ATOM 2756 C C . GLN A 1 348 ? -26.482 0.646 23.651 1.00 97.62 348 GLN A C 1
ATOM 2758 O O . GLN A 1 348 ? -26.373 -0.318 22.899 1.00 97.62 348 GLN A O 1
ATOM 2763 N N . ALA A 1 349 ? -25.476 1.054 24.430 1.00 97.44 349 ALA A N 1
ATOM 2764 C CA . ALA A 1 349 ? -24.172 0.391 24.426 1.00 97.44 349 ALA A CA 1
ATOM 2765 C C . ALA A 1 349 ? -24.284 -1.121 24.714 1.00 97.44 349 ALA A C 1
ATOM 2767 O O . ALA A 1 349 ? -23.733 -1.927 23.971 1.00 97.44 349 ALA A O 1
ATOM 2768 N N . LEU A 1 350 ? -25.069 -1.519 25.725 1.00 96.69 350 LEU A N 1
ATOM 2769 C CA . LEU A 1 350 ? -25.330 -2.927 26.053 1.00 96.69 350 LEU A CA 1
ATOM 2770 C C . LEU A 1 350 ? -25.994 -3.700 24.898 1.00 96.69 350 LEU A C 1
ATOM 2772 O O . LEU A 1 350 ? -25.686 -4.873 24.698 1.00 96.69 350 LEU A O 1
ATOM 2776 N N . VAL A 1 351 ? -26.903 -3.069 24.147 1.00 96.81 351 VAL A N 1
ATOM 2777 C CA . VAL A 1 351 ? -27.537 -3.678 22.963 1.00 96.81 351 VAL A CA 1
ATOM 2778 C C . VAL A 1 351 ? -26.517 -3.876 21.840 1.00 96.81 351 VAL A C 1
ATOM 2780 O O . VAL A 1 351 ? -26.438 -4.971 21.286 1.00 96.81 351 VAL A O 1
ATOM 2783 N N . TRP A 1 352 ? -25.702 -2.863 21.541 1.00 96.56 352 TRP A N 1
ATOM 2784 C CA . TRP A 1 352 ? -24.710 -2.923 20.463 1.00 96.56 352 TRP A CA 1
ATOM 2785 C C . TRP A 1 352 ? -23.559 -3.889 20.755 1.00 96.56 352 TRP A C 1
ATOM 2787 O O . TRP A 1 352 ? -23.241 -4.710 19.897 1.00 96.56 352 TRP A O 1
ATOM 2797 N N . TYR A 1 353 ? -23.015 -3.903 21.978 1.00 95.56 353 TYR A N 1
ATOM 2798 C CA . TYR A 1 353 ? -22.022 -4.910 22.369 1.00 95.56 353 TYR A CA 1
ATOM 2799 C C . TYR A 1 353 ? -22.594 -6.333 22.304 1.00 95.56 353 TYR A C 1
ATOM 2801 O O . TYR A 1 353 ? -21.905 -7.248 21.870 1.00 95.56 353 TYR A O 1
ATOM 2809 N N . ARG A 1 354 ? -23.870 -6.538 22.672 1.00 93.62 354 ARG A N 1
ATOM 2810 C CA . ARG A 1 354 ? -24.525 -7.848 22.520 1.00 93.62 354 ARG A CA 1
ATOM 2811 C C . ARG A 1 354 ? -24.695 -8.257 21.059 1.00 93.62 354 ARG A C 1
ATOM 2813 O O . ARG A 1 354 ? -24.520 -9.439 20.782 1.00 93.62 354 ARG A O 1
ATOM 2820 N N . LYS A 1 355 ? -24.992 -7.319 20.147 1.00 93.75 355 LYS A N 1
ATOM 2821 C CA . LYS A 1 355 ? -25.069 -7.589 18.699 1.00 93.75 355 LYS A CA 1
ATOM 2822 C C . LYS A 1 355 ? -23.698 -8.025 18.159 1.00 93.75 355 LYS A C 1
ATOM 2824 O O . LYS A 1 355 ? -23.597 -9.128 17.629 1.00 93.75 355 LYS A O 1
ATOM 2829 N N . ALA A 1 356 ? -22.641 -7.271 18.484 1.00 92.94 356 ALA A N 1
ATOM 2830 C CA . ALA A 1 356 ? -21.262 -7.560 18.075 1.00 92.94 356 ALA A CA 1
ATOM 2831 C C . ALA A 1 356 ? -20.766 -8.960 18.495 1.00 92.94 356 ALA A C 1
ATOM 2833 O O . ALA A 1 356 ? -19.915 -9.544 17.829 1.00 92.94 356 ALA A O 1
ATOM 2834 N N . THR A 1 357 ? -21.296 -9.496 19.601 1.00 91.00 357 THR A N 1
ATOM 2835 C CA . THR A 1 357 ? -20.903 -10.789 20.198 1.00 91.00 357 THR A CA 1
ATOM 2836 C C . THR A 1 357 ? -21.890 -11.940 19.950 1.00 91.00 357 THR A C 1
ATOM 2838 O O . THR A 1 357 ? -21.758 -12.997 20.580 1.00 91.00 357 THR A O 1
ATOM 2841 N N . ALA A 1 358 ? -22.908 -11.725 19.104 1.00 84.94 358 ALA A N 1
ATOM 2842 C CA . ALA A 1 358 ? -24.017 -12.660 18.899 1.00 84.94 358 ALA A CA 1
ATOM 2843 C C . ALA A 1 358 ? -23.626 -13.899 18.077 1.00 84.94 358 ALA A C 1
ATOM 2845 O O . ALA A 1 358 ? -23.993 -15.011 18.456 1.00 84.94 358 ALA A O 1
ATOM 2846 N N . ASP A 1 359 ? -22.864 -13.716 16.994 1.00 71.62 359 ASP A N 1
ATOM 2847 C CA . ASP A 1 359 ? -22.358 -14.809 16.160 1.00 71.62 359 ASP A CA 1
ATOM 2848 C C . ASP A 1 359 ? -20.970 -15.271 16.625 1.00 71.62 359 ASP A C 1
ATOM 2850 O O . ASP A 1 359 ? -20.014 -14.498 16.699 1.00 71.62 359 ASP A O 1
ATOM 2854 N N . PHE A 1 360 ? -20.844 -16.573 16.899 1.00 55.38 360 PHE A N 1
ATOM 2855 C CA . PHE A 1 360 ? -19.630 -17.196 17.449 1.00 55.38 360 PHE A CA 1
ATOM 2856 C C . PHE A 1 360 ? -18.404 -17.112 16.515 1.00 55.38 360 PHE A C 1
ATOM 2858 O O . PHE A 1 360 ? -17.272 -17.267 16.962 1.00 55.38 360 PHE A O 1
ATOM 2865 N N . TYR A 1 361 ? -18.616 -16.844 15.224 1.00 55.31 361 TYR A N 1
ATOM 2866 C CA . TYR A 1 361 ? -17.553 -16.727 14.221 1.00 55.31 361 TYR A CA 1
ATOM 2867 C C . TYR A 1 361 ? -16.943 -15.314 14.114 1.00 55.31 361 TYR A C 1
ATOM 2869 O O . TYR A 1 361 ? -16.022 -15.103 13.325 1.00 55.31 361 TYR A O 1
ATOM 2877 N N . HIS A 1 362 ? -17.416 -14.332 14.892 1.00 61.81 362 HIS A N 1
ATOM 2878 C CA . HIS A 1 362 ? -16.858 -12.976 14.911 1.00 61.81 362 HIS A CA 1
ATOM 2879 C C . HIS A 1 362 ? -15.576 -12.879 15.756 1.00 61.81 362 HIS A C 1
ATOM 2881 O O . HIS A 1 362 ? -15.575 -12.380 16.880 1.00 61.81 362 HIS A O 1
ATOM 2887 N N . THR A 1 363 ? -14.453 -13.294 15.168 1.00 60.41 363 THR A N 1
ATOM 2888 C CA . THR A 1 363 ? -13.112 -13.365 15.790 1.00 60.41 363 THR A CA 1
ATOM 2889 C C . THR A 1 363 ? -12.525 -12.040 16.308 1.00 60.41 363 THR A C 1
ATOM 2891 O O . THR A 1 363 ? -11.448 -12.049 16.899 1.00 60.41 363 THR A O 1
ATOM 2894 N N . GLN A 1 364 ? -13.204 -10.906 16.104 1.00 68.31 364 GLN A N 1
ATOM 2895 C CA . GLN A 1 364 ? -12.731 -9.554 16.440 1.00 68.31 364 GLN A CA 1
ATOM 2896 C C . GLN A 1 364 ? -13.614 -8.823 17.477 1.00 68.31 364 GLN A C 1
ATOM 2898 O O . GLN A 1 364 ? -13.392 -7.649 17.767 1.00 68.31 364 GLN A O 1
ATOM 2903 N N . ALA A 1 365 ? -14.604 -9.499 18.072 1.00 81.38 365 ALA A N 1
ATOM 2904 C CA . ALA A 1 365 ? -15.540 -8.894 19.029 1.00 81.38 365 ALA A CA 1
ATOM 2905 C C . ALA A 1 365 ? -15.004 -8.773 20.478 1.00 81.38 365 ALA A C 1
ATOM 2907 O O . ALA A 1 365 ? -15.729 -8.338 21.373 1.00 81.38 365 ALA A O 1
ATOM 2908 N N . TYR A 1 366 ? -13.742 -9.131 20.734 1.00 88.94 366 TYR A N 1
ATOM 2909 C CA . TYR A 1 366 ? -13.167 -9.274 22.080 1.00 88.94 366 TYR A CA 1
ATOM 2910 C C . TYR A 1 366 ? -13.195 -7.999 22.945 1.00 88.94 366 TYR A C 1
ATOM 2912 O O . TYR A 1 366 ? -13.313 -8.104 24.168 1.00 88.94 366 TYR A O 1
ATOM 2920 N N . ASP A 1 367 ? -13.140 -6.797 22.355 1.00 89.94 367 ASP A N 1
ATOM 2921 C CA . ASP A 1 367 ? -13.339 -5.547 23.108 1.00 89.94 367 ASP A CA 1
ATOM 2922 C C . ASP A 1 367 ? -14.794 -5.440 23.589 1.00 89.94 367 ASP A C 1
ATOM 2924 O O . ASP A 1 367 ? -15.009 -5.218 24.776 1.00 89.94 367 ASP A O 1
ATOM 2928 N N . ALA A 1 368 ? -15.795 -5.721 22.743 1.00 93.31 368 ALA A N 1
ATOM 2929 C CA . ALA A 1 368 ? -17.206 -5.738 23.150 1.00 93.31 368 ALA A CA 1
ATOM 2930 C C . ALA A 1 368 ? -17.458 -6.725 24.302 1.00 93.31 368 ALA A C 1
ATOM 2932 O O . ALA A 1 368 ? -18.153 -6.394 25.265 1.00 93.31 368 ALA A O 1
ATOM 2933 N N . GLU A 1 369 ? -16.836 -7.907 24.258 1.00 94.38 369 GLU A N 1
ATOM 2934 C CA . GLU A 1 369 ? -16.880 -8.889 25.348 1.00 94.38 369 GLU A CA 1
ATOM 2935 C C . GLU A 1 369 ? -16.273 -8.332 26.645 1.00 94.38 369 GLU A C 1
ATOM 2937 O O . GLU A 1 369 ? -16.887 -8.434 27.711 1.00 94.38 369 GLU A O 1
ATOM 2942 N N . MET A 1 370 ? -15.127 -7.646 26.566 1.00 94.75 370 MET A N 1
ATOM 2943 C CA . MET A 1 370 ? -14.539 -6.947 27.712 1.00 94.75 370 MET A CA 1
ATOM 2944 C C . MET A 1 370 ? -15.491 -5.876 28.277 1.00 94.75 370 MET A C 1
ATOM 2946 O O . MET A 1 370 ? -15.639 -5.791 29.499 1.00 94.75 370 MET A O 1
ATOM 2950 N N . LYS A 1 371 ? -16.182 -5.088 27.434 1.00 95.81 371 LYS A N 1
ATOM 2951 C CA . LYS A 1 371 ? -17.159 -4.065 27.881 1.00 95.81 371 LYS A CA 1
ATOM 2952 C C . LYS A 1 371 ? -18.385 -4.698 28.538 1.00 95.81 371 LYS A C 1
ATOM 2954 O O . LYS A 1 371 ? -18.854 -4.177 29.551 1.00 95.81 371 LYS A O 1
ATOM 2959 N N . LEU A 1 372 ? -18.883 -5.820 28.009 1.00 95.69 372 LEU A N 1
ATOM 2960 C CA . LEU A 1 372 ? -19.976 -6.588 28.617 1.00 95.69 372 LEU A CA 1
ATOM 2961 C C . LEU A 1 372 ? -19.576 -7.096 30.004 1.00 95.69 372 LEU A C 1
ATOM 2963 O O . LEU A 1 372 ? -20.313 -6.879 30.969 1.00 95.69 372 LEU A O 1
ATOM 2967 N N . GLY A 1 373 ? -18.384 -7.685 30.133 1.00 95.81 373 GLY A N 1
ATOM 2968 C CA . GLY A 1 373 ? -17.842 -8.086 31.430 1.00 95.81 373 GLY A CA 1
ATOM 2969 C C . GLY A 1 373 ? -17.738 -6.907 32.403 1.00 95.81 373 GLY A C 1
ATOM 2970 O O . GLY A 1 373 ? -18.125 -7.019 33.572 1.00 95.81 373 GLY A O 1
ATOM 2971 N N . ASP A 1 374 ? -17.297 -5.746 31.912 1.00 95.75 374 ASP A N 1
ATOM 2972 C CA . ASP A 1 374 ? -17.196 -4.517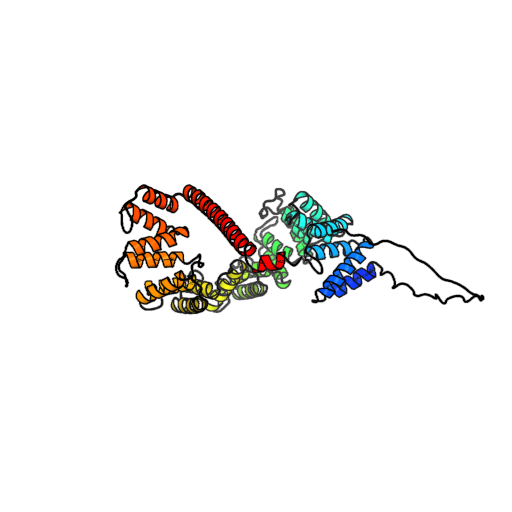 32.700 1.00 95.75 374 ASP A CA 1
ATOM 2973 C C . ASP A 1 374 ? -18.574 -4.048 33.197 1.00 95.75 374 ASP A C 1
ATOM 2975 O O . ASP A 1 374 ? -18.719 -3.769 34.390 1.00 95.75 374 ASP A O 1
ATOM 2979 N N . MET A 1 375 ? -19.604 -4.055 32.342 1.00 96.75 375 MET A N 1
ATOM 2980 C CA . MET A 1 375 ? -20.986 -3.721 32.714 1.00 96.75 375 MET A CA 1
ATOM 2981 C C . MET A 1 375 ? -21.547 -4.650 33.799 1.00 96.75 375 MET A C 1
ATOM 2983 O O . MET A 1 375 ? -22.046 -4.167 34.820 1.00 96.75 375 MET A O 1
ATOM 2987 N N . TYR A 1 376 ? -21.417 -5.970 33.619 1.00 97.12 376 TYR A N 1
ATOM 2988 C CA . TYR A 1 376 ? -21.862 -6.964 34.604 1.00 97.12 376 TYR A CA 1
ATOM 2989 C C . TYR A 1 376 ? -21.113 -6.836 35.938 1.00 97.12 376 TYR A C 1
ATOM 2991 O O . TYR A 1 376 ? -21.729 -6.938 36.998 1.00 97.12 376 TYR A O 1
ATOM 2999 N N . SER A 1 377 ? -19.808 -6.537 35.916 1.00 96.31 377 SER A N 1
ATOM 3000 C CA . SER A 1 377 ? -19.023 -6.356 37.148 1.00 96.31 377 SER A CA 1
ATOM 3001 C C . SER A 1 377 ? -19.371 -5.079 37.922 1.00 96.31 377 SER A C 1
ATOM 3003 O O . SER A 1 377 ? -19.191 -5.029 39.139 1.00 96.31 377 SER A O 1
ATOM 3005 N N . LYS A 1 378 ? -19.901 -4.055 37.241 1.00 95.88 378 LYS A N 1
ATOM 3006 C CA . LYS A 1 378 ? -20.289 -2.762 37.833 1.00 95.88 378 LYS A CA 1
ATOM 3007 C C . LYS A 1 378 ? -21.765 -2.682 38.234 1.00 95.88 378 LYS A C 1
ATOM 3009 O O . LYS A 1 378 ? -22.139 -1.732 38.912 1.00 95.88 378 LYS A O 1
ATOM 3014 N N . GLY A 1 379 ? -22.606 -3.623 37.794 1.00 94.88 379 GLY A N 1
ATOM 3015 C CA . GLY A 1 379 ? -24.065 -3.480 37.894 1.00 94.88 379 GLY A CA 1
ATOM 3016 C C . GLY A 1 379 ? -24.606 -2.339 37.021 1.00 94.88 379 GLY A C 1
ATOM 3017 O O . GLY A 1 379 ? -25.525 -1.618 37.409 1.00 94.88 379 GLY A O 1
ATOM 3018 N N . GLN A 1 380 ? -23.977 -2.112 35.866 1.00 93.25 380 GLN A N 1
ATOM 3019 C CA . GLN A 1 380 ? -24.285 -0.995 34.979 1.00 93.25 380 GLN A CA 1
ATOM 3020 C C . GLN A 1 380 ? -25.381 -1.408 33.992 1.00 93.25 380 GLN A C 1
ATOM 3022 O O . GLN A 1 380 ? -25.132 -2.197 33.084 1.00 93.25 380 GLN A O 1
ATOM 3027 N N . VAL A 1 381 ? -26.599 -0.879 34.175 1.00 95.38 381 VAL A N 1
ATOM 3028 C CA . VAL A 1 381 ? -27.847 -1.243 33.457 1.00 95.38 381 VAL A CA 1
ATOM 3029 C C . VAL A 1 381 ? -28.350 -2.669 33.728 1.00 95.38 381 VAL A C 1
ATOM 3031 O O . VAL A 1 381 ? -29.555 -2.859 33.890 1.00 95.38 381 VAL A O 1
ATOM 3034 N N . VAL A 1 382 ? -27.461 -3.656 33.813 1.00 94.38 382 VAL A N 1
ATOM 3035 C CA . VAL A 1 382 ? -27.746 -5.011 34.308 1.00 94.38 382 VAL A CA 1
ATOM 3036 C C . VAL A 1 382 ? -27.524 -5.097 35.826 1.00 94.38 382 VAL A C 1
ATOM 3038 O O . VAL A 1 382 ? -26.727 -4.325 36.357 1.00 94.38 382 VAL A O 1
ATOM 3041 N N . PRO A 1 383 ? -28.164 -6.038 36.547 1.00 96.19 383 PRO A N 1
ATOM 3042 C CA . PRO A 1 383 ? -27.764 -6.375 37.913 1.00 96.19 383 PRO A CA 1
ATOM 3043 C C . PRO A 1 383 ? -26.280 -6.765 37.983 1.00 96.19 383 PRO A C 1
ATOM 3045 O O . PRO A 1 383 ? -25.745 -7.338 37.032 1.00 96.19 383 PRO A O 1
ATOM 3048 N N . GLN A 1 384 ? -25.619 -6.476 39.107 1.00 96.81 384 GLN A N 1
ATOM 3049 C CA . GLN A 1 384 ? -24.221 -6.860 39.301 1.00 96.81 384 GLN A CA 1
ATOM 3050 C C . GLN A 1 384 ? -24.100 -8.386 39.396 1.00 96.81 384 GLN A C 1
ATOM 3052 O O . GLN A 1 384 ? -24.643 -8.999 40.314 1.00 96.81 384 GLN A O 1
ATOM 3057 N N . ASP A 1 385 ? -23.364 -8.989 38.465 1.00 97.31 385 ASP A N 1
ATOM 3058 C CA . ASP A 1 385 ? -23.111 -10.429 38.429 1.00 97.31 385 ASP A CA 1
ATOM 3059 C C . ASP A 1 385 ? -21.653 -10.686 38.037 1.00 97.31 385 ASP A C 1
ATOM 3061 O O . ASP A 1 385 ? -21.250 -10.570 36.877 1.00 97.31 385 ASP A O 1
ATOM 3065 N N . PHE A 1 386 ? -20.844 -11.059 39.028 1.00 95.94 386 PHE A N 1
ATOM 3066 C CA . PHE A 1 386 ? -19.434 -11.358 38.813 1.00 95.94 386 PHE A CA 1
ATOM 3067 C C . PHE A 1 386 ? -19.187 -12.686 38.078 1.00 95.94 386 PHE A C 1
ATOM 3069 O O . PHE A 1 386 ? -18.119 -12.835 37.492 1.00 95.94 386 PHE A O 1
ATOM 3076 N N . LYS A 1 387 ? -20.141 -13.631 38.060 1.00 95.94 387 LYS A N 1
ATOM 3077 C CA . LYS A 1 387 ? -20.022 -14.887 37.294 1.00 95.94 387 LYS A CA 1
ATOM 3078 C C . LYS A 1 387 ? -20.231 -14.630 35.805 1.00 95.94 387 LYS A C 1
ATOM 3080 O O . LYS A 1 387 ? -19.444 -15.093 34.985 1.00 95.94 387 LYS A O 1
ATOM 3085 N N . GLN A 1 388 ? -21.253 -13.841 35.465 1.00 95.38 388 GLN A N 1
ATOM 3086 C CA . GLN A 1 388 ? -21.441 -13.344 34.099 1.00 95.38 388 GLN A CA 1
ATOM 3087 C C . GLN A 1 388 ? -20.240 -12.502 33.665 1.00 95.38 388 GLN A C 1
ATOM 3089 O O . GLN A 1 388 ? -19.689 -12.747 32.597 1.00 95.38 388 GLN A O 1
ATOM 3094 N N . ALA A 1 389 ? -19.777 -11.577 34.514 1.00 96.75 389 ALA A N 1
ATOM 3095 C CA . ALA A 1 389 ? -18.594 -10.778 34.216 1.00 96.75 389 ALA A CA 1
ATOM 3096 C C . ALA A 1 389 ? -17.361 -11.646 33.919 1.00 96.75 389 ALA A C 1
ATOM 3098 O O . ALA A 1 389 ? -16.723 -11.456 32.888 1.00 96.75 389 ALA A O 1
ATOM 3099 N N . PHE A 1 390 ? -17.072 -12.630 34.780 1.00 96.62 390 PHE A N 1
ATOM 3100 C CA . PHE A 1 390 ? -15.988 -13.594 34.583 1.00 96.62 390 PHE A CA 1
ATOM 3101 C C . PHE A 1 390 ? -16.094 -14.308 33.227 1.00 96.62 390 PHE A C 1
ATOM 3103 O O . PHE A 1 390 ? -15.123 -14.317 32.480 1.00 96.62 390 PHE A O 1
ATOM 3110 N N . SER A 1 391 ? -17.273 -14.830 32.868 1.00 94.38 391 SER A N 1
ATOM 3111 C CA . SER A 1 391 ? -17.481 -15.536 31.594 1.00 94.38 391 SER A CA 1
ATOM 3112 C C . SER A 1 391 ? -17.239 -14.651 30.362 1.00 94.38 391 SER A C 1
ATOM 3114 O O . SER A 1 391 ? -16.668 -15.119 29.378 1.00 94.38 391 SER A O 1
ATOM 3116 N N . TRP A 1 392 ? -17.608 -13.368 30.416 1.00 95.06 392 TRP A N 1
ATOM 3117 C CA . TRP A 1 392 ? -17.328 -12.414 29.336 1.00 95.06 392 TRP A CA 1
ATOM 3118 C C . TRP A 1 392 ? -15.839 -12.059 29.222 1.00 95.06 392 TRP A C 1
ATOM 3120 O O . TRP A 1 392 ? -15.317 -11.986 28.111 1.00 95.06 392 TRP A O 1
ATOM 3130 N N . TYR A 1 393 ? -15.127 -11.912 30.345 1.00 95.75 393 TYR A N 1
ATOM 3131 C CA . TYR A 1 393 ? -13.668 -11.752 30.319 1.00 95.75 393 TYR A CA 1
ATOM 3132 C C . TYR A 1 393 ? -12.954 -13.021 29.833 1.00 95.75 393 TYR A C 1
ATOM 3134 O O . TYR A 1 393 ? -11.956 -12.918 29.130 1.00 95.75 393 TYR A O 1
ATOM 3142 N N . GLU A 1 394 ? -13.468 -14.210 30.163 1.00 92.75 394 GLU A N 1
ATOM 3143 C CA . GLU A 1 394 ? -12.913 -15.485 29.701 1.00 92.75 394 GLU A CA 1
ATOM 3144 C C . GLU A 1 394 ? -13.033 -15.634 28.181 1.00 92.75 394 GLU A C 1
ATOM 3146 O O . GLU A 1 394 ? -12.060 -16.018 27.540 1.00 92.75 394 GLU A O 1
ATOM 3151 N N . ARG A 1 395 ? -14.179 -15.267 27.585 1.00 90.50 395 ARG A N 1
ATOM 3152 C CA . ARG A 1 395 ? -14.329 -15.205 26.119 1.00 90.50 395 ARG A CA 1
ATOM 3153 C C . ARG A 1 395 ? -13.304 -14.250 25.495 1.00 90.50 395 ARG A C 1
ATOM 3155 O O . ARG A 1 395 ? -12.506 -14.679 24.669 1.00 90.50 395 ARG A O 1
ATOM 3162 N N . SER A 1 396 ? -13.241 -13.016 25.996 1.00 91.75 396 SER A N 1
ATOM 3163 C CA . SER A 1 396 ? -12.335 -11.974 25.496 1.00 91.75 396 SER A CA 1
ATOM 3164 C C . SER A 1 396 ? -10.857 -12.398 25.557 1.00 91.75 396 SER A C 1
ATOM 3166 O O . SER A 1 396 ? -10.098 -12.197 24.609 1.00 91.75 396 SER A O 1
ATOM 3168 N N . ALA A 1 397 ? -10.448 -13.071 26.637 1.00 90.69 397 ALA A N 1
ATOM 3169 C CA . ALA A 1 397 ? -9.086 -13.566 26.819 1.00 90.69 397 ALA A CA 1
ATOM 3170 C C . ALA A 1 397 ? -8.712 -14.751 25.904 1.00 90.69 397 ALA A C 1
ATOM 3172 O O . ALA A 1 397 ? -7.534 -14.922 25.605 1.00 90.69 397 ALA A O 1
ATOM 3173 N N . ARG A 1 398 ? -9.679 -15.531 25.391 1.00 86.06 398 ARG A N 1
ATOM 3174 C CA . ARG A 1 398 ? -9.422 -16.559 24.354 1.00 86.06 398 ARG A CA 1
ATOM 3175 C C . ARG A 1 398 ? -9.037 -15.955 22.999 1.00 86.06 398 ARG A C 1
ATOM 3177 O O . ARG A 1 398 ? -8.537 -16.670 22.144 1.00 86.06 398 ARG A O 1
ATOM 3184 N N . HIS A 1 399 ? -9.247 -14.652 22.814 1.00 83.69 399 HIS A N 1
ATOM 3185 C CA . HIS A 1 399 ? -8.727 -13.877 21.687 1.00 83.69 399 HIS A CA 1
ATOM 3186 C C . HIS A 1 399 ? -7.412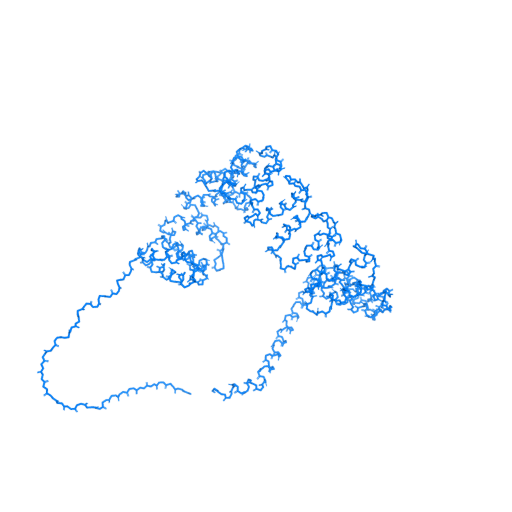 -13.154 22.041 1.00 83.69 399 HIS A C 1
ATOM 3188 O O . HIS A 1 399 ? -7.070 -12.155 21.412 1.00 83.69 399 HIS A O 1
ATOM 3194 N N . HIS A 1 400 ? -6.686 -13.632 23.063 1.00 86.69 400 HIS A N 1
ATOM 3195 C CA . HIS A 1 400 ? -5.398 -13.095 23.532 1.00 86.69 400 HIS A CA 1
ATOM 3196 C C . HIS A 1 400 ? -5.484 -11.600 23.920 1.00 86.69 400 HIS A C 1
ATOM 3198 O O . HIS A 1 400 ? -4.508 -10.842 23.882 1.00 86.69 400 HIS A O 1
ATOM 3204 N N . TYR A 1 401 ? -6.688 -11.134 24.288 1.00 89.25 401 TYR A N 1
ATOM 3205 C CA . TYR A 1 401 ? -6.939 -9.735 24.612 1.00 89.25 401 TYR A CA 1
ATOM 3206 C C . TYR A 1 401 ? -6.456 -9.412 26.030 1.00 89.25 401 TYR A C 1
ATOM 3208 O O . TYR A 1 401 ? -7.205 -9.450 27.008 1.00 89.25 401 TYR A O 1
ATOM 3216 N N . LYS A 1 402 ? -5.176 -9.047 26.124 1.00 92.38 402 LYS A N 1
ATOM 3217 C CA . LYS A 1 402 ? -4.436 -8.687 27.345 1.00 92.38 402 LYS A CA 1
ATOM 3218 C C . LYS A 1 402 ? -5.220 -7.935 28.444 1.00 92.38 402 LYS A C 1
ATOM 3220 O O . LYS A 1 402 ? -5.077 -8.305 29.611 1.00 92.38 402 LYS A O 1
ATOM 3225 N N . PRO A 1 403 ? -6.068 -6.919 28.170 1.00 93.44 403 PRO A N 1
ATOM 3226 C CA . PRO A 1 403 ? -6.879 -6.284 29.217 1.00 93.44 403 PRO A CA 1
ATOM 3227 C C . PRO A 1 403 ? -7.857 -7.231 29.935 1.00 93.44 403 PRO A C 1
ATOM 3229 O O . PRO A 1 403 ? -8.112 -7.043 31.127 1.00 93.44 403 PRO A O 1
ATOM 3232 N N . ALA A 1 404 ? -8.375 -8.253 29.248 1.00 94.62 404 ALA A N 1
ATOM 3233 C CA . ALA A 1 404 ? -9.224 -9.290 29.830 1.00 94.62 404 ALA A CA 1
ATOM 3234 C C . ALA A 1 404 ? -8.411 -10.341 30.602 1.00 94.62 404 ALA A C 1
ATOM 3236 O O . ALA A 1 404 ? -8.815 -10.728 31.695 1.00 94.62 404 ALA A O 1
ATOM 3237 N N . GLU A 1 405 ? -7.226 -10.725 30.125 1.00 94.62 405 GLU A N 1
ATOM 3238 C CA . GLU A 1 405 ? -6.303 -11.621 30.847 1.00 94.62 405 GLU A CA 1
ATOM 3239 C C . GLU A 1 405 ? -5.892 -11.030 32.210 1.00 94.62 405 GLU A C 1
ATOM 3241 O O . GLU A 1 405 ? -5.997 -11.679 33.254 1.00 94.62 405 GLU A O 1
ATOM 3246 N N . ILE A 1 406 ? -5.534 -9.740 32.234 1.00 95.12 406 ILE A N 1
ATOM 3247 C CA . ILE A 1 406 ? -5.258 -8.977 33.466 1.00 95.12 406 ILE A CA 1
ATOM 3248 C C . ILE A 1 406 ? -6.483 -8.977 34.398 1.00 95.12 406 ILE A C 1
ATOM 3250 O O . ILE A 1 406 ? -6.353 -9.058 35.628 1.00 95.12 406 ILE A O 1
ATOM 3254 N N . LYS A 1 407 ? -7.692 -8.914 33.825 1.00 96.19 407 LYS A N 1
ATOM 3255 C CA . LYS A 1 407 ? -8.953 -8.962 34.572 1.00 96.19 407 LYS A CA 1
ATOM 3256 C C . LYS A 1 407 ? -9.167 -10.342 35.198 1.00 96.19 407 LYS A C 1
ATOM 3258 O O . LYS A 1 4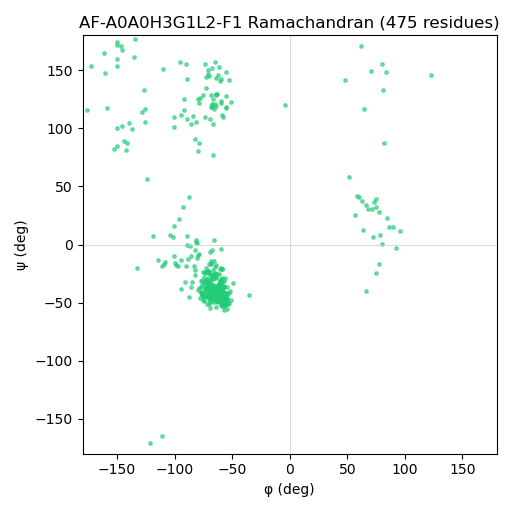07 ? -9.388 -10.405 36.405 1.00 96.19 407 LYS A O 1
ATOM 3263 N N . LEU A 1 408 ? -9.016 -11.427 34.436 1.00 96.00 408 LEU A N 1
ATOM 3264 C CA . LEU A 1 408 ? -9.106 -12.810 34.923 1.00 96.00 408 LEU A CA 1
ATOM 3265 C C . LEU A 1 408 ? -8.093 -13.086 36.034 1.00 96.00 408 LEU A C 1
ATOM 3267 O O . LEU A 1 408 ? -8.483 -13.572 37.095 1.00 96.00 408 LEU A O 1
ATOM 3271 N N . SER A 1 409 ? -6.831 -12.690 35.842 1.00 95.75 409 SER A N 1
ATOM 3272 C CA . SER A 1 409 ? -5.783 -12.770 36.868 1.00 95.75 409 SER A CA 1
ATOM 3273 C C . SER A 1 409 ? -6.242 -12.139 38.193 1.00 95.75 409 SER A C 1
ATOM 3275 O O . SER A 1 409 ? -6.193 -12.772 39.251 1.00 95.75 409 SER A O 1
ATOM 3277 N N . THR A 1 410 ? -6.812 -10.932 38.116 1.00 96.00 410 THR A N 1
ATOM 3278 C CA . THR A 1 410 ? -7.348 -10.192 39.270 1.00 96.00 410 THR A CA 1
ATOM 3279 C C . THR A 1 410 ? -8.567 -10.873 39.914 1.00 96.00 410 THR A C 1
ATOM 3281 O O . THR A 1 410 ? -8.716 -10.842 41.139 1.00 96.00 410 THR A O 1
ATOM 3284 N N . LEU A 1 411 ? -9.459 -11.476 39.120 1.00 96.06 411 LEU A N 1
ATOM 3285 C CA . LEU A 1 411 ? -10.650 -12.172 39.621 1.00 96.06 411 LEU A CA 1
ATOM 3286 C C . LEU A 1 411 ? -10.285 -13.480 40.335 1.00 96.06 411 LEU A C 1
ATOM 3288 O O . LEU A 1 411 ? -10.780 -13.720 41.438 1.00 96.06 411 LEU A O 1
ATOM 3292 N N . TYR A 1 412 ? -9.368 -14.268 39.767 1.00 97.56 412 TYR A N 1
ATOM 3293 C CA . TYR A 1 412 ? -8.834 -15.489 40.376 1.00 97.56 412 TYR A CA 1
ATOM 3294 C C . TYR A 1 412 ? -8.027 -15.215 41.652 1.00 97.56 412 TYR A C 1
ATOM 3296 O O . TYR A 1 412 ? -8.166 -15.947 42.632 1.00 97.56 412 TYR A O 1
ATOM 3304 N N . GLU A 1 413 ? -7.233 -14.138 41.694 1.00 96.06 413 GLU A N 1
ATOM 3305 C CA . GLU A 1 413 ? -6.498 -13.735 42.902 1.00 96.06 413 GLU A CA 1
ATOM 3306 C C . GLU A 1 413 ? -7.457 -13.433 44.067 1.00 96.06 413 GLU A C 1
ATOM 3308 O O . GLU A 1 413 ? -7.177 -13.753 45.229 1.00 96.06 413 GLU A O 1
ATOM 3313 N N . LYS A 1 414 ? -8.602 -12.809 43.769 1.00 95.75 414 LYS A N 1
ATOM 3314 C CA . LYS A 1 414 ? -9.527 -12.264 44.772 1.00 95.75 414 LYS A CA 1
ATOM 3315 C C . LYS A 1 414 ? -10.717 -13.177 45.078 1.00 95.75 414 LYS A C 1
ATOM 3317 O O . LYS A 1 414 ? -11.313 -13.011 46.136 1.00 95.75 414 LYS A O 1
ATOM 3322 N N . GLY A 1 415 ? -11.017 -14.156 44.222 1.00 95.12 415 GLY A N 1
ATOM 3323 C CA . GLY A 1 415 ? -12.201 -15.014 44.341 1.00 95.12 415 GLY A CA 1
ATOM 3324 C C . GLY A 1 415 ? -13.498 -14.289 43.968 1.00 95.12 415 GLY A C 1
ATOM 3325 O O . GLY A 1 415 ? -14.519 -14.450 44.634 1.00 95.12 415 GLY A O 1
ATOM 3326 N N . ILE A 1 416 ? -13.446 -13.413 42.960 1.00 92.81 416 ILE A N 1
ATOM 3327 C CA . ILE A 1 416 ? -14.580 -12.574 42.547 1.00 92.81 416 ILE A CA 1
ATOM 3328 C C . ILE A 1 416 ? -15.229 -13.210 41.315 1.00 92.81 416 ILE A C 1
ATOM 3330 O O . ILE A 1 416 ? -14.637 -13.236 40.242 1.00 92.81 416 ILE A O 1
ATOM 3334 N N . GLY A 1 417 ? -16.440 -13.753 41.471 1.00 89.50 417 GLY A N 1
ATOM 3335 C CA . GLY A 1 417 ? -17.160 -14.464 40.399 1.00 89.50 417 GLY A CA 1
ATOM 3336 C C . GLY A 1 417 ? -16.669 -15.890 40.122 1.00 89.50 417 GLY A C 1
ATOM 3337 O O . GLY A 1 417 ? -17.404 -16.687 39.548 1.00 89.50 417 GLY A O 1
ATOM 3338 N N . VAL A 1 418 ? -15.475 -16.234 40.598 1.00 95.00 418 VAL A N 1
ATOM 3339 C CA . VAL A 1 418 ? -14.816 -17.537 40.465 1.00 95.00 418 VAL A CA 1
ATOM 3340 C C . VAL A 1 418 ? -14.218 -17.948 41.815 1.00 95.00 418 VAL A C 1
ATOM 3342 O O . VAL A 1 418 ? -14.034 -17.103 42.693 1.00 95.00 418 VAL A O 1
ATOM 3345 N N . GLU A 1 419 ? -13.918 -19.232 42.012 1.00 95.50 419 GLU A N 1
ATOM 3346 C CA . GLU A 1 419 ? -13.165 -19.670 43.192 1.00 95.50 419 GLU A CA 1
ATOM 3347 C C . GLU A 1 419 ? -11.744 -19.076 43.191 1.00 95.50 419 GLU A C 1
ATOM 3349 O O . GLU A 1 419 ? -11.107 -18.919 42.146 1.00 95.50 419 GLU A O 1
ATOM 3354 N N . LYS A 1 420 ? -11.241 -18.721 44.379 1.00 96.56 420 LYS A N 1
ATOM 3355 C CA . LYS A 1 420 ? -9.928 -18.094 44.544 1.00 96.56 420 LYS A CA 1
ATOM 3356 C C . LYS A 1 420 ? -8.807 -19.091 44.233 1.00 96.56 420 LYS A C 1
ATOM 3358 O O . LYS A 1 420 ? -8.506 -19.957 45.050 1.00 96.56 420 LYS A O 1
ATOM 3363 N N . ASN A 1 421 ? -8.131 -18.910 43.102 1.00 96.94 421 ASN A N 1
ATOM 3364 C CA . ASN A 1 421 ? -7.056 -19.788 42.645 1.00 96.94 421 ASN A CA 1
ATOM 3365 C C . ASN A 1 421 ? -5.796 -18.972 42.302 1.00 96.94 421 ASN A C 1
ATOM 3367 O O . ASN A 1 421 ? -5.779 -18.185 41.358 1.00 96.94 421 ASN A O 1
ATOM 3371 N N . LYS A 1 422 ? -4.716 -19.167 43.072 1.00 94.94 422 LYS A N 1
ATOM 3372 C CA . LYS A 1 422 ? -3.443 -18.451 42.866 1.00 94.94 422 LYS A CA 1
ATOM 3373 C C . LYS A 1 422 ? -2.691 -18.894 41.609 1.00 94.94 422 LYS A C 1
ATOM 3375 O O . LYS A 1 422 ? -1.990 -18.081 41.019 1.00 94.94 422 LYS A O 1
ATOM 3380 N N . GLU A 1 423 ? -2.809 -20.157 41.218 1.00 94.62 423 GLU A N 1
ATOM 3381 C CA . GLU A 1 423 ? -2.098 -20.717 40.064 1.00 94.62 423 GLU A CA 1
ATOM 3382 C C . GLU A 1 423 ? -2.697 -20.167 38.769 1.00 94.62 423 GLU A C 1
ATOM 3384 O O . GLU A 1 423 ? -1.968 -19.650 37.927 1.00 94.62 423 GLU A O 1
ATOM 3389 N N . GLN A 1 424 ? -4.030 -20.139 38.679 1.00 94.69 424 GLN A N 1
ATOM 3390 C CA . GLN A 1 424 ? -4.757 -19.464 37.601 1.00 94.69 424 GLN A CA 1
ATOM 3391 C C . GLN A 1 424 ? -4.483 -17.954 37.578 1.00 94.69 424 GLN A C 1
ATOM 3393 O O . GLN A 1 424 ? -4.235 -17.392 36.513 1.00 94.69 424 GLN A O 1
ATOM 3398 N N . ALA A 1 425 ? -4.432 -17.291 38.740 1.00 94.19 425 ALA A N 1
ATOM 3399 C CA . ALA A 1 425 ? -4.066 -15.875 38.805 1.00 94.19 425 ALA A CA 1
ATOM 3400 C C . ALA A 1 425 ? -2.668 -15.597 38.212 1.00 94.19 425 ALA A C 1
ATOM 3402 O O . ALA A 1 425 ? -2.495 -14.619 37.483 1.00 94.19 425 ALA A O 1
ATOM 3403 N N . VAL A 1 426 ? -1.689 -16.469 38.486 1.00 94.44 426 VAL A N 1
ATOM 3404 C CA . VAL A 1 426 ? -0.324 -16.383 37.936 1.00 94.44 426 VAL A CA 1
ATOM 3405 C C . VAL A 1 426 ? -0.272 -16.771 36.455 1.00 94.44 426 VAL A C 1
ATOM 3407 O O . VAL A 1 426 ? 0.448 -16.114 35.710 1.00 94.44 426 VAL A O 1
ATOM 3410 N N . TYR A 1 427 ? -1.035 -17.774 36.008 1.00 93.69 427 TYR A N 1
ATOM 3411 C CA . TYR A 1 427 ? -1.146 -18.157 34.593 1.00 93.69 427 TYR A CA 1
ATOM 3412 C C . TYR A 1 427 ? -1.616 -16.975 33.733 1.00 93.69 427 TYR A C 1
ATOM 3414 O O . TYR A 1 427 ? -0.882 -16.527 32.853 1.00 93.69 427 TYR A O 1
ATOM 3422 N N . TRP A 1 428 ? -2.767 -16.380 34.065 1.00 92.81 428 TRP A N 1
ATOM 3423 C CA . TRP A 1 428 ? -3.303 -15.232 33.325 1.00 92.81 428 TRP A CA 1
ATOM 3424 C C . TRP A 1 428 ? -2.422 -13.979 33.440 1.00 92.81 428 TRP A C 1
ATOM 3426 O O . TRP A 1 428 ? -2.354 -13.186 32.505 1.00 92.81 428 TRP A O 1
ATOM 3436 N N . HIS A 1 429 ? -1.686 -13.809 34.547 1.00 92.94 429 HIS A N 1
ATOM 3437 C CA . HIS A 1 429 ? -0.680 -12.746 34.653 1.00 92.94 429 HIS A CA 1
ATOM 3438 C C . HIS A 1 429 ? 0.516 -12.981 33.718 1.00 92.94 429 HIS A C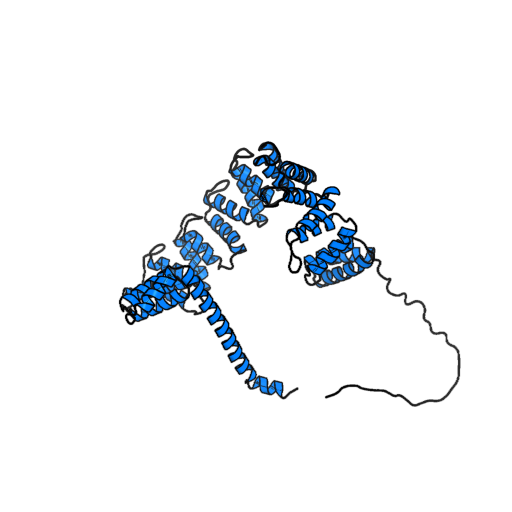 1
ATOM 3440 O O . HIS A 1 429 ? 1.041 -12.031 33.143 1.00 92.94 429 HIS A O 1
ATOM 3446 N N . ARG A 1 430 ? 0.956 -14.236 33.556 1.00 91.88 430 ARG A N 1
ATOM 3447 C CA . ARG A 1 430 ? 2.046 -14.588 32.640 1.00 91.88 430 ARG A CA 1
ATOM 3448 C C . ARG A 1 430 ? 1.624 -14.437 31.187 1.00 91.88 430 ARG A C 1
ATOM 3450 O O . ARG A 1 430 ? 2.346 -13.754 30.476 1.00 91.88 430 ARG A O 1
ATOM 3457 N N . LYS A 1 431 ? 0.459 -14.947 30.766 1.00 89.69 431 LYS A N 1
ATOM 3458 C CA . LYS A 1 431 ? -0.031 -14.750 29.385 1.00 89.69 431 LYS A CA 1
ATOM 3459 C C . LYS A 1 431 ? -0.093 -13.255 29.018 1.00 89.69 431 LYS A C 1
ATOM 3461 O O . LYS A 1 431 ? 0.460 -12.844 28.004 1.00 89.69 431 LYS A O 1
ATOM 3466 N N . ALA A 1 432 ? -0.557 -12.420 29.952 1.00 90.75 432 ALA A N 1
ATOM 3467 C CA . ALA A 1 432 ? -0.602 -10.970 29.774 1.00 90.75 432 ALA A CA 1
ATOM 3468 C C . ALA A 1 432 ? 0.763 -10.250 29.699 1.00 90.75 432 ALA A C 1
ATOM 3470 O O . ALA A 1 432 ? 0.828 -9.165 29.115 1.00 90.75 432 ALA A O 1
ATOM 3471 N N . PHE A 1 433 ? 1.845 -10.743 30.318 1.00 91.94 433 PHE A N 1
ATOM 3472 C CA . PHE A 1 433 ? 3.085 -9.955 30.503 1.00 91.94 433 PHE A CA 1
ATOM 3473 C C . PHE A 1 433 ? 4.402 -10.653 30.135 1.00 91.94 433 PHE A C 1
ATOM 3475 O O . PHE A 1 433 ? 5.388 -9.960 29.886 1.00 91.94 433 PHE A O 1
ATOM 3482 N N . ASP A 1 434 ? 4.436 -11.979 30.067 1.00 87.56 434 ASP A N 1
ATOM 3483 C CA . ASP A 1 434 ? 5.590 -12.772 29.650 1.00 87.56 434 ASP A CA 1
ATOM 3484 C C . ASP A 1 434 ? 5.401 -13.206 28.191 1.00 87.56 434 ASP A C 1
ATOM 3486 O O . ASP A 1 434 ? 4.665 -14.142 27.879 1.00 87.56 434 ASP A O 1
ATOM 3490 N N . LYS A 1 435 ? 6.085 -12.500 27.284 1.00 82.81 435 LYS A N 1
ATOM 3491 C CA . LYS A 1 435 ? 6.004 -12.755 25.842 1.00 82.81 435 LYS A CA 1
ATOM 3492 C C . LYS A 1 435 ? 6.437 -14.182 25.473 1.00 82.81 435 LYS A C 1
ATOM 3494 O O . LYS A 1 435 ? 5.830 -14.774 24.588 1.00 82.81 435 LYS A O 1
ATOM 3499 N N . ALA A 1 436 ? 7.458 -14.732 26.132 1.00 79.88 436 ALA A N 1
ATOM 3500 C CA . ALA A 1 436 ? 7.947 -16.076 25.823 1.00 79.88 436 ALA A CA 1
ATOM 3501 C C . ALA A 1 436 ? 6.977 -17.154 26.328 1.00 79.88 436 ALA A C 1
ATOM 3503 O O . ALA A 1 436 ? 6.849 -18.205 25.707 1.00 79.88 436 ALA A O 1
ATOM 3504 N N . PHE A 1 437 ? 6.266 -16.882 27.428 1.00 83.44 437 PHE A N 1
ATOM 3505 C CA . PHE A 1 437 ? 5.161 -17.722 27.878 1.00 83.44 437 PHE A CA 1
ATOM 3506 C C . PHE A 1 437 ? 3.992 -17.695 26.881 1.00 83.44 437 PHE A C 1
ATOM 3508 O O . PHE A 1 437 ? 3.550 -18.759 26.457 1.00 83.44 437 PHE A O 1
ATOM 3515 N N . ALA A 1 438 ? 3.547 -16.506 26.455 1.00 79.94 438 ALA A N 1
ATOM 3516 C CA . ALA A 1 438 ? 2.466 -16.355 25.476 1.00 79.94 438 ALA A CA 1
ATOM 3517 C C . ALA A 1 438 ? 2.786 -17.048 24.136 1.00 79.94 438 ALA A C 1
ATOM 3519 O O . ALA A 1 438 ? 2.021 -17.897 23.696 1.00 79.94 438 ALA A O 1
ATOM 3520 N N . GLU A 1 439 ? 3.969 -16.814 23.549 1.00 81.06 439 GLU A N 1
ATOM 3521 C CA . GLU A 1 439 ? 4.392 -17.463 22.292 1.00 81.06 439 GLU A CA 1
ATOM 3522 C C . GLU A 1 439 ? 4.459 -19.004 22.371 1.00 81.06 439 GLU A C 1
ATOM 3524 O O . GLU A 1 439 ? 4.439 -19.672 21.336 1.00 81.06 439 GLU A O 1
ATOM 3529 N N . ILE A 1 440 ? 4.558 -19.591 23.569 1.00 79.81 440 ILE A N 1
ATOM 3530 C CA . ILE A 1 440 ? 4.493 -21.047 23.778 1.00 79.81 440 ILE A CA 1
ATOM 3531 C C . ILE A 1 440 ? 3.041 -21.509 23.949 1.00 79.81 440 ILE A C 1
ATOM 3533 O O . ILE A 1 440 ? 2.657 -22.512 23.350 1.00 79.81 440 ILE A O 1
ATOM 3537 N N . ASP A 1 441 ? 2.252 -20.790 24.747 1.00 78.94 441 ASP A N 1
ATOM 3538 C CA . ASP A 1 441 ? 0.849 -21.094 25.050 1.00 78.94 441 ASP A CA 1
ATOM 3539 C C . ASP A 1 441 ? -0.024 -20.998 23.784 1.00 78.94 441 ASP A C 1
ATOM 3541 O O . ASP A 1 441 ? -0.720 -21.947 23.430 1.00 78.94 441 ASP A O 1
ATOM 3545 N N . ASP A 1 442 ? 0.130 -19.919 23.013 1.00 79.19 442 ASP A N 1
ATOM 3546 C CA . ASP A 1 442 ? -0.602 -19.668 21.767 1.00 79.19 442 ASP A CA 1
ATOM 3547 C C . ASP A 1 442 ? -0.300 -20.745 20.705 1.00 79.19 442 ASP A C 1
ATOM 3549 O O . ASP A 1 442 ? -1.19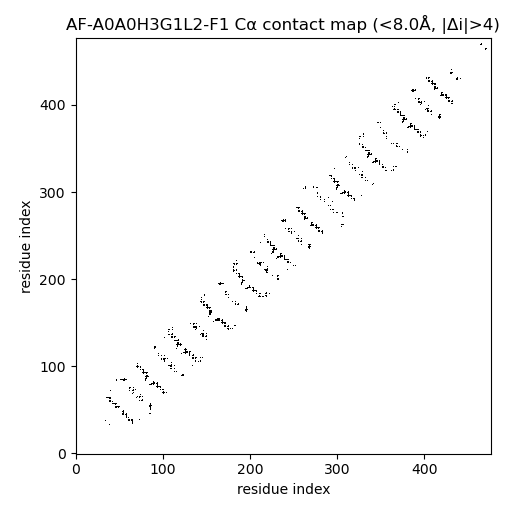7 -21.240 20.026 1.00 79.19 442 ASP A O 1
ATOM 3553 N N . ARG A 1 443 ? 0.958 -21.206 20.619 1.00 76.81 443 ARG A N 1
ATOM 3554 C CA . ARG A 1 443 ? 1.361 -22.309 19.723 1.00 76.81 443 ARG A CA 1
ATOM 3555 C C . ARG A 1 443 ? 0.823 -23.676 20.152 1.00 76.81 443 ARG A C 1
ATOM 3557 O O . ARG A 1 443 ? 0.743 -24.581 19.317 1.00 76.81 443 ARG A O 1
ATOM 3564 N N . LEU A 1 444 ? 0.502 -23.857 21.433 1.00 75.00 444 LEU A N 1
ATOM 3565 C CA . LEU A 1 444 ? -0.168 -25.058 21.934 1.00 75.00 444 LEU A CA 1
ATOM 3566 C C . LEU A 1 444 ? -1.673 -24.994 21.645 1.00 75.00 444 LEU A C 1
ATOM 3568 O O . LEU A 1 444 ? -2.229 -26.007 21.217 1.00 75.00 444 LEU A O 1
ATOM 3572 N N . ASP A 1 445 ? -2.295 -23.819 21.788 1.00 71.19 445 ASP A N 1
ATOM 3573 C CA . ASP A 1 445 ? -3.690 -23.571 21.404 1.00 71.19 445 ASP A CA 1
ATOM 3574 C C . ASP A 1 445 ? -3.907 -23.769 19.891 1.00 71.19 445 ASP A C 1
ATOM 3576 O O . ASP A 1 445 ? -4.795 -24.533 19.513 1.00 71.19 445 ASP A O 1
ATOM 3580 N N . ASP A 1 446 ? -3.067 -23.195 19.020 1.00 68.88 446 ASP A N 1
ATOM 3581 C CA . ASP A 1 446 ? -3.114 -23.405 17.558 1.00 68.88 446 ASP A CA 1
ATOM 3582 C C . ASP A 1 446 ? -3.053 -24.897 17.190 1.00 68.88 446 ASP A C 1
ATOM 3584 O O . ASP A 1 446 ? -3.848 -25.408 16.394 1.00 68.88 446 ASP A O 1
ATOM 3588 N N . HIS A 1 447 ? -2.116 -25.629 17.801 1.00 66.62 447 HIS A N 1
ATOM 3589 C CA . HIS A 1 447 ? -1.952 -27.062 17.575 1.00 66.62 447 HIS A CA 1
ATOM 3590 C C . HIS A 1 447 ? -3.160 -27.864 18.093 1.00 66.62 447 HIS A C 1
ATOM 3592 O O . HIS A 1 447 ? -3.611 -28.805 17.434 1.00 66.62 447 HIS A O 1
ATOM 3598 N N . ALA A 1 448 ? -3.716 -27.495 19.250 1.00 66.25 448 ALA A N 1
ATOM 3599 C CA . ALA A 1 448 ? -4.907 -28.128 19.811 1.00 66.25 448 ALA A CA 1
ATOM 3600 C C . ALA A 1 448 ? -6.158 -27.862 18.956 1.00 66.25 448 ALA A C 1
ATOM 3602 O O . ALA A 1 448 ? -6.913 -28.797 18.681 1.00 66.25 448 ALA A O 1
ATOM 3603 N N . GLN A 1 449 ? -6.349 -26.630 18.477 1.00 65.31 449 GLN A N 1
ATOM 3604 C CA . GLN A 1 449 ? -7.447 -26.255 17.583 1.00 65.31 449 GLN A CA 1
ATOM 3605 C C . GLN A 1 449 ? -7.340 -26.966 16.230 1.00 65.31 449 GLN A C 1
ATOM 3607 O O . GLN A 1 449 ? -8.320 -27.561 15.781 1.00 65.31 449 GLN A O 1
ATOM 3612 N N . GLY A 1 450 ? -6.151 -27.003 15.617 1.00 59.44 450 GLY A N 1
ATOM 3613 C CA . GLY A 1 450 ? -5.916 -27.748 14.375 1.00 59.44 450 GLY A CA 1
ATOM 3614 C C . GLY A 1 450 ? -6.229 -29.242 14.518 1.00 59.44 450 GLY A C 1
ATOM 3615 O O . GLY A 1 450 ? -6.931 -29.819 13.685 1.00 59.44 450 GLY A O 1
ATOM 3616 N N . MET A 1 451 ? -5.798 -29.865 15.620 1.00 64.44 451 MET A N 1
ATOM 3617 C CA . MET A 1 451 ? -6.129 -31.262 15.931 1.00 64.44 451 MET A CA 1
ATOM 3618 C C . MET A 1 451 ? -7.629 -31.475 16.196 1.00 64.44 451 MET A C 1
ATOM 3620 O O . MET A 1 451 ? -8.181 -32.490 15.768 1.00 64.44 451 MET A O 1
ATOM 3624 N N . ALA A 1 452 ? -8.312 -30.526 16.844 1.00 65.19 452 ALA A N 1
ATOM 3625 C CA . ALA A 1 452 ? -9.756 -30.584 17.070 1.00 65.19 452 ALA A CA 1
ATOM 3626 C C . ALA A 1 452 ? -10.559 -30.448 15.763 1.00 65.19 452 ALA A C 1
ATOM 3628 O O . ALA A 1 452 ? -11.504 -31.208 15.550 1.00 65.19 452 ALA A O 1
ATOM 3629 N N . MET A 1 453 ? -10.156 -29.553 14.853 1.00 60.91 453 MET A N 1
ATOM 3630 C CA . MET A 1 453 ? -10.766 -29.420 13.523 1.00 60.91 453 MET A CA 1
ATOM 3631 C C . MET A 1 453 ? -10.581 -30.692 12.686 1.00 60.91 453 MET A C 1
ATOM 3633 O O . MET A 1 453 ? -11.542 -31.171 12.083 1.00 60.91 453 MET A O 1
ATOM 3637 N N . LEU A 1 454 ? -9.383 -31.289 12.696 1.00 63.66 454 LEU A N 1
ATOM 3638 C CA . LEU A 1 454 ? -9.121 -32.573 12.033 1.00 63.66 454 LEU A CA 1
ATOM 3639 C C . LEU A 1 454 ? -9.964 -33.713 12.627 1.00 63.66 454 LEU A C 1
ATOM 3641 O O . LEU A 1 454 ? -10.486 -34.544 11.882 1.00 63.66 454 LEU A O 1
ATOM 3645 N N . TYR A 1 455 ? -10.139 -33.743 13.952 1.00 68.25 455 TYR A N 1
ATOM 3646 C CA . TYR A 1 455 ? -10.989 -34.729 14.620 1.00 68.25 455 TYR A CA 1
ATOM 3647 C C . TYR A 1 455 ? -12.469 -34.553 14.252 1.00 68.25 455 TYR A C 1
ATOM 3649 O O . TYR A 1 455 ? -13.132 -35.538 13.931 1.00 68.25 455 TYR A O 1
ATOM 3657 N N . GLN A 1 456 ? -12.974 -33.315 14.235 1.00 68.19 456 GLN A N 1
ATOM 3658 C CA . GLN A 1 456 ? -14.355 -33.008 13.856 1.00 68.19 456 GLN A CA 1
ATOM 3659 C C . GLN A 1 456 ? -14.627 -33.351 12.382 1.00 68.19 456 GLN A C 1
ATOM 3661 O O . GLN A 1 456 ? -15.608 -34.026 12.082 1.00 68.19 456 GLN A O 1
ATOM 3666 N N . ALA A 1 457 ? -13.715 -33.000 11.470 1.00 66.19 457 ALA A N 1
ATOM 3667 C CA . ALA A 1 457 ? -13.812 -33.386 10.062 1.00 66.19 457 ALA A CA 1
ATOM 3668 C C . ALA A 1 457 ? -13.815 -34.918 9.876 1.00 66.19 457 ALA A C 1
ATOM 3670 O O . ALA A 1 457 ? -14.565 -35.445 9.055 1.00 66.19 457 ALA A O 1
ATOM 3671 N N . ALA A 1 458 ? -13.029 -35.654 10.672 1.00 64.62 458 ALA A N 1
ATOM 3672 C CA . ALA A 1 458 ? -13.036 -37.117 10.678 1.00 64.62 458 ALA A CA 1
ATOM 3673 C C . ALA A 1 458 ? -14.286 -37.725 11.349 1.00 64.62 458 ALA A C 1
ATOM 3675 O O . ALA A 1 458 ? -14.639 -38.866 11.063 1.00 64.62 458 ALA A O 1
ATOM 3676 N N . GLU A 1 459 ? -14.950 -37.002 12.248 1.00 75.00 459 GLU A N 1
ATOM 3677 C CA . GLU A 1 459 ? -16.255 -37.349 12.819 1.00 75.00 459 GLU A CA 1
ATOM 3678 C C . GLU A 1 459 ? -17.380 -37.186 11.790 1.00 75.00 459 GLU A C 1
ATOM 3680 O O . GLU A 1 459 ? -18.213 -38.078 11.627 1.00 75.00 459 GLU A O 1
ATOM 3685 N N . ASP A 1 460 ? -17.386 -36.079 11.054 1.00 73.94 460 ASP A N 1
ATOM 3686 C CA . ASP A 1 460 ? -18.456 -35.769 10.109 1.00 73.94 460 ASP A CA 1
ATOM 3687 C C . ASP A 1 460 ? -18.321 -36.578 8.810 1.00 73.94 460 ASP A C 1
ATOM 3689 O O . ASP A 1 460 ? -19.305 -37.157 8.351 1.00 73.94 460 ASP A O 1
ATOM 3693 N N . ALA A 1 461 ? -17.094 -36.825 8.333 1.00 68.56 461 ALA A N 1
ATOM 3694 C CA . ALA A 1 461 ? -16.844 -37.781 7.250 1.00 68.56 461 ALA A CA 1
ATOM 3695 C C . ALA A 1 461 ? -17.321 -39.216 7.578 1.00 68.56 461 ALA A C 1
ATOM 3697 O O . ALA A 1 461 ? -17.761 -39.940 6.683 1.00 68.56 461 ALA A O 1
ATOM 3698 N N . LYS A 1 462 ? -17.293 -39.643 8.855 1.00 73.19 462 LYS A N 1
ATOM 3699 C CA . LYS A 1 462 ? -17.895 -40.929 9.271 1.00 73.19 462 LYS A CA 1
ATOM 3700 C C . LYS A 1 462 ? -19.421 -40.886 9.229 1.00 73.19 462 LYS A C 1
ATOM 3702 O O . LYS A 1 462 ? -20.026 -41.904 8.903 1.00 73.19 462 LYS A O 1
ATOM 3707 N N . LYS A 1 463 ? -20.050 -39.755 9.571 1.00 73.06 463 LYS A N 1
ATOM 3708 C CA . LYS A 1 463 ? -21.517 -39.591 9.537 1.00 73.06 463 LYS A CA 1
ATOM 3709 C C . LYS A 1 463 ? -22.027 -39.613 8.100 1.00 73.06 463 LYS A C 1
ATOM 3711 O O . LYS A 1 463 ? -22.981 -40.337 7.820 1.00 73.06 463 LYS A O 1
ATOM 3716 N N . ASP A 1 464 ? -21.331 -38.940 7.187 1.00 68.69 464 ASP A N 1
ATOM 3717 C CA . ASP A 1 464 ? -21.629 -38.977 5.753 1.00 68.69 464 ASP A CA 1
ATOM 3718 C C . ASP A 1 464 ? -21.460 -40.391 5.176 1.00 68.69 464 ASP A C 1
ATOM 3720 O O . ASP A 1 464 ? -22.378 -40.909 4.535 1.00 68.69 464 ASP A O 1
ATOM 3724 N N . ALA A 1 465 ? -20.356 -41.080 5.495 1.00 62.19 465 ALA A N 1
ATOM 3725 C CA . ALA A 1 465 ? -20.140 -42.480 5.106 1.00 62.19 465 ALA A CA 1
ATOM 3726 C C . ALA A 1 465 ? -21.138 -43.466 5.757 1.00 62.19 465 ALA A C 1
ATOM 3728 O O . ALA A 1 465 ? -21.412 -44.536 5.212 1.00 62.19 465 ALA A O 1
ATOM 3729 N N . ALA A 1 466 ? -21.705 -43.124 6.918 1.00 59.16 466 ALA A N 1
ATOM 3730 C CA . ALA A 1 466 ? -22.745 -43.905 7.583 1.00 59.16 466 ALA A CA 1
ATOM 3731 C C . AL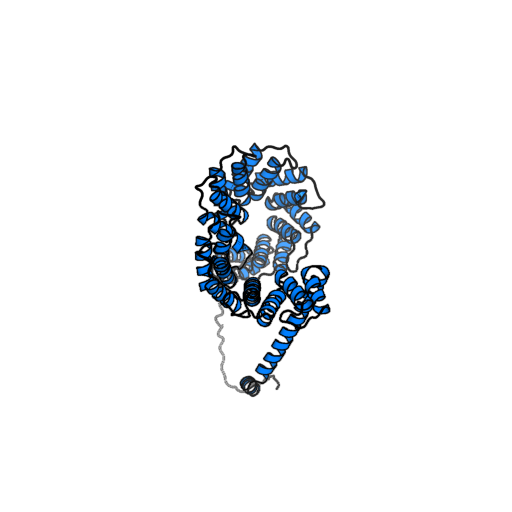A A 1 466 ? -24.169 -43.583 7.090 1.00 59.16 466 ALA A C 1
ATOM 3733 O O . ALA A 1 466 ? -25.102 -44.315 7.451 1.00 59.16 466 ALA A O 1
ATOM 3734 N N . SER A 1 467 ? -24.351 -42.527 6.290 1.00 63.22 467 SER A N 1
ATOM 3735 C CA . SER A 1 467 ? -25.661 -42.061 5.829 1.00 63.22 467 SER A CA 1
ATOM 3736 C C . SER A 1 467 ? -26.403 -43.120 4.991 1.00 63.22 467 SER A C 1
ATOM 3738 O O . SER A 1 467 ? -25.768 -43.969 4.358 1.00 63.22 467 SER A O 1
ATOM 3740 N N . PRO A 1 468 ? -27.752 -43.103 4.954 1.00 61.50 468 PRO A N 1
ATOM 3741 C CA . PRO A 1 468 ? -28.517 -44.024 4.110 1.00 61.50 468 PRO A CA 1
ATOM 3742 C C . PRO A 1 468 ? -28.159 -43.888 2.626 1.00 61.50 468 PRO A C 1
ATOM 3744 O O . PRO A 1 468 ? -27.973 -44.891 1.949 1.00 61.50 468 PRO A O 1
ATOM 3747 N N . LYS A 1 469 ? -27.963 -42.650 2.158 1.00 58.62 469 LYS A N 1
ATOM 3748 C CA . LYS A 1 469 ? -27.660 -42.338 0.758 1.00 58.62 469 LYS A CA 1
ATOM 3749 C C . LYS A 1 469 ? -26.327 -42.940 0.298 1.00 58.62 469 LYS A C 1
ATOM 3751 O O . LYS A 1 469 ? -26.287 -43.620 -0.720 1.00 58.62 469 LYS A O 1
ATOM 3756 N N . ALA A 1 470 ? -25.270 -42.808 1.105 1.00 53.59 470 ALA A N 1
ATOM 3757 C CA . ALA A 1 470 ? -23.977 -43.435 0.815 1.00 53.59 470 ALA A CA 1
ATOM 3758 C C . ALA A 1 470 ? -24.051 -44.977 0.763 1.00 53.59 470 ALA A C 1
ATOM 3760 O O . ALA A 1 470 ? -23.243 -45.611 0.089 1.00 53.59 470 ALA A O 1
ATOM 3761 N N . LYS A 1 471 ? -25.027 -45.592 1.449 1.00 53.91 471 LYS A N 1
ATOM 3762 C CA . LYS A 1 471 ? -25.279 -47.043 1.402 1.00 53.91 471 LYS A CA 1
ATOM 3763 C C . LYS A 1 471 ? -26.113 -47.468 0.194 1.00 53.91 471 LYS A C 1
ATOM 3765 O O . LYS A 1 471 ? -25.964 -48.603 -0.242 1.00 53.91 471 LYS A O 1
ATOM 3770 N N . GLU A 1 472 ? -26.949 -46.589 -0.352 1.00 54.06 472 GLU A N 1
ATOM 3771 C CA . GLU A 1 472 ? -27.638 -46.817 -1.627 1.00 54.06 472 GLU A CA 1
ATOM 3772 C C . GLU A 1 472 ? -26.636 -46.727 -2.792 1.00 54.06 472 GLU A C 1
ATOM 3774 O O . GLU A 1 472 ? -26.495 -47.692 -3.544 1.00 54.06 472 GLU A O 1
ATOM 3779 N N . ASP A 1 473 ? -25.846 -45.647 -2.858 1.00 52.97 473 ASP A N 1
ATOM 3780 C CA . ASP A 1 473 ? -24.827 -45.422 -3.902 1.00 52.97 473 ASP A CA 1
ATOM 3781 C C . ASP A 1 473 ? -23.749 -46.538 -3.945 1.00 52.97 473 ASP A C 1
ATOM 3783 O O . ASP A 1 473 ? -23.233 -46.893 -5.012 1.00 52.97 473 ASP A O 1
ATOM 3787 N N . ALA A 1 474 ? -23.424 -47.130 -2.786 1.00 55.47 474 ALA A N 1
ATOM 3788 C CA . ALA A 1 474 ? -22.465 -48.232 -2.649 1.00 55.47 474 ALA A CA 1
ATOM 3789 C C . ALA A 1 474 ? -23.022 -49.625 -3.014 1.00 55.47 474 ALA A C 1
ATOM 3791 O O . ALA A 1 474 ? -22.251 -50.582 -3.092 1.00 55.47 474 ALA A O 1
ATOM 3792 N N . VAL A 1 475 ? -24.335 -49.761 -3.231 1.00 54.91 475 VAL A N 1
ATOM 3793 C CA . VAL A 1 475 ? -24.993 -51.013 -3.664 1.00 54.91 475 VAL A CA 1
ATOM 3794 C C . VAL A 1 475 ? -25.298 -51.000 -5.174 1.00 54.91 475 VAL A C 1
ATOM 3796 O O . VAL A 1 475 ? -25.618 -52.039 -5.750 1.00 54.91 475 VAL A O 1
ATOM 3799 N N . SER A 1 476 ? -25.146 -49.851 -5.840 1.00 52.12 476 SER A N 1
ATOM 3800 C CA . SER A 1 476 ? -25.445 -49.647 -7.267 1.00 52.12 476 SER A CA 1
ATOM 3801 C C . SER A 1 476 ? -24.237 -49.668 -8.228 1.00 52.12 476 SER A C 1
ATOM 3803 O O . SER A 1 476 ? -24.385 -49.218 -9.364 1.00 52.12 476 SER A O 1
ATOM 3805 N N . ASN A 1 477 ? -23.064 -50.169 -7.809 1.00 41.09 477 ASN A N 1
ATOM 3806 C CA . ASN A 1 477 ? -21.833 -50.273 -8.626 1.00 41.09 477 ASN A CA 1
ATOM 3807 C C . ASN A 1 477 ? -21.258 -51.702 -8.671 1.00 41.09 477 ASN A C 1
ATOM 3809 O O . ASN A 1 477 ? -21.165 -52.325 -7.591 1.00 41.09 477 ASN A O 1
#

Foldseek 3Di:
DDDDDDDDDDDDDDDDDDDDDDDDPPDPPPPPLQALVNLQVQLVVLLPDPDLVSQLSSLVSLVRNCVVVDLVSLQVNLVCLCVVRSHDNDNVSSLVSLVSSLVVLDLVSLQVNLVCLCVPDVVGHRDNVSSLVSLVSSVVVQDLSSLQVQLVQQDVVNVHPNHDQLSSLVSLVSSLVVLNLVSLQVNLVCLCVVRSHDNDLQSSLVSLVSSLVVLNLSSLQSNLVCLCVVSSHRNDQLSSLVSLVSSVVVVDLVSLQVNLLCLQVVRSHHNDNPSSLVSPLSSVVVPDPDDSLQSSLVCQCVCPSHHHDNQSSLVSLVVVVVVLQLSSLQVNLVCLCVVPNHRNDNVSSLVSLCSSVVDVPNLPSLVSLQVQLVCLCVVNVHHNAQLSSLVSLVSSCVSLNLVSLQVQLVCLCVVGSHRNDNVSNVLSVCSNPPPVSVVVVVVVVVVVVVVVVVVVVVVVVVVVCVDPVVVVVVVPD

Organism: Zymomonas mobilis subsp. mobilis (strain ATCC 10988 / DSM 424 / LMG 404 / NCIMB 8938 / NRRL B-806 / ZM1) (NCBI:txid555217)

InterPro domains:
  IPR006597 Sel1-like repeat [PF08238] (71-106)
  IPR006597 Sel1-like repeat [PF08238] (107-143)
  IPR006597 Sel1-like repeat [PF08238] (145-179)
  IPR006597 Sel1-like repeat [PF08238] (183-216)
  IPR006597 Sel1-like repeat [PF08238] (219-252)
  IPR006597 Sel1-like repeat [PF08238] (254-283)
  IPR006597 Sel1-like repeat [PF08238] (296-325)
  IPR006597 Sel1-like repeat [PF08238] (327-356)
  IPR006597 Sel1-like repeat [PF08238] (367-398)
  IPR006597 Sel1-like repeat [PF08238] (404-434)
  IPR006597 Sel1-like repeat [SM00671] (71-106)
  IPR006597 Sel1-like repeat [SM00671] (107-143)
  IPR006597 Sel1-like repeat [SM00671] (144-180)
  IPR006597 Sel1-like repeat [SM00671] (181-216)
  IPR006597 Sel1-like repeat [SM00671] (217-252)
  IPR006597 Sel1-like repeat [SM00671] (253-288)
  IPR006597 Sel1-like repeat [SM00671] (293-325)
  IPR006597 Sel1-like repeat [SM00671] (326-361)
  IPR006597 Sel1-like repeat [SM00671] (366-401)
  IPR006597 Sel1-like repeat [SM00671] (402-437)